Protein AF-A0A8T0A9V1-F1 (afdb_monomer)

InterPro domains:
  IPR015021 Ester hydrolase C11orf54, Domain of unknown function DUF1907 [PF08925] (23-302)
  IPR015021 Ester hydrolase C11orf54, Domain of unknown function DUF1907 [PTHR13204] (6-303)
  IPR015021 Ester hydrolase C11orf54, Domain of unknown function DUF1907 [SM01168] (22-302)
  IPR015021 Ester hydrolase C11orf54, Domain of unknown function DUF1907 [cd17298] (17-302)

pLDDT: mean 70.21, std 31.38, range [21.09, 98.94]

Nearest PDB structures (foldseek):
  1xcr-assembly2_B  TM=9.951E-01  e=1.281E-48  Homo sapiens
  4rvz-assembly1_Z  TM=8.240E-01  e=6.858E-03  Archaeoglobus fulgidus DSM 4304
  8d0k-assembly1_C  TM=4.735E-01  e=2.089E-03  Homo sapiens
  4l5t-assembly3_D  TM=6.675E-01  e=6.413E-01  Mus musculus
  4l5t-assembly2_B  TM=6.614E-01  e=1.442E+00  Mus musculus

Mean predicted aligned error: 22.07 Å

Radius of gyration: 39.49 Å; Cα contacts (8 Å, |Δi|>4): 1097; chains: 1; bounding box: 129×118×119 Å

Secondary structure (DSSP, 8-state):
------EEEE-----HHHHHHHHHHHHTTTEEEEEEEEEEPP-TTSTTT--SSS-SBSS-EEEEEE-GGGTSSS--TT-EEEHHHHHHHTT-TT-EEEEEEEE-HHHHSS--EEE-EEE--BTTBPPEE--EEEEE-TTT--EEEEEGGGT--S-EEEEEEEEEEE--B-SEEEEEEEEEE-SS--HHHHHHHHHHHHHTTS--EEEEEEEEEESEEEEEE--SSPPSS---SHHHHHHHSEEEEEESPEEEEEEEESS--SS---SEEEEEE-TTS--EEEEEES-GGG-EEEEEEEE-SEEEEES---THHHHHHHHHHHHHHHHHTT----------------------------------------------------------------------------------------------------------------------------------------------------------------------------------------------------------------------------------PPEEEEE-HHHHHHHGGGTTTS-EEEEEEEEE-S--EE-GGG-EEEEEEETTEEEEEEE--SSSPPP---TTSEEEEEEEEETTTTEEEEEEEEEPPHHHHHHHHHHHHHHHHHHHHHHHHTT--

Solvent-accessible surface area (backbone atoms only — not comparable to full-atom values): 43002 Å² total; per-residue (Å²): 132,84,76,76,72,64,45,78,45,82,35,48,66,74,57,65,74,56,50,27,54,51,43,26,62,37,37,50,71,30,17,76,46,46,47,45,39,77,39,71,44,63,60,30,50,35,89,92,66,59,40,100,38,37,26,74,27,52,86,34,28,35,34,50,32,65,32,68,78,29,52,38,41,53,64,40,88,87,41,65,50,43,52,59,58,48,23,49,77,65,75,37,65,37,20,27,34,35,10,23,33,31,35,23,36,88,77,71,74,34,38,24,27,22,34,48,36,31,36,28,41,43,97,90,43,77,55,48,51,69,18,36,34,13,33,57,38,92,86,80,66,41,73,31,45,47,59,41,55,84,82,45,87,75,58,58,31,16,34,27,36,38,35,26,35,15,57,21,31,64,46,78,27,41,37,39,37,40,29,27,47,74,44,93,60,27,76,66,55,37,48,31,50,34,46,29,74,72,48,64,88,52,35,33,32,42,27,41,43,33,33,33,68,35,40,32,32,36,29,34,34,45,48,46,65,76,70,91,60,71,38,85,45,72,65,49,46,60,68,60,40,43,73,45,80,44,64,45,60,30,44,29,20,34,25,35,32,34,46,71,92,79,77,85,60,75,43,69,40,34,12,30,40,37,95,85,32,46,40,20,39,56,69,35,68,75,34,39,81,56,26,30,40,46,30,44,34,44,65,18,52,31,39,37,38,41,55,81,80,70,67,56,65,60,58,55,52,52,55,52,52,52,54,54,53,64,63,60,72,78,71,73,86,89,80,88,83,86,86,90,87,79,90,86,89,86,83,89,87,87,86,86,91,88,83,92,84,90,89,86,83,86,84,87,79,91,84,88,87,83,90,86,85,89,81,90,79,88,85,84,88,84,90,89,86,90,89,77,90,77,90,82,87,88,85,88,85,84,85,86,84,84,91,84,88,86,84,83,90,82,86,86,90,89,86,90,85,87,87,88,81,88,89,89,85,90,84,85,87,87,86,84,91,84,88,81,88,84,88,80,88,86,89,85,89,87,87,84,88,88,90,85,91,85,87,90,81,91,78,90,86,85,85,88,85,84,89,86,89,82,88,89,79,89,88,88,84,80,90,84,87,86,89,82,91,83,91,86,92,81,87,85,86,82,82,87,89,85,88,81,89,78,92,81,90,85,84,89,86,89,83,90,84,88,88,80,89,92,84,88,87,88,82,90,86,87,85,92,85,89,80,90,83,89,88,88,86,85,87,84,87,88,85,89,79,88,80,80,81,78,78,76,77,82,78,87,62,78,42,78,36,40,29,54,64,63,51,46,63,58,58,54,76,44,38,90,82,46,49,64,35,40,33,34,73,26,26,29,70,42,71,80,42,81,46,77,93,73,18,40,32,36,35,34,31,45,92,92,41,73,44,46,33,41,33,66,62,77,95,52,76,77,61,91,81,55,67,75,38,52,26,38,35,32,26,45,71,38,79,90,73,57,31,33,44,37,81,44,67,44,80,47,50,80,65,51,65,68,46,44,66,56,47,21,54,52,36,51,57,51,50,52,54,56,55,48,57,66,73,78,107

Sequence (681 aa):
MEGSKTEKFQLHVPNLEELCQVLEKGLRKNFEDAKVCVSECPDLSQEPFKFPVKGLCGNPRITDVGGVPYLIPLVKVDKVYNMNTIAKELELPGAFILGAGAVSSNTVGMNGELMPLVLTEHDGKPAVNASYFSFINPVDGKCLQEKYSDRFCDCDFGLLANLYACEGQPGKVLEVRASRRTGEDSLVSCMRKTMEEHYGDKSIALGGTFIIQKGKAKIHIMPREFSSCPLNTNEDVNNWLKHFEVSAPLICQSVMVSKDPGLDLRVEHTHGFSDHGEGGHYYIDTTPSTVEYLGYFLPAEKHVYCSPFLRKKILQLYNLTQSATHITVMRRNENQPRPTAGCLSVPLFNQKKRSRLPLTSNPSESEVFPEYENRDMLSFTSTIHPSNIGNAQPSTNRAPLTQWNQQQSTTWPSASSAPTGRGCTPIPHPQKRIYAWSQTGSQRPPGRPDSMATAPGFKQGGFPSDSATTQIQNKTMGTKQPMKQQSFIRNIKQPKDSFTTSDVTARSPKTAAQTQNSQWKFRSGSLRGGTWVENTFGALGSQSSLQQQEKAPPKKSLRILTAVIEGMKHWSQFKDKVPMMFEIFAVLDSAVTIGKYGAKNFLLRDGKDTVPCVYYENDQVLPRLIRGQVHRCVGNYDRQKNTLTCVSVRAASLSEQRNAQEAVKASDAEMRKEVQAFSEM

Structure (mmCIF, N/CA/C/O backbone):
data_AF-A0A8T0A9V1-F1
#
_entry.id   AF-A0A8T0A9V1-F1
#
loop_
_atom_site.group_PDB
_atom_site.id
_atom_site.type_symbol
_atom_site.label_atom_id
_atom_site.label_alt_id
_atom_site.label_comp_id
_atom_site.label_asym_id
_atom_site.label_entity_id
_atom_site.label_seq_id
_atom_site.pdbx_PDB_ins_code
_atom_site.Cartn_x
_atom_site.Cartn_y
_atom_site.Cartn_z
_atom_site.occupancy
_atom_site.B_iso_or_equiv
_atom_site.auth_seq_id
_atom_site.auth_comp_id
_atom_site.auth_asym_id
_atom_site.auth_atom_id
_atom_site.pdbx_PDB_model_num
ATOM 1 N N . MET A 1 1 ? -8.670 2.704 -28.953 1.00 26.27 1 MET A N 1
ATOM 2 C CA . MET A 1 1 ? -8.625 2.533 -27.488 1.00 26.27 1 MET A CA 1
ATOM 3 C C . MET A 1 1 ? -9.576 1.397 -27.148 1.00 26.27 1 MET A C 1
ATOM 5 O O . MET A 1 1 ? -10.768 1.558 -27.368 1.00 26.27 1 MET A O 1
ATOM 9 N N . GLU A 1 2 ? -9.075 0.237 -26.722 1.00 27.88 2 GLU A N 1
ATOM 10 C CA . GLU A 1 2 ? -9.932 -0.771 -26.075 1.00 27.88 2 GLU A CA 1
ATOM 11 C C . GLU A 1 2 ? -10.228 -0.269 -24.658 1.00 27.88 2 GLU A C 1
ATOM 13 O O . GLU A 1 2 ? -9.302 0.120 -23.948 1.00 27.88 2 GLU A O 1
ATOM 18 N N . GLY A 1 3 ? -11.504 -0.199 -24.276 1.00 34.84 3 GLY A N 1
ATOM 19 C CA . GLY A 1 3 ? -11.897 0.370 -22.986 1.00 34.84 3 GLY A CA 1
ATOM 20 C C . GLY A 1 3 ? -11.370 -0.453 -21.810 1.00 34.84 3 GLY A C 1
ATOM 21 O O . GLY A 1 3 ? -11.500 -1.680 -21.813 1.00 34.84 3 GLY A O 1
ATOM 22 N N . SER A 1 4 ? -10.818 0.226 -20.797 1.00 48.19 4 SER A N 1
ATOM 23 C CA . SER A 1 4 ? -10.534 -0.375 -19.488 1.00 48.19 4 SER A CA 1
ATOM 24 C C . SER A 1 4 ? -11.818 -1.015 -18.967 1.00 48.19 4 SER A C 1
ATOM 26 O O . SER A 1 4 ? -12.827 -0.337 -18.769 1.00 48.19 4 SER A O 1
ATOM 28 N N . LYS A 1 5 ? -11.823 -2.342 -18.811 1.00 58.09 5 LYS A N 1
ATOM 29 C CA . LYS A 1 5 ? -12.979 -3.055 -18.271 1.00 58.09 5 LYS A CA 1
ATOM 30 C C . LYS A 1 5 ? -12.850 -3.120 -16.756 1.00 58.09 5 LYS A C 1
ATOM 32 O O . LYS A 1 5 ? -12.420 -4.138 -16.218 1.00 58.09 5 LYS A O 1
ATOM 37 N N . THR A 1 6 ? -13.220 -2.027 -16.101 1.00 68.38 6 THR A N 1
ATOM 38 C CA . THR A 1 6 ? -13.295 -1.931 -14.644 1.00 68.38 6 THR A CA 1
ATOM 39 C C . THR A 1 6 ? -14.251 -2.996 -14.097 1.00 68.38 6 THR A C 1
ATOM 41 O O . THR A 1 6 ? -15.397 -3.110 -14.543 1.00 68.38 6 THR A O 1
ATOM 44 N N . GLU A 1 7 ? -13.798 -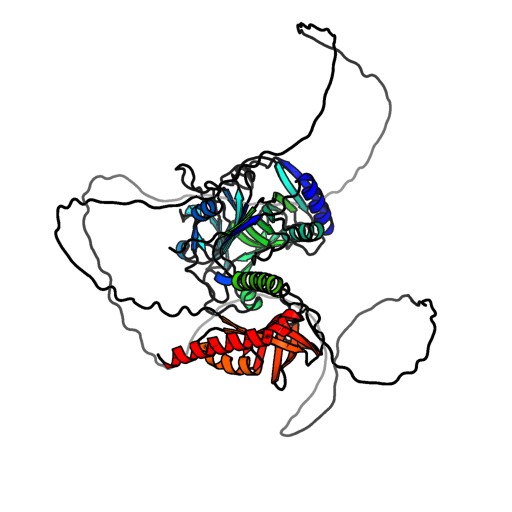3.791 -13.130 1.00 76.50 7 GLU A N 1
ATOM 45 C CA . GLU A 1 7 ? -14.652 -4.732 -12.400 1.00 76.50 7 GLU A CA 1
ATOM 46 C C . GLU A 1 7 ? -14.961 -4.181 -11.007 1.00 76.50 7 GLU A C 1
ATOM 48 O O . GLU A 1 7 ? -14.139 -3.500 -10.406 1.00 76.50 7 GLU A O 1
ATOM 53 N N . LYS A 1 8 ? -16.151 -4.463 -10.474 1.00 82.38 8 LYS A N 1
ATOM 54 C CA . LYS A 1 8 ? -16.561 -3.995 -9.144 1.00 82.38 8 LYS A CA 1
ATOM 55 C C . LYS A 1 8 ? -16.939 -5.178 -8.272 1.00 82.38 8 LYS A C 1
ATOM 57 O O . LYS A 1 8 ? -17.661 -6.071 -8.719 1.00 82.38 8 LYS A O 1
ATOM 62 N N . PHE A 1 9 ? -16.483 -5.153 -7.030 1.00 84.44 9 PHE A N 1
ATOM 63 C CA . PHE A 1 9 ? -16.803 -6.133 -6.007 1.00 84.44 9 PHE A CA 1
ATOM 64 C C . PHE A 1 9 ? -17.346 -5.415 -4.769 1.00 84.44 9 PHE A C 1
ATOM 66 O O . PHE A 1 9 ? -16.741 -4.480 -4.244 1.00 84.44 9 PHE A O 1
ATOM 73 N N . GLN A 1 10 ? -18.523 -5.843 -4.316 1.00 87.00 10 GLN A N 1
ATOM 74 C CA . GLN A 1 10 ? -19.168 -5.279 -3.138 1.00 87.00 10 GLN A CA 1
ATOM 75 C C . GLN A 1 10 ? -18.518 -5.874 -1.887 1.00 87.00 10 GLN A C 1
ATOM 77 O O . GLN A 1 10 ? -18.617 -7.078 -1.655 1.00 87.00 10 GLN A O 1
ATOM 82 N N . LEU A 1 11 ? -17.852 -5.037 -1.092 1.00 90.62 11 LEU A N 1
ATOM 83 C CA . LEU A 1 11 ? -17.226 -5.466 0.156 1.00 90.62 11 LEU A CA 1
ATOM 84 C C . LEU A 1 11 ? -18.277 -5.624 1.258 1.00 90.62 11 LEU A C 1
ATOM 86 O O . LEU A 1 11 ? -19.359 -5.025 1.208 1.00 90.62 11 LEU A O 1
ATOM 90 N N . HIS A 1 12 ? -17.941 -6.417 2.275 1.00 94.38 12 HIS A N 1
ATOM 91 C CA . HIS A 1 12 ? -18.659 -6.361 3.538 1.00 94.38 12 HIS A CA 1
ATOM 92 C C . HIS A 1 12 ? -18.194 -5.135 4.325 1.00 94.38 12 HIS A C 1
ATOM 94 O O . HIS A 1 12 ? -16.998 -4.939 4.527 1.00 94.38 12 HIS A O 1
ATOM 100 N N . VAL A 1 13 ? -19.156 -4.339 4.785 1.00 95.56 13 VAL A N 1
ATOM 101 C CA . VAL A 1 13 ? -18.934 -3.179 5.649 1.00 95.56 13 VAL A CA 1
ATOM 102 C C . VAL A 1 13 ? -19.573 -3.494 7.001 1.00 95.56 13 VAL A C 1
ATOM 104 O O . VAL A 1 13 ? -20.804 -3.487 7.093 1.00 95.56 13 VAL A O 1
ATOM 107 N N . PRO A 1 14 ? -18.787 -3.842 8.034 1.00 94.69 14 PRO A N 1
ATOM 108 C CA . PRO A 1 14 ? -19.304 -3.983 9.389 1.00 94.69 14 PRO A CA 1
ATOM 109 C C . PRO A 1 14 ? -19.693 -2.620 9.966 1.00 94.69 14 PRO A C 1
ATOM 111 O O . PRO A 1 14 ? -19.270 -1.570 9.475 1.00 94.69 14 PRO A O 1
ATOM 114 N N . ASN A 1 15 ? -20.460 -2.628 11.053 1.00 95.50 15 ASN A N 1
ATOM 115 C CA . ASN A 1 15 ? -20.650 -1.421 11.850 1.00 95.50 15 ASN A CA 1
ATOM 116 C C . ASN A 1 15 ? -19.302 -0.974 12.473 1.00 95.50 15 ASN A C 1
ATOM 118 O O . ASN A 1 15 ? -18.467 -1.809 12.822 1.00 95.50 15 ASN A O 1
ATOM 122 N N . LEU A 1 16 ? -19.068 0.339 12.608 1.00 95.94 16 LEU A N 1
ATOM 123 C CA . LEU A 1 16 ? -17.788 0.853 13.118 1.00 95.94 16 LEU A CA 1
ATOM 124 C C . LEU A 1 16 ? -17.551 0.468 14.584 1.00 95.94 16 LEU A C 1
ATOM 126 O O . LEU A 1 16 ? -16.435 0.096 14.937 1.00 95.94 16 LEU A O 1
ATOM 130 N N . GLU A 1 17 ? -18.580 0.510 15.430 1.00 97.12 17 GLU A N 1
ATOM 131 C CA . GLU A 1 17 ? -18.487 0.119 16.838 1.00 97.12 17 GLU A CA 1
ATOM 132 C C . GLU A 1 17 ? -18.255 -1.398 17.017 1.00 97.12 17 GLU A C 1
ATOM 134 O O . GLU A 1 17 ? -17.556 -1.803 17.948 1.00 97.12 17 GLU A O 1
ATOM 139 N N . GLU A 1 18 ? -18.767 -2.237 16.110 1.00 97.88 18 GLU A N 1
ATOM 140 C CA . GLU A 1 18 ? -18.446 -3.671 16.008 1.00 97.88 18 GLU A CA 1
ATOM 141 C C . GLU A 1 18 ? -16.980 -3.884 15.593 1.00 97.88 18 GLU A C 1
ATOM 143 O O . GLU A 1 18 ? -16.212 -4.543 16.300 1.00 97.88 18 GLU A O 1
ATOM 148 N N . LEU A 1 19 ? -16.557 -3.279 14.478 1.00 98.00 19 LEU A N 1
ATOM 149 C CA . LEU A 1 19 ? -15.203 -3.427 13.938 1.00 98.00 19 LEU A CA 1
ATOM 150 C C . LEU A 1 19 ? -14.133 -2.903 14.908 1.00 98.00 19 LEU A C 1
ATOM 152 O O . LEU A 1 19 ? -13.076 -3.513 15.050 1.00 98.00 19 LEU A O 1
ATOM 156 N N . CYS A 1 20 ? -14.446 -1.837 15.642 1.00 97.88 20 CYS A N 1
ATOM 157 C CA . CYS A 1 20 ? -13.665 -1.322 16.760 1.00 97.88 20 CYS A CA 1
ATOM 158 C C . CYS A 1 20 ? -13.374 -2.403 17.819 1.00 97.88 20 CYS A C 1
ATOM 160 O O . CYS A 1 20 ? -12.217 -2.618 18.180 1.00 97.88 20 CYS A O 1
ATOM 162 N N . GLN A 1 21 ? -14.402 -3.117 18.293 1.00 98.31 21 GLN A N 1
ATOM 163 C CA . GLN A 1 21 ? -14.247 -4.179 19.298 1.00 98.31 21 GLN A CA 1
ATOM 164 C C . GLN A 1 21 ? -13.448 -5.370 18.758 1.00 98.31 21 GLN A C 1
ATOM 166 O O . GLN A 1 21 ? -12.620 -5.941 19.473 1.00 98.31 21 GLN A O 1
ATOM 171 N N . VAL A 1 22 ? -13.675 -5.734 17.492 1.00 98.62 22 VAL A N 1
ATOM 172 C CA . VAL A 1 22 ? -12.949 -6.814 16.809 1.00 98.62 22 VAL A CA 1
ATOM 173 C C . VAL A 1 22 ? -11.456 -6.490 16.711 1.00 98.62 22 VAL A C 1
ATOM 175 O O . VAL A 1 22 ? -10.632 -7.296 17.145 1.00 98.62 22 VAL A O 1
ATOM 178 N N . LEU A 1 23 ? -11.107 -5.301 16.208 1.00 98.81 23 LEU A N 1
ATOM 179 C CA . LEU A 1 23 ? -9.717 -4.866 16.050 1.00 98.81 23 LEU A CA 1
ATOM 180 C C . LEU A 1 23 ? -9.002 -4.695 17.394 1.00 98.81 23 LEU A C 1
ATOM 182 O O . LEU A 1 23 ? -7.877 -5.168 17.526 1.00 98.81 23 LEU A O 1
ATOM 186 N N . GLU A 1 24 ? -9.638 -4.098 18.409 1.00 98.81 24 GLU A N 1
ATOM 187 C CA . GLU A 1 24 ? -9.015 -3.963 19.735 1.00 98.81 24 GLU A CA 1
ATOM 188 C C . GLU A 1 24 ? -8.705 -5.332 20.354 1.00 98.81 24 GLU A C 1
ATOM 190 O O . GLU A 1 24 ? -7.603 -5.549 20.863 1.00 98.81 24 GLU A O 1
ATOM 195 N N . LYS A 1 25 ? -9.641 -6.286 20.261 1.00 98.56 25 LYS A N 1
ATOM 196 C CA . LYS A 1 25 ? -9.438 -7.654 20.755 1.00 98.56 25 LYS A CA 1
ATOM 197 C C . LYS A 1 25 ? -8.273 -8.358 20.053 1.00 98.56 25 LYS A C 1
ATOM 199 O O . LYS A 1 25 ? -7.562 -9.120 20.704 1.00 98.56 25 LYS A O 1
ATOM 204 N N . GLY A 1 26 ? -8.093 -8.135 18.752 1.00 98.62 26 GLY A N 1
ATOM 205 C CA . GLY A 1 26 ? -6.976 -8.688 17.987 1.00 98.62 26 GLY A CA 1
ATOM 206 C C . GLY A 1 26 ? -5.640 -8.039 18.329 1.00 98.62 26 GLY A C 1
ATOM 207 O O . GLY A 1 26 ? -4.691 -8.738 18.675 1.00 98.62 26 GLY A O 1
ATOM 208 N N . LEU A 1 27 ? -5.584 -6.704 18.327 1.00 98.81 27 LEU A N 1
ATOM 209 C CA . LEU A 1 27 ? -4.374 -5.939 18.637 1.00 98.81 27 LEU A CA 1
ATOM 210 C C . LEU A 1 27 ? -3.844 -6.241 20.046 1.00 98.81 27 LEU A C 1
ATOM 212 O O . LEU A 1 27 ? -2.640 -6.412 20.208 1.00 98.81 27 LEU A O 1
ATOM 216 N N . ARG A 1 28 ? -4.720 -6.430 21.044 1.00 98.75 28 ARG A N 1
ATOM 217 C CA . ARG A 1 28 ? -4.332 -6.860 22.406 1.00 98.75 28 ARG A CA 1
ATOM 218 C C . ARG A 1 28 ? -3.711 -8.265 22.491 1.00 98.75 28 ARG A C 1
ATOM 220 O O . ARG A 1 28 ? -3.190 -8.618 23.543 1.00 98.75 28 ARG A O 1
ATOM 227 N N . LYS A 1 29 ? -3.752 -9.080 21.426 1.00 98.50 29 LYS A N 1
ATOM 228 C CA . LYS A 1 29 ? -2.978 -10.337 21.340 1.00 98.50 29 LYS A CA 1
ATOM 229 C C . LYS A 1 29 ? -1.508 -10.099 20.947 1.00 98.50 29 LYS A C 1
ATOM 231 O O . LYS A 1 29 ? -0.699 -11.003 21.116 1.00 98.50 29 LYS A O 1
ATOM 236 N N . ASN A 1 30 ? -1.185 -8.937 20.370 1.00 98.69 30 ASN A N 1
ATOM 237 C CA . ASN A 1 30 ? 0.078 -8.663 19.667 1.00 98.69 30 ASN A CA 1
ATOM 238 C C . ASN A 1 30 ? 0.796 -7.385 20.152 1.00 98.69 30 ASN A C 1
ATOM 240 O O . ASN A 1 30 ? 1.945 -7.150 19.787 1.00 98.69 30 ASN A O 1
ATOM 244 N N . PHE A 1 31 ? 0.130 -6.559 20.960 1.00 98.81 31 PHE A N 1
ATOM 245 C CA . PHE A 1 31 ? 0.646 -5.335 21.571 1.00 98.81 31 PHE A CA 1
ATOM 246 C C . PHE A 1 31 ? 0.273 -5.308 23.055 1.00 98.81 31 PHE A C 1
ATOM 248 O O . PHE A 1 31 ? -0.820 -5.745 23.421 1.00 98.81 31 PHE A O 1
ATOM 255 N N . GLU A 1 32 ? 1.168 -4.792 23.897 1.00 98.62 32 GLU A N 1
ATOM 256 C CA . GLU A 1 32 ? 0.957 -4.677 25.345 1.00 98.62 32 GLU A CA 1
ATOM 257 C C . GLU A 1 32 ? -0.169 -3.680 25.659 1.00 98.62 32 GLU A C 1
ATOM 259 O O . GLU A 1 32 ? -1.123 -4.015 26.359 1.00 98.62 32 GLU A O 1
ATOM 264 N N . ASP A 1 33 ? -0.100 -2.487 25.057 1.00 98.62 33 ASP A N 1
ATOM 265 C CA . ASP A 1 33 ? -1.185 -1.509 25.068 1.00 98.62 33 ASP A CA 1
ATOM 266 C C . ASP A 1 33 ? -1.836 -1.456 23.687 1.00 98.62 33 ASP A C 1
ATOM 268 O O . ASP A 1 33 ? -1.197 -1.075 22.704 1.00 98.62 33 ASP A O 1
ATOM 272 N N . ALA A 1 34 ? -3.134 -1.753 23.618 1.00 98.69 34 ALA A N 1
ATOM 273 C CA . ALA A 1 34 ? -3.942 -1.503 22.433 1.00 98.69 34 ALA A CA 1
ATOM 274 C C . ALA A 1 34 ? -5.342 -0.991 22.793 1.00 98.69 34 ALA A C 1
ATOM 276 O O . ALA A 1 34 ? -6.029 -1.529 23.673 1.00 98.69 34 ALA A O 1
ATOM 277 N N . LYS A 1 35 ? -5.763 0.048 22.070 1.00 98.75 35 LYS A N 1
ATOM 278 C CA . LYS A 1 35 ? -7.088 0.659 22.149 1.00 98.75 35 LYS A CA 1
ATOM 279 C C . LYS A 1 35 ? -7.567 1.027 20.750 1.00 98.75 35 LYS A C 1
ATOM 281 O O . LYS A 1 35 ? -6.827 1.653 19.993 1.00 98.75 35 LYS A O 1
ATOM 286 N N . VAL A 1 36 ? -8.813 0.701 20.437 1.00 98.75 36 VAL A N 1
ATOM 287 C CA . VAL A 1 36 ? -9.503 1.201 19.246 1.00 98.75 36 VAL A CA 1
ATOM 288 C C . VAL A 1 36 ? -10.748 1.951 19.707 1.00 98.75 36 VAL A C 1
ATOM 290 O O . VAL A 1 36 ? -11.370 1.600 20.709 1.00 98.75 36 VAL A O 1
ATOM 293 N N . CYS A 1 37 ? -11.105 3.024 19.016 1.00 98.06 37 CYS A N 1
ATOM 294 C CA . CYS A 1 37 ? -12.348 3.740 19.270 1.00 98.06 37 CYS A CA 1
ATOM 295 C C . CYS A 1 37 ? -12.885 4.371 17.987 1.00 98.06 37 CYS A C 1
ATOM 297 O O . CYS A 1 37 ? -12.123 4.743 17.100 1.00 98.06 37 CYS A O 1
ATOM 299 N N . VAL A 1 38 ? -14.206 4.527 17.911 1.00 98.56 38 VAL A N 1
ATOM 300 C CA . VAL A 1 38 ? -14.825 5.414 16.922 1.00 98.56 38 VAL A CA 1
ATOM 301 C C . VAL A 1 38 ? -14.707 6.844 17.452 1.00 98.56 38 VAL A C 1
ATOM 303 O O . VAL A 1 38 ? -15.277 7.155 18.500 1.00 98.56 38 VAL A O 1
ATOM 306 N N . SER A 1 39 ? -13.958 7.701 16.762 1.00 97.56 39 SER A N 1
ATOM 307 C CA . SER A 1 39 ? -13.780 9.120 17.107 1.00 97.56 39 SER A CA 1
ATOM 308 C C . SER A 1 39 ? -13.994 10.007 15.878 1.00 97.56 39 SER A C 1
ATOM 310 O O . SER A 1 39 ? -14.049 9.517 14.750 1.00 97.56 39 SER A O 1
ATOM 312 N N . GLU A 1 40 ? -14.168 11.313 16.083 1.00 98.19 40 GLU A N 1
ATOM 313 C CA . GLU A 1 40 ? -14.147 12.267 14.971 1.00 98.19 40 GLU A CA 1
ATOM 314 C C . GLU A 1 40 ? -12.726 12.349 14.402 1.00 98.19 40 GLU A C 1
ATOM 316 O O . GLU A 1 40 ? -11.757 12.485 15.152 1.00 98.19 40 GLU A O 1
ATOM 321 N N . CYS A 1 41 ? -12.603 12.277 13.077 1.00 98.44 41 CYS A N 1
ATOM 322 C CA . CYS A 1 41 ? -11.330 12.407 12.380 1.00 98.44 41 CYS A CA 1
ATOM 323 C C . CYS A 1 41 ? -10.673 13.748 12.748 1.00 98.44 41 CYS A C 1
ATOM 325 O O . CYS A 1 41 ? -11.335 14.787 12.630 1.00 98.44 41 CYS A O 1
ATOM 327 N N . PRO A 1 42 ? -9.390 13.769 13.159 1.00 98.38 42 PRO A N 1
ATOM 328 C CA . PRO A 1 42 ? -8.666 15.026 13.304 1.00 98.38 42 PRO A CA 1
ATOM 329 C C . PRO A 1 42 ? -8.566 15.723 11.944 1.00 98.38 42 PRO A C 1
ATOM 331 O O . PRO A 1 42 ? -8.629 15.063 10.905 1.00 98.38 42 PRO A O 1
ATOM 334 N N . ASP A 1 43 ? -8.373 17.044 11.949 1.00 98.69 43 ASP A N 1
ATOM 335 C CA . ASP A 1 43 ? -8.153 17.798 10.714 1.00 98.69 43 ASP A CA 1
ATOM 336 C C . ASP A 1 43 ? -6.807 17.390 10.092 1.00 98.69 43 ASP A C 1
ATOM 338 O O . ASP A 1 43 ? -5.742 17.847 10.511 1.00 98.69 43 ASP A O 1
ATOM 342 N N . LEU A 1 44 ? -6.858 16.501 9.097 1.00 98.69 44 LEU A N 1
ATOM 343 C CA . LEU A 1 44 ? -5.671 15.945 8.444 1.00 98.69 44 LEU A CA 1
ATOM 344 C C . LEU A 1 44 ? -4.893 16.976 7.619 1.00 98.69 44 LEU A C 1
ATOM 346 O O . LEU A 1 44 ? -3.769 16.686 7.215 1.00 98.69 44 LEU A O 1
ATOM 350 N N . SER A 1 45 ? -5.425 18.187 7.425 1.00 98.38 45 SER A N 1
ATOM 351 C CA . SER A 1 45 ? -4.672 19.291 6.827 1.00 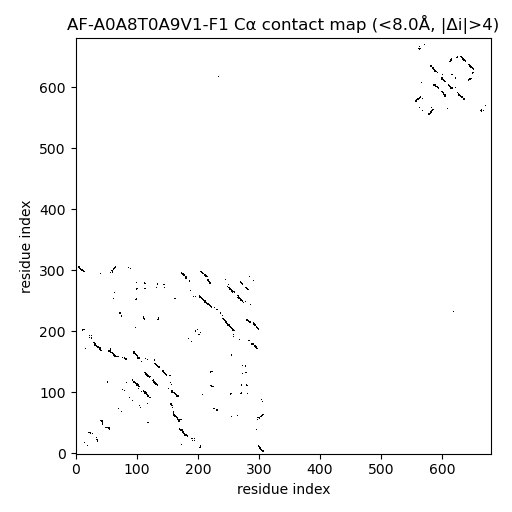98.38 45 SER A CA 1
ATOM 352 C C . SER A 1 45 ? -3.647 19.904 7.794 1.00 98.38 45 SER A C 1
ATOM 354 O O . SER A 1 45 ? -2.896 20.793 7.393 1.00 98.38 45 SER A O 1
ATOM 356 N N . GLN A 1 46 ? -3.644 19.489 9.065 1.00 98.44 46 GLN A N 1
ATOM 357 C CA . GLN A 1 46 ? -2.748 19.979 10.113 1.00 98.44 46 GLN A CA 1
ATOM 358 C C . GLN A 1 46 ? -1.589 19.006 10.376 1.00 98.44 46 GLN A C 1
ATOM 360 O O . GLN A 1 46 ? -1.537 17.895 9.844 1.00 98.44 46 GLN A O 1
ATOM 365 N N . GLU A 1 47 ? -0.654 19.429 11.227 1.00 96.56 47 GLU A N 1
ATOM 366 C CA . GLU A 1 47 ? 0.396 18.563 11.772 1.00 96.56 47 GLU A CA 1
ATOM 367 C C . GLU A 1 47 ? -0.196 17.321 12.476 1.00 96.56 47 GLU A C 1
ATOM 369 O O . GLU A 1 47 ? -1.184 17.451 13.205 1.00 96.56 47 GLU A O 1
ATOM 374 N N . PRO A 1 48 ? 0.399 16.121 12.328 1.00 96.38 48 PRO A N 1
ATOM 375 C CA . PRO A 1 48 ? 1.596 15.818 11.535 1.00 96.38 48 PRO A CA 1
ATOM 376 C C . PRO A 1 48 ? 1.314 15.551 10.044 1.00 96.38 48 PRO A C 1
ATOM 378 O O . PRO A 1 48 ? 2.247 15.444 9.260 1.00 96.38 48 PRO A O 1
ATOM 381 N N . PHE A 1 49 ? 0.050 15.388 9.639 1.00 98.06 49 PHE A N 1
ATOM 382 C CA . PHE A 1 49 ? -0.308 14.772 8.356 1.00 98.06 49 PHE A CA 1
ATOM 383 C C . PHE A 1 49 ? -0.163 15.696 7.139 1.00 98.06 49 PHE A C 1
ATOM 385 O O . PHE A 1 49 ? 0.288 15.233 6.093 1.00 98.06 49 PHE A O 1
ATOM 392 N N . LYS A 1 50 ? -0.530 16.981 7.263 1.00 97.38 50 LYS A N 1
ATOM 393 C CA . LYS A 1 50 ? -0.431 18.003 6.197 1.00 97.38 50 LYS A CA 1
ATOM 394 C C . LYS A 1 50 ? -1.099 17.605 4.858 1.00 97.38 50 LYS A C 1
ATOM 396 O O . LYS A 1 50 ? -0.642 17.995 3.783 1.00 97.38 50 LYS A O 1
ATOM 401 N N . PHE A 1 51 ? -2.177 16.820 4.898 1.00 98.56 51 PHE A N 1
ATOM 402 C CA . PHE A 1 51 ? -2.896 16.355 3.706 1.00 98.56 51 PHE A CA 1
ATOM 403 C C . PHE A 1 51 ? -3.617 17.512 2.980 1.00 98.56 51 PHE A C 1
ATOM 405 O O . PHE A 1 51 ? -3.983 18.509 3.605 1.00 98.56 51 PHE A O 1
ATOM 412 N N . PRO A 1 52 ? -3.912 17.387 1.669 1.00 98.06 52 PRO A N 1
ATOM 413 C CA . PRO A 1 52 ? -4.672 18.395 0.918 1.00 98.06 52 PRO A CA 1
ATOM 414 C C . PRO A 1 52 ? -6.170 18.455 1.290 1.00 98.06 52 PRO A C 1
ATOM 416 O O . PRO A 1 52 ? -6.928 19.192 0.662 1.00 98.06 52 PRO A O 1
ATOM 419 N N . VAL A 1 53 ? -6.613 17.677 2.285 1.00 98.50 53 VAL A N 1
ATOM 420 C CA . VAL A 1 53 ? -8.004 17.560 2.745 1.00 98.50 53 VAL A CA 1
ATOM 421 C C . VAL A 1 53 ? -8.076 17.407 4.267 1.00 98.50 53 VAL A C 1
ATOM 423 O O . VAL A 1 53 ? -7.072 17.125 4.917 1.00 98.50 53 VAL A O 1
ATOM 426 N N . LYS A 1 54 ? -9.276 17.571 4.838 1.00 98.50 54 LYS A N 1
ATOM 427 C CA . LYS A 1 54 ? -9.487 17.595 6.295 1.00 98.50 54 LYS A CA 1
ATOM 428 C C . LYS A 1 54 ? -9.737 16.230 6.934 1.00 98.50 54 LYS A C 1
ATOM 430 O O . LYS A 1 54 ? -9.623 16.121 8.148 1.00 98.50 54 LYS A O 1
ATOM 435 N N . GLY A 1 55 ? -10.095 15.199 6.174 1.00 98.38 55 GLY A N 1
ATOM 436 C CA . GLY A 1 55 ? -10.391 13.883 6.740 1.00 98.38 55 GLY A CA 1
ATOM 437 C C . GLY A 1 55 ? -10.413 12.761 5.708 1.00 98.38 55 GLY A C 1
ATOM 438 O O . GLY A 1 55 ? -9.980 12.937 4.572 1.00 98.38 55 GLY A O 1
ATOM 439 N N . LEU A 1 56 ? -10.900 11.590 6.124 1.00 98.06 56 LEU A N 1
ATOM 440 C CA . LEU A 1 56 ? -10.939 10.369 5.305 1.00 98.06 56 LEU A CA 1
ATOM 441 C C . LEU A 1 56 ? -12.354 9.965 4.869 1.00 98.06 56 LEU A C 1
ATOM 443 O O . LEU A 1 56 ? -12.501 8.932 4.216 1.00 98.06 56 LEU A O 1
ATOM 447 N N . CYS A 1 57 ? -13.379 10.733 5.232 1.00 97.75 57 CYS A N 1
ATOM 448 C CA . CYS A 1 57 ? -14.778 10.347 5.074 1.00 97.75 57 CYS A CA 1
ATOM 449 C C . CYS A 1 57 ? -15.342 10.682 3.682 1.00 97.75 57 CYS A C 1
ATOM 451 O O . CYS A 1 57 ? -14.767 11.459 2.916 1.00 97.75 57 CYS A O 1
ATOM 453 N N . GLY A 1 58 ? -16.515 10.105 3.401 1.00 95.44 58 GLY A N 1
ATOM 454 C CA . GLY A 1 58 ? -17.284 10.298 2.170 1.00 95.44 58 GLY A CA 1
ATOM 455 C C . GLY A 1 58 ? -16.996 9.225 1.120 1.00 95.44 58 GLY A C 1
ATOM 456 O O . GLY A 1 58 ? -15.887 9.149 0.594 1.00 95.44 58 GLY A O 1
ATOM 457 N N . ASN A 1 59 ? -18.003 8.384 0.849 1.00 95.25 59 ASN A N 1
ATOM 458 C CA . ASN A 1 59 ? -18.027 7.332 -0.180 1.00 95.25 59 ASN A CA 1
ATOM 459 C C . ASN A 1 59 ? -16.712 6.520 -0.337 1.00 95.25 59 ASN A C 1
ATOM 461 O O . ASN A 1 59 ? -16.165 6.477 -1.447 1.00 95.25 59 ASN A O 1
ATOM 465 N N . PRO A 1 60 ? -16.193 5.877 0.733 1.00 96.25 60 PRO A N 1
ATOM 466 C CA . PRO A 1 60 ? -14.871 5.252 0.747 1.00 96.25 60 PRO A CA 1
ATOM 467 C C . PRO A 1 60 ? -14.781 4.012 -0.155 1.00 96.25 60 PRO A C 1
ATOM 469 O O . PRO A 1 60 ? -15.622 3.109 -0.103 1.00 96.25 60 PRO A O 1
ATOM 47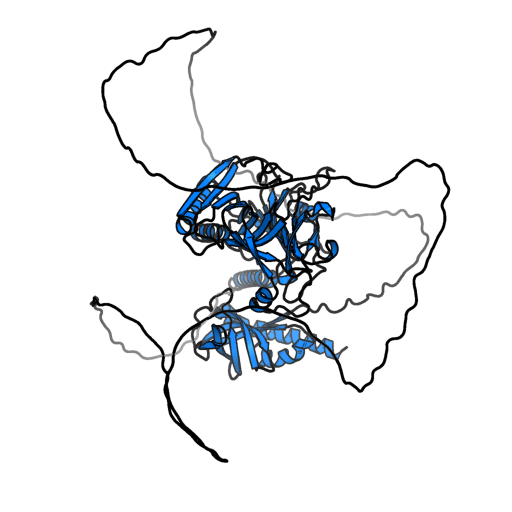2 N N . ARG A 1 61 ? -13.733 3.939 -0.977 1.00 94.12 61 ARG A N 1
ATOM 473 C CA . ARG A 1 61 ? -13.482 2.865 -1.957 1.00 94.12 61 ARG A CA 1
ATOM 474 C C . ARG A 1 61 ? -12.016 2.454 -1.919 1.00 94.12 61 ARG A C 1
ATOM 476 O O . ARG A 1 61 ? -11.155 3.262 -1.580 1.00 94.12 61 ARG A O 1
ATOM 483 N N . ILE A 1 62 ? -11.730 1.216 -2.308 1.00 94.44 62 ILE A N 1
ATOM 484 C CA . ILE A 1 62 ? -10.361 0.744 -2.552 1.00 94.44 62 ILE A CA 1
ATOM 485 C C . ILE A 1 62 ? -10.228 0.281 -4.002 1.00 94.44 62 ILE A C 1
ATOM 487 O O . ILE A 1 62 ? -11.171 -0.279 -4.563 1.00 94.44 62 ILE A O 1
ATOM 491 N N . THR A 1 63 ? -9.061 0.519 -4.600 1.00 92.75 63 THR A N 1
ATOM 492 C CA . THR A 1 63 ? -8.700 0.001 -5.921 1.00 92.75 63 THR A CA 1
ATOM 493 C C . THR A 1 63 ? -7.291 -0.563 -5.954 1.00 92.75 63 THR A C 1
ATOM 495 O O . THR A 1 63 ? -6.342 0.024 -5.435 1.00 92.75 63 THR A O 1
ATOM 498 N N . ASP A 1 64 ? -7.177 -1.692 -6.646 1.00 91.06 64 ASP A N 1
ATOM 499 C CA . ASP A 1 64 ? -5.921 -2.254 -7.128 1.00 91.06 64 ASP A CA 1
ATOM 500 C C . ASP A 1 64 ? -5.810 -1.857 -8.606 1.00 91.06 64 ASP A C 1
ATOM 502 O O . ASP A 1 64 ? -6.738 -2.095 -9.386 1.00 91.06 64 ASP A O 1
ATOM 506 N N . VAL A 1 65 ? -4.705 -1.213 -8.979 1.00 93.00 65 VAL A N 1
ATOM 507 C CA . VAL A 1 65 ? -4.408 -0.811 -10.359 1.00 93.00 65 VAL A CA 1
ATOM 508 C C . VAL A 1 65 ? -3.118 -1.491 -10.791 1.00 93.00 65 VAL A C 1
ATOM 510 O O . VAL A 1 65 ? -2.095 -1.353 -10.123 1.00 93.00 65 VAL A O 1
ATOM 513 N N . GLY A 1 66 ? -3.143 -2.213 -11.913 1.00 90.62 66 GLY A N 1
ATOM 514 C CA . GLY A 1 66 ? -1.970 -2.936 -12.412 1.00 90.62 66 GLY A CA 1
ATOM 515 C C . GLY A 1 66 ? -1.554 -4.093 -11.494 1.00 90.62 66 GLY A C 1
ATOM 516 O O . GLY A 1 66 ? -2.369 -4.959 -11.189 1.00 90.62 66 GLY A O 1
ATOM 517 N N . GLY A 1 67 ? -0.279 -4.146 -11.094 1.00 90.69 67 GLY A N 1
ATOM 518 C CA . GLY A 1 67 ? 0.194 -5.105 -10.087 1.00 90.69 67 GLY A CA 1
ATOM 519 C C . GLY A 1 67 ? 1.670 -5.496 -10.209 1.00 90.69 67 GLY A C 1
ATOM 520 O O . GLY A 1 67 ? 2.343 -5.198 -11.196 1.00 90.69 67 GLY A O 1
ATOM 521 N N . VAL A 1 68 ? 2.168 -6.237 -9.215 1.00 90.81 68 VAL A N 1
ATOM 522 C CA . VAL A 1 68 ? 3.545 -6.775 -9.180 1.00 90.81 68 VAL A CA 1
ATOM 523 C C . VAL A 1 68 ? 3.944 -7.540 -10.465 1.00 90.81 68 VAL A C 1
ATOM 525 O O . VAL A 1 68 ? 5.075 -7.352 -10.912 1.00 90.81 68 VAL A O 1
ATOM 528 N N . PRO A 1 69 ? 3.056 -8.285 -11.167 1.00 91.81 69 PRO A N 1
ATOM 529 C CA . PRO A 1 69 ? 3.359 -8.889 -12.477 1.00 91.81 69 PRO A CA 1
ATOM 530 C C . PRO A 1 69 ? 3.683 -7.911 -13.628 1.00 91.81 69 PRO A C 1
ATOM 532 O O . PRO A 1 69 ? 3.915 -8.350 -14.764 1.00 91.81 69 PRO A O 1
ATOM 535 N N . TYR A 1 70 ? 3.641 -6.595 -13.394 1.00 94.31 70 TYR A N 1
ATOM 536 C CA . TYR A 1 70 ? 4.137 -5.555 -14.306 1.00 94.31 70 TYR A CA 1
ATOM 537 C C . TYR A 1 70 ? 5.516 -5.008 -13.915 1.00 94.31 70 TYR A C 1
ATOM 539 O O . TYR A 1 70 ? 6.187 -4.437 -14.771 1.00 94.31 70 TYR A O 1
ATOM 547 N N . LEU A 1 71 ? 5.974 -5.258 -12.687 1.00 94.25 71 LEU A N 1
ATOM 548 C CA . LEU A 1 71 ? 7.354 -5.038 -12.249 1.00 94.25 71 LEU A CA 1
ATOM 549 C C . LEU A 1 71 ? 8.240 -6.266 -12.529 1.00 94.25 71 LEU A C 1
ATOM 551 O O . LEU A 1 71 ? 9.361 -6.111 -13.006 1.00 94.25 71 LEU A O 1
ATOM 555 N N . ILE A 1 72 ? 7.734 -7.476 -12.259 1.00 93.00 72 ILE A N 1
ATOM 556 C CA . ILE A 1 72 ? 8.489 -8.740 -12.345 1.00 93.00 72 ILE A CA 1
ATOM 557 C C . ILE A 1 72 ? 7.797 -9.770 -13.268 1.00 93.00 72 ILE A C 1
ATOM 559 O O . ILE A 1 72 ? 6.579 -9.702 -13.462 1.00 93.00 72 ILE A O 1
ATOM 563 N N . PRO A 1 73 ? 8.528 -10.740 -13.860 1.00 91.94 73 PRO A N 1
ATOM 564 C CA . PRO A 1 73 ? 9.975 -10.957 -13.743 1.00 91.94 73 PRO A CA 1
ATOM 565 C C . PRO A 1 73 ? 10.819 -9.929 -14.505 1.00 91.94 73 PRO A C 1
ATOM 567 O O . PRO A 1 73 ? 11.961 -9.698 -14.133 1.00 91.94 73 PRO A O 1
ATOM 570 N N . LEU A 1 74 ? 10.253 -9.272 -15.519 1.00 90.31 74 LEU A N 1
ATOM 571 C CA . LEU A 1 74 ? 10.829 -8.093 -16.167 1.00 90.31 74 LEU A CA 1
ATOM 572 C C . LEU A 1 74 ? 9.779 -6.983 -16.226 1.00 90.31 74 LEU A C 1
ATOM 574 O O . LEU A 1 74 ? 8.591 -7.253 -16.442 1.00 90.31 74 LEU A O 1
ATOM 578 N N . VAL A 1 75 ? 10.246 -5.746 -16.064 1.00 94.75 75 VAL A N 1
ATOM 579 C CA . VAL A 1 75 ? 9.406 -4.549 -15.994 1.00 94.75 75 VAL A CA 1
ATOM 580 C C . VAL A 1 75 ? 8.684 -4.257 -17.314 1.00 94.75 75 VAL A C 1
ATOM 582 O O . VAL A 1 75 ? 9.216 -4.463 -18.406 1.00 94.75 75 VAL A O 1
ATOM 585 N N . LYS A 1 76 ? 7.463 -3.728 -17.210 1.00 93.62 76 LYS A N 1
ATOM 586 C CA . LYS A 1 76 ? 6.631 -3.251 -18.323 1.00 93.62 76 LYS A CA 1
ATOM 587 C C . LYS A 1 76 ? 6.428 -1.742 -18.197 1.00 93.62 76 LYS A C 1
ATOM 589 O O . LYS A 1 76 ? 5.383 -1.284 -17.748 1.00 93.62 76 LYS A O 1
ATOM 594 N N . VAL A 1 77 ? 7.453 -0.971 -18.565 1.00 90.25 77 VAL A N 1
ATOM 595 C CA . VAL A 1 77 ? 7.491 0.506 -18.435 1.00 90.25 77 VAL A CA 1
ATOM 596 C C . VAL A 1 77 ? 6.416 1.246 -19.251 1.00 90.25 77 VAL A C 1
ATOM 598 O O . VAL A 1 77 ? 6.176 2.431 -19.042 1.00 90.25 77 VAL A O 1
ATOM 601 N N . ASP A 1 78 ? 5.727 0.548 -20.157 1.00 93.00 78 ASP A N 1
ATOM 602 C CA . ASP A 1 78 ? 4.543 1.030 -20.874 1.00 93.00 78 ASP A CA 1
ATOM 603 C C . ASP A 1 78 ? 3.263 1.037 -20.009 1.00 93.00 78 ASP A C 1
ATOM 605 O O . ASP A 1 78 ? 2.210 1.495 -20.452 1.00 93.00 78 ASP A O 1
ATOM 609 N N . LYS A 1 79 ? 3.319 0.504 -18.782 1.00 94.69 79 LYS A N 1
ATOM 610 C CA . LYS A 1 79 ? 2.206 0.483 -17.823 1.00 94.69 79 LYS A CA 1
ATOM 611 C C . LYS A 1 79 ? 2.241 1.730 -16.946 1.00 94.69 79 LYS A C 1
ATOM 613 O O . LYS A 1 79 ? 2.706 1.678 -15.812 1.00 94.69 79 LYS A O 1
ATOM 618 N N . VAL A 1 80 ? 1.738 2.834 -17.491 1.00 95.38 80 VAL A N 1
ATOM 619 C CA . VAL A 1 80 ? 1.517 4.100 -16.775 1.00 95.38 80 VAL A CA 1
ATOM 620 C C . VAL A 1 80 ? 0.017 4.347 -16.623 1.00 95.38 80 VAL A C 1
ATOM 622 O O . VAL A 1 80 ? -0.765 4.034 -17.523 1.00 95.38 80 VAL A O 1
ATOM 625 N N . TYR A 1 81 ? -0.372 4.898 -15.477 1.00 96.75 81 TYR A N 1
ATOM 626 C CA . TYR A 1 81 ? -1.746 5.221 -15.098 1.00 96.75 81 TYR A CA 1
ATOM 627 C C . TYR A 1 81 ? -1.792 6.618 -14.479 1.00 96.75 81 TYR A C 1
ATOM 629 O O . TYR A 1 81 ? -0.784 7.093 -13.968 1.00 96.75 81 TYR A O 1
ATOM 637 N N . ASN A 1 82 ? -2.965 7.251 -14.472 1.00 97.06 82 ASN A N 1
ATOM 638 C CA . ASN A 1 82 ? -3.148 8.617 -13.981 1.00 97.06 82 ASN A CA 1
ATOM 639 C C . ASN A 1 82 ? -4.287 8.687 -12.951 1.00 97.06 82 ASN A C 1
ATOM 641 O O . ASN A 1 82 ? -5.396 8.218 -13.226 1.00 97.06 82 ASN A O 1
ATOM 645 N N . MET A 1 83 ? -4.050 9.305 -11.788 1.00 97.00 83 MET A N 1
ATOM 646 C CA . MET A 1 83 ? -5.027 9.327 -10.684 1.00 97.00 83 MET A CA 1
ATOM 647 C C . MET A 1 83 ? -6.359 10.006 -11.040 1.00 97.00 83 MET A C 1
ATOM 649 O O . MET A 1 83 ? -7.404 9.535 -10.597 1.00 97.00 83 MET A O 1
ATOM 653 N N . ASN A 1 84 ? -6.369 11.044 -11.888 1.00 96.75 84 ASN A N 1
ATOM 654 C CA . ASN A 1 84 ? -7.618 11.688 -12.325 1.00 96.75 84 ASN A CA 1
ATOM 655 C C . ASN A 1 84 ? -8.455 10.761 -13.223 1.00 96.75 84 ASN A C 1
ATOM 657 O O . ASN A 1 84 ? -9.681 10.864 -13.258 1.00 96.75 84 ASN A O 1
ATOM 661 N N . THR A 1 85 ? -7.808 9.840 -13.945 1.00 95.31 85 THR A N 1
ATOM 662 C CA . THR A 1 85 ? -8.502 8.792 -14.710 1.00 95.31 85 THR A CA 1
ATOM 663 C C . THR A 1 85 ? -9.036 7.711 -13.774 1.00 95.31 85 THR A C 1
ATOM 665 O O . THR A 1 85 ? -10.201 7.333 -13.887 1.00 95.31 85 THR A O 1
ATOM 668 N N . ILE A 1 86 ? -8.238 7.282 -12.789 1.00 94.81 86 ILE A N 1
ATOM 669 C CA . ILE A 1 86 ? -8.667 6.304 -11.778 1.00 94.81 86 ILE A CA 1
ATOM 670 C C . ILE A 1 86 ? -9.865 6.823 -10.971 1.00 94.81 86 ILE A C 1
ATOM 672 O O . ILE A 1 86 ? -10.835 6.092 -10.826 1.00 94.81 86 ILE A O 1
ATOM 676 N N . ALA A 1 87 ? -9.885 8.088 -10.541 1.00 94.88 87 ALA A N 1
ATOM 677 C CA . ALA A 1 87 ? -11.039 8.699 -9.866 1.00 94.88 87 ALA A CA 1
ATOM 678 C C . ALA A 1 87 ? -12.345 8.630 -10.690 1.00 94.88 87 ALA A C 1
ATOM 680 O O . ALA A 1 87 ? -13.432 8.437 -10.141 1.00 94.88 87 ALA A O 1
ATOM 681 N N . LYS A 1 88 ? -12.249 8.723 -12.022 1.00 92.75 88 LYS A N 1
ATOM 682 C CA . LYS A 1 88 ? -13.397 8.581 -12.932 1.00 92.75 88 LYS A CA 1
ATOM 683 C C . LYS A 1 88 ? -13.833 7.116 -13.066 1.00 92.75 88 LYS A C 1
ATOM 685 O O . LYS A 1 88 ? -15.027 6.849 -12.958 1.00 92.75 88 LYS A O 1
ATOM 690 N N . GLU A 1 89 ? -12.901 6.167 -13.219 1.00 91.12 89 GLU A N 1
ATOM 691 C CA . GLU A 1 89 ? -13.207 4.717 -13.210 1.00 91.12 89 GLU A CA 1
ATOM 692 C C . GLU A 1 89 ? -13.781 4.244 -11.860 1.00 91.12 89 GLU A C 1
ATOM 694 O O . GLU A 1 89 ? -14.657 3.378 -11.813 1.00 91.12 89 GLU A O 1
ATOM 699 N N . LEU A 1 90 ? -13.345 4.869 -10.764 1.00 91.00 90 LEU A N 1
ATOM 700 C CA . LEU A 1 90 ? -13.870 4.679 -9.416 1.00 91.00 90 LEU A CA 1
ATOM 701 C C . LEU A 1 90 ? -15.305 5.180 -9.235 1.00 91.00 90 LEU A C 1
ATOM 703 O O . LEU A 1 90 ? -15.887 4.862 -8.201 1.00 91.00 90 LEU A O 1
ATOM 707 N N . GLU A 1 91 ? -15.875 5.947 -10.175 1.00 92.38 91 GLU A N 1
ATOM 708 C CA . GLU A 1 91 ? -17.125 6.715 -10.009 1.00 92.38 91 GLU A CA 1
ATOM 709 C C . GLU A 1 91 ? -17.083 7.641 -8.780 1.00 92.38 91 GLU A C 1
ATOM 711 O O . GLU A 1 91 ? -18.038 7.713 -7.996 1.00 92.38 91 GLU A O 1
ATOM 716 N N . LEU A 1 92 ? -15.939 8.305 -8.594 1.00 94.62 92 LEU A N 1
ATOM 717 C CA . LEU A 1 92 ? -15.688 9.303 -7.558 1.00 94.62 92 LEU A CA 1
ATOM 718 C C . LEU A 1 92 ? -14.729 10.387 -8.104 1.00 94.62 92 LEU A C 1
ATOM 720 O O . LEU A 1 92 ? -13.595 10.498 -7.640 1.00 94.62 92 LEU A O 1
ATOM 724 N N . PRO A 1 93 ? -15.119 11.155 -9.141 1.00 94.62 93 PRO A N 1
ATOM 725 C CA . PRO A 1 93 ? -14.301 12.269 -9.613 1.00 94.62 93 PRO A CA 1
ATOM 726 C C . PRO A 1 93 ? -14.171 13.307 -8.483 1.00 94.62 93 PRO A C 1
ATOM 728 O O . PRO A 1 93 ? -15.100 13.485 -7.698 1.00 94.62 93 PRO A O 1
ATOM 731 N N . GLY A 1 94 ? -13.018 13.966 -8.359 1.00 96.81 94 GLY A N 1
ATOM 732 C CA . GLY A 1 94 ? -12.723 14.801 -7.188 1.00 96.81 94 GLY A CA 1
ATOM 733 C C . GLY A 1 94 ? -12.362 14.031 -5.916 1.00 96.81 94 GLY A C 1
ATOM 734 O O . GLY A 1 94 ? -12.243 14.645 -4.858 1.00 96.81 94 GLY A O 1
ATOM 735 N N . ALA A 1 95 ? -12.165 12.709 -5.996 1.00 97.94 95 ALA A N 1
ATOM 736 C CA . ALA A 1 95 ? -11.640 11.917 -4.890 1.00 97.94 95 ALA A CA 1
ATOM 737 C C . ALA A 1 95 ? -10.315 12.479 -4.360 1.00 97.94 95 ALA A C 1
ATOM 739 O O . ALA A 1 95 ? -9.410 12.808 -5.136 1.00 97.94 95 ALA A O 1
ATOM 740 N N . PHE A 1 96 ? -10.179 12.472 -3.037 1.00 98.75 96 PHE A N 1
ATOM 741 C CA . PHE A 1 96 ? -8.896 12.367 -2.364 1.00 98.75 96 PHE A CA 1
ATOM 742 C C . PHE A 1 96 ? -8.430 10.907 -2.383 1.00 98.75 96 PHE A C 1
ATOM 744 O O . PHE A 1 96 ? -9.205 10.002 -2.070 1.00 98.75 96 PHE A O 1
ATOM 751 N N . ILE A 1 97 ? -7.172 10.689 -2.759 1.00 98.75 97 ILE A N 1
ATOM 752 C CA . ILE A 1 97 ? -6.557 9.376 -2.951 1.00 98.75 97 ILE A CA 1
ATOM 753 C C . ILE A 1 97 ? -5.249 9.288 -2.154 1.00 98.75 97 ILE A C 1
ATOM 755 O O . ILE A 1 97 ? -4.380 10.156 -2.289 1.00 98.75 97 ILE A O 1
ATOM 759 N N . LEU A 1 98 ? -5.104 8.204 -1.384 1.00 98.75 98 LEU A N 1
ATOM 760 C CA . LEU A 1 98 ? -3.877 7.799 -0.682 1.00 98.75 98 LEU A CA 1
ATOM 761 C C . LEU A 1 98 ? -3.583 6.303 -0.862 1.00 98.75 98 LEU A C 1
ATOM 763 O O . LEU A 1 98 ? -4.451 5.558 -1.317 1.00 98.75 98 LEU A O 1
ATOM 767 N N . GLY A 1 99 ? -2.390 5.835 -0.484 1.00 98.56 99 GLY A N 1
ATOM 768 C CA . GLY A 1 99 ? -2.048 4.410 -0.488 1.00 98.56 99 GLY A CA 1
ATOM 769 C C . GLY A 1 99 ? -0.572 4.124 -0.768 1.00 98.56 99 GLY A C 1
ATOM 770 O O . GLY A 1 99 ? 0.314 4.671 -0.123 1.00 98.56 99 GLY A O 1
ATOM 771 N N . ALA A 1 100 ? -0.303 3.224 -1.710 1.00 98.81 100 ALA A N 1
ATOM 772 C CA . ALA A 1 100 ? 1.046 2.764 -2.034 1.00 98.81 100 ALA A CA 1
ATOM 773 C C . ALA A 1 100 ? 1.161 2.390 -3.518 1.00 98.81 100 ALA A C 1
ATOM 775 O O . ALA A 1 100 ? 0.257 1.765 -4.071 1.00 98.81 100 ALA A O 1
ATOM 776 N N . GLY A 1 101 ? 2.270 2.730 -4.173 1.00 98.38 101 GLY A N 1
ATOM 777 C CA . GLY A 1 101 ? 2.513 2.375 -5.575 1.00 98.38 101 GLY A CA 1
ATOM 778 C C . GLY A 1 101 ? 3.935 2.688 -6.030 1.00 98.38 101 GLY A C 1
ATOM 779 O O . GLY A 1 101 ? 4.741 3.171 -5.240 1.00 98.38 101 GLY A O 1
ATOM 780 N N . ALA A 1 102 ? 4.239 2.440 -7.303 1.00 98.62 102 ALA A N 1
ATOM 781 C CA . ALA A 1 102 ? 5.515 2.835 -7.904 1.00 98.62 102 ALA A CA 1
ATOM 782 C C . ALA A 1 102 ? 5.381 4.160 -8.675 1.00 98.62 102 ALA A C 1
ATOM 784 O O . ALA A 1 102 ? 4.343 4.443 -9.283 1.00 98.62 102 ALA A O 1
ATOM 785 N N . VAL A 1 103 ? 6.432 4.982 -8.684 1.00 98.25 103 VAL A N 1
ATOM 786 C CA . VAL A 1 103 ? 6.436 6.221 -9.483 1.00 98.25 103 VAL A CA 1
ATOM 787 C C . VAL A 1 103 ? 6.331 5.925 -10.983 1.00 98.25 103 VAL A C 1
ATOM 789 O O . VAL A 1 103 ? 6.773 4.881 -11.465 1.00 98.25 103 VAL A O 1
ATOM 792 N N . SER A 1 104 ? 5.791 6.870 -11.758 1.00 97.25 104 SER A N 1
ATOM 793 C CA . SER A 1 104 ? 5.948 6.840 -13.215 1.00 97.25 104 SER A CA 1
ATOM 794 C C . SER A 1 104 ? 7.422 7.070 -13.558 1.00 97.25 104 SER A C 1
ATOM 796 O O . SER A 1 104 ? 7.901 8.204 -13.554 1.00 97.25 104 SER A O 1
ATOM 798 N N . SER A 1 105 ? 8.159 6.003 -13.882 1.00 94.75 105 SER A N 1
ATOM 799 C CA . SER A 1 105 ? 9.565 6.114 -14.299 1.00 94.75 105 SER A CA 1
ATOM 800 C C . SER A 1 105 ? 9.744 6.918 -15.590 1.00 94.75 105 SER A C 1
ATOM 802 O O . SER A 1 105 ? 10.819 7.462 -15.824 1.00 94.75 105 SER A O 1
ATOM 804 N N . ASN A 1 106 ? 8.689 7.027 -16.404 1.00 91.50 106 ASN A N 1
ATOM 805 C CA . ASN A 1 106 ? 8.666 7.854 -17.611 1.00 91.50 106 ASN A CA 1
ATOM 806 C C . ASN A 1 106 ? 8.619 9.356 -17.269 1.00 91.50 106 ASN A C 1
ATOM 808 O O . ASN A 1 106 ? 9.199 10.156 -17.997 1.00 91.50 106 ASN A O 1
ATOM 812 N N . THR A 1 107 ? 7.978 9.725 -16.153 1.00 91.75 107 THR A N 1
ATOM 813 C CA . THR A 1 107 ? 7.929 11.102 -15.632 1.00 91.75 107 THR A CA 1
ATOM 814 C C . THR A 1 107 ? 9.180 11.430 -14.814 1.00 91.75 107 THR A C 1
ATOM 816 O O . THR A 1 107 ? 9.851 12.431 -15.056 1.00 91.75 107 THR A O 1
ATOM 819 N N . VAL A 1 108 ? 9.522 10.569 -13.849 1.00 92.75 108 VAL A N 1
ATOM 820 C CA . VAL A 1 108 ? 10.575 10.831 -12.850 1.00 92.75 108 VAL A CA 1
ATOM 821 C C . VAL A 1 108 ? 11.986 10.550 -13.396 1.00 92.75 108 VAL A C 1
ATOM 823 O O . VAL A 1 108 ? 12.977 11.041 -12.852 1.00 92.75 108 VAL A O 1
ATOM 826 N N . GLY A 1 109 ? 12.100 9.778 -14.484 1.00 89.38 109 GLY A N 1
ATOM 827 C CA . GLY A 1 109 ? 13.373 9.374 -15.098 1.00 89.38 109 GLY A CA 1
ATOM 828 C C . GLY A 1 109 ? 14.113 8.259 -14.347 1.00 89.38 109 GLY A C 1
ATOM 829 O O . GLY A 1 109 ? 15.240 7.923 -14.701 1.00 89.38 109 GLY A O 1
ATOM 830 N N . MET A 1 110 ? 13.498 7.700 -13.304 1.00 92.56 110 MET A N 1
ATOM 831 C CA . MET A 1 110 ? 14.004 6.597 -12.486 1.00 92.56 110 MET A CA 1
ATOM 832 C C . MET A 1 110 ? 12.836 5.884 -11.798 1.00 92.56 110 MET A C 1
ATOM 834 O O . MET A 1 110 ? 11.733 6.422 -11.709 1.00 92.56 110 MET A O 1
ATOM 838 N N . ASN A 1 111 ? 13.089 4.678 -11.310 1.00 94.62 111 ASN A N 1
ATOM 839 C CA . ASN A 1 111 ? 12.188 3.946 -10.433 1.00 94.62 111 ASN A CA 1
ATOM 840 C C . ASN A 1 111 ? 12.249 4.474 -8.981 1.00 94.62 111 ASN A C 1
ATOM 842 O O . ASN A 1 111 ? 13.208 5.151 -8.600 1.00 94.62 111 ASN A O 1
ATOM 846 N N . GLY A 1 112 ? 11.233 4.154 -8.178 1.00 96.19 112 GLY A N 1
ATOM 847 C CA . GLY A 1 112 ? 11.096 4.587 -6.786 1.00 96.19 112 GLY A CA 1
ATOM 848 C C . GLY A 1 112 ? 9.699 4.325 -6.215 1.00 96.19 112 GLY A C 1
ATOM 849 O O . GLY A 1 112 ? 8.754 4.032 -6.955 1.00 96.19 112 GLY A O 1
ATOM 850 N N . GLU A 1 113 ? 9.573 4.456 -4.897 1.00 98.81 113 GLU A N 1
ATOM 851 C CA . GLU A 1 113 ? 8.305 4.280 -4.181 1.00 98.81 113 GLU A CA 1
ATOM 852 C C . GLU A 1 113 ? 7.476 5.564 -4.224 1.00 98.81 113 GLU A C 1
ATOM 854 O O . GLU A 1 113 ? 8.011 6.649 -4.007 1.00 98.81 113 GLU A O 1
ATOM 859 N N . LEU A 1 114 ? 6.170 5.454 -4.463 1.00 98.88 114 LEU A N 1
ATOM 860 C CA . LEU A 1 114 ? 5.213 6.561 -4.433 1.00 98.88 114 LEU A CA 1
ATOM 861 C C . LEU A 1 114 ? 4.318 6.462 -3.188 1.00 98.88 114 LEU A C 1
ATOM 863 O O . LEU A 1 114 ? 3.747 5.404 -2.909 1.00 98.88 114 LEU A O 1
ATOM 867 N N . MET A 1 115 ? 4.151 7.587 -2.493 1.00 98.81 115 MET A N 1
ATOM 868 C CA . MET A 1 115 ? 3.229 7.799 -1.372 1.00 98.81 115 MET A CA 1
ATOM 869 C C . MET A 1 115 ? 2.159 8.807 -1.825 1.00 98.81 115 MET A C 1
ATOM 871 O O . MET A 1 115 ? 2.337 10.016 -1.625 1.00 98.81 115 MET A O 1
ATOM 875 N N . PRO A 1 116 ? 1.094 8.360 -2.516 1.00 98.56 116 PRO A N 1
ATOM 876 C CA . PRO A 1 116 ? 0.136 9.262 -3.142 1.00 98.56 116 PRO A CA 1
ATOM 877 C C . PRO A 1 116 ? -0.644 10.100 -2.116 1.00 98.56 116 PRO A C 1
ATOM 879 O O . PRO A 1 116 ? -1.124 9.593 -1.112 1.00 98.56 116 PRO A O 1
ATOM 882 N N . LEU A 1 117 ? -0.794 11.398 -2.371 1.00 98.50 117 LEU A N 1
ATOM 883 C CA . LEU A 1 117 ? -1.683 12.309 -1.639 1.00 98.50 117 LEU A CA 1
ATOM 884 C C . LEU A 1 117 ? -2.336 13.238 -2.658 1.00 98.50 117 LEU A C 1
ATOM 886 O O . LEU A 1 117 ? -1.936 14.392 -2.815 1.00 98.50 117 LEU A O 1
ATOM 890 N N . VAL A 1 118 ? -3.297 12.714 -3.415 1.00 98.75 118 VAL A N 1
ATOM 891 C CA . VAL A 1 118 ? -3.861 13.417 -4.575 1.00 98.75 118 VAL A CA 1
ATOM 892 C C . VAL A 1 118 ? -5.323 13.747 -4.327 1.00 98.75 118 VAL A C 1
ATOM 894 O O . VAL A 1 118 ? -6.146 12.844 -4.224 1.00 98.75 118 VAL A O 1
ATOM 897 N N . LEU A 1 119 ? -5.660 15.035 -4.284 1.00 98.50 119 LEU A N 1
ATOM 898 C CA . LEU A 1 119 ? -7.031 15.488 -4.514 1.00 98.50 119 LEU A CA 1
ATOM 899 C C . LEU A 1 119 ? -7.206 15.661 -6.025 1.00 98.50 119 LEU A C 1
ATOM 901 O O . LEU A 1 119 ? -6.566 16.521 -6.627 1.00 98.50 119 LEU A O 1
ATOM 905 N N . THR A 1 120 ? -8.008 14.803 -6.645 1.00 98.38 120 THR A N 1
ATOM 906 C CA . THR A 1 120 ? -8.154 14.747 -8.108 1.00 98.38 120 THR A CA 1
ATOM 907 C C . THR A 1 120 ? -8.996 15.898 -8.667 1.00 98.38 120 THR A C 1
ATOM 909 O O . THR A 1 120 ? -9.714 16.583 -7.940 1.00 98.38 120 THR A O 1
ATOM 912 N N . GLU A 1 121 ? -8.884 16.145 -9.974 1.00 96.25 121 GLU A N 1
ATOM 913 C CA . GLU A 1 121 ? -9.612 17.227 -10.656 1.00 96.25 121 GLU A CA 1
ATOM 914 C C . GLU A 1 121 ? -11.148 17.072 -10.563 1.00 96.25 121 GLU A C 1
ATOM 916 O O . GLU A 1 121 ? -11.688 15.970 -10.710 1.00 96.25 121 GLU A O 1
ATOM 921 N N . HIS A 1 122 ? -11.865 18.184 -10.352 1.00 94.75 122 HIS A N 1
ATOM 922 C CA . HIS A 1 122 ? -13.337 18.220 -10.287 1.00 94.75 122 HIS A CA 1
ATOM 923 C C . HIS A 1 122 ? -13.889 19.619 -10.576 1.00 94.75 122 HIS A C 1
ATOM 925 O O . HIS A 1 122 ? -13.315 20.601 -10.114 1.00 94.75 122 HIS A O 1
ATOM 931 N N . ASP A 1 123 ? -15.012 19.733 -11.294 1.00 92.56 123 ASP A N 1
ATOM 932 C CA . ASP A 1 123 ? -15.704 21.006 -11.595 1.00 92.56 123 ASP A CA 1
ATOM 933 C C . ASP A 1 123 ? -14.777 22.160 -12.035 1.00 92.56 123 ASP A C 1
ATOM 935 O O . ASP A 1 123 ? -14.892 23.296 -11.576 1.00 92.56 123 ASP A O 1
ATOM 939 N N . GLY A 1 124 ? -13.799 21.865 -12.896 1.00 90.38 124 GLY A N 1
ATOM 940 C CA . GLY A 1 124 ? -12.820 22.849 -13.378 1.00 90.38 124 GLY A CA 1
ATOM 941 C C . GLY A 1 124 ? -11.741 23.257 -12.363 1.00 90.38 124 GLY A C 1
ATOM 942 O O . GLY A 1 124 ? -10.871 24.057 -12.702 1.00 90.38 124 GLY A O 1
ATOM 943 N N . LYS A 1 125 ? -11.742 22.700 -11.146 1.00 94.38 125 LYS A N 1
ATOM 944 C CA . LYS A 1 125 ? -10.630 22.822 -10.195 1.00 94.38 125 LYS A CA 1
ATOM 945 C C . LYS A 1 125 ? -9.504 21.864 -10.610 1.00 94.38 125 LYS A C 1
ATOM 947 O O . LYS A 1 125 ? -9.785 20.683 -10.839 1.00 94.38 125 LYS A O 1
ATOM 952 N N . PRO A 1 126 ? -8.247 22.336 -10.699 1.00 96.12 126 PRO A N 1
ATOM 953 C CA . PRO A 1 126 ? -7.108 21.471 -10.986 1.00 96.12 126 PRO A CA 1
ATOM 954 C C . PRO A 1 126 ? -6.858 20.499 -9.827 1.00 96.12 126 PRO A C 1
ATOM 956 O O . PRO A 1 126 ? -7.197 20.788 -8.678 1.00 96.12 126 PRO A O 1
ATOM 959 N N . ALA A 1 127 ? -6.233 19.363 -10.133 1.00 97.75 127 ALA A N 1
ATOM 960 C CA . ALA A 1 127 ? -5.799 18.415 -9.115 1.00 97.75 127 ALA A CA 1
ATOM 961 C C . ALA A 1 127 ? -4.727 19.030 -8.193 1.00 97.75 127 ALA A C 1
ATOM 963 O O . ALA A 1 127 ? -3.873 19.800 -8.637 1.00 97.75 127 ALA A O 1
ATOM 964 N N . VAL A 1 128 ? -4.745 18.649 -6.916 1.00 98.31 128 VAL A N 1
ATOM 965 C CA . VAL A 1 128 ? -3.708 18.984 -5.932 1.00 98.31 128 VAL A CA 1
ATOM 966 C C . VAL A 1 128 ? -2.945 17.709 -5.598 1.00 98.31 128 VAL A C 1
ATOM 968 O O . VAL A 1 128 ? -3.421 16.862 -4.842 1.00 98.31 128 VAL A O 1
ATOM 971 N N . ASN A 1 129 ? -1.753 17.576 -6.174 1.00 98.31 129 ASN A N 1
ATOM 972 C CA . ASN A 1 129 ? -0.846 16.465 -5.920 1.00 98.31 129 ASN A CA 1
ATOM 973 C C . ASN A 1 129 ? 0.141 16.847 -4.802 1.00 98.31 129 ASN A C 1
ATOM 975 O O . ASN A 1 129 ? 1.117 17.550 -5.040 1.00 98.31 129 ASN A O 1
ATOM 979 N N . ALA A 1 130 ? -0.123 16.398 -3.576 1.00 98.12 130 ALA A N 1
ATOM 980 C CA . ALA A 1 130 ? 0.749 16.574 -2.413 1.00 98.12 130 ALA A CA 1
ATOM 981 C C . ALA A 1 130 ? 1.606 15.325 -2.122 1.00 98.12 130 ALA A C 1
ATOM 983 O O . ALA A 1 130 ? 2.138 15.194 -1.023 1.00 98.12 130 ALA A O 1
ATOM 984 N N . SER A 1 131 ? 1.701 14.392 -3.077 1.00 98.75 131 SER A N 1
ATOM 985 C CA . SER A 1 131 ? 2.378 13.103 -2.901 1.00 98.75 131 SER A CA 1
ATOM 986 C C . SER A 1 131 ? 3.863 13.262 -2.590 1.00 98.75 131 SER A C 1
ATOM 988 O O . SER A 1 131 ? 4.501 14.233 -3.001 1.00 98.75 131 SER A O 1
ATOM 990 N N . TYR A 1 132 ? 4.434 12.242 -1.960 1.00 98.81 132 TYR A N 1
ATOM 991 C CA . TYR A 1 132 ? 5.879 12.086 -1.811 1.00 98.81 132 TYR A CA 1
ATOM 992 C C . TYR A 1 132 ? 6.361 10.906 -2.648 1.00 98.81 132 TYR A C 1
ATOM 994 O O . TYR A 1 132 ? 5.586 9.998 -2.957 1.00 98.81 132 TYR A O 1
ATOM 1002 N N . PHE A 1 133 ? 7.642 10.897 -2.994 1.00 98.69 133 PHE A N 1
ATOM 1003 C CA . PHE A 1 133 ? 8.287 9.717 -3.552 1.00 98.69 133 PHE A CA 1
ATOM 1004 C C . PHE A 1 133 ? 9.674 9.511 -2.953 1.00 98.69 133 PHE A C 1
ATOM 1006 O O . PHE A 1 133 ? 10.371 10.479 -2.641 1.00 98.69 133 PHE A O 1
ATOM 1013 N N . SER A 1 134 ? 10.065 8.247 -2.816 1.00 98.56 134 SER A N 1
ATOM 1014 C CA . SER A 1 134 ? 11.347 7.846 -2.244 1.00 98.56 134 SER A CA 1
ATOM 1015 C C . SER A 1 134 ? 12.205 7.089 -3.243 1.00 98.56 134 SER A C 1
ATOM 1017 O O . SER A 1 134 ? 11.723 6.265 -4.023 1.00 98.56 134 SER A O 1
ATOM 1019 N N . PHE A 1 135 ? 13.501 7.370 -3.201 1.00 96.81 135 PHE A N 1
ATOM 1020 C CA . PHE A 1 135 ? 14.513 6.792 -4.074 1.00 96.81 135 PHE A CA 1
ATOM 1021 C C . PHE A 1 135 ? 15.845 6.665 -3.324 1.00 96.81 135 PHE A C 1
ATOM 1023 O O . PHE A 1 135 ? 16.043 7.217 -2.244 1.00 96.81 135 PHE A O 1
ATOM 1030 N N . ILE A 1 136 ? 16.775 5.909 -3.901 1.00 94.44 136 ILE A N 1
ATOM 1031 C CA . ILE A 1 136 ? 18.098 5.685 -3.313 1.00 94.44 136 ILE A CA 1
ATOM 1032 C C . ILE A 1 136 ? 19.059 6.767 -3.808 1.00 94.44 136 ILE A C 1
ATOM 1034 O O . ILE A 1 136 ? 19.155 6.996 -5.016 1.00 94.44 136 ILE A O 1
ATOM 1038 N N . ASN A 1 137 ? 19.808 7.406 -2.909 1.00 87.25 137 ASN A N 1
ATOM 1039 C CA . ASN A 1 137 ? 20.872 8.332 -3.286 1.00 87.25 137 ASN A CA 1
ATOM 1040 C C . ASN A 1 137 ? 21.969 7.591 -4.079 1.00 87.25 137 ASN A C 1
ATOM 1042 O O . ASN A 1 137 ? 22.591 6.680 -3.527 1.00 87.25 137 ASN A O 1
ATOM 1046 N N . PRO A 1 138 ? 22.280 7.975 -5.332 1.00 83.62 138 PRO A N 1
ATOM 1047 C CA . PRO A 1 138 ? 23.337 7.322 -6.105 1.00 83.62 138 PRO A CA 1
ATOM 1048 C C . PRO A 1 138 ? 24.754 7.558 -5.552 1.00 83.62 138 PRO A C 1
ATOM 1050 O O . PRO A 1 138 ? 25.674 6.864 -5.973 1.00 83.62 138 PRO A O 1
ATOM 1053 N N . VAL A 1 139 ? 24.952 8.533 -4.653 1.00 86.06 139 VAL A N 1
ATOM 1054 C CA . VAL A 1 139 ? 26.280 8.889 -4.117 1.00 86.06 139 VAL A CA 1
ATOM 1055 C C . VAL A 1 139 ? 26.644 8.077 -2.874 1.00 86.06 139 VAL A C 1
ATOM 1057 O O . VAL A 1 139 ? 27.755 7.562 -2.793 1.00 86.06 139 VAL A O 1
ATOM 1060 N N . ASP A 1 140 ? 25.734 7.973 -1.901 1.00 91.12 140 ASP A N 1
ATOM 1061 C CA . ASP A 1 140 ? 25.997 7.332 -0.601 1.00 91.12 140 ASP A CA 1
ATOM 1062 C C . ASP A 1 140 ? 25.035 6.184 -0.252 1.00 91.12 140 ASP A C 1
ATOM 1064 O O . ASP A 1 140 ? 25.118 5.618 0.837 1.00 91.12 140 ASP A O 1
ATOM 1068 N N . GLY A 1 141 ? 24.134 5.821 -1.171 1.00 89.44 141 GLY A N 1
ATOM 1069 C CA . GLY A 1 141 ? 23.218 4.692 -1.023 1.00 89.44 141 GLY A CA 1
ATOM 1070 C C . GLY A 1 141 ? 22.093 4.893 -0.006 1.00 89.44 141 GLY A C 1
ATOM 1071 O O . GLY A 1 141 ? 21.359 3.940 0.246 1.00 89.44 141 GLY A O 1
ATOM 1072 N N . LYS A 1 142 ? 21.940 6.083 0.592 1.00 91.81 142 LYS A N 1
ATOM 1073 C CA . LYS A 1 142 ? 20.899 6.346 1.598 1.00 91.81 142 LYS A CA 1
ATOM 1074 C C . LYS A 1 142 ? 19.498 6.440 0.996 1.00 91.81 142 LYS A C 1
ATOM 1076 O O . LYS A 1 142 ? 19.324 6.755 -0.181 1.00 91.81 142 LYS A O 1
ATOM 1081 N N . CYS A 1 143 ? 18.505 6.230 1.856 1.00 94.56 143 CYS A N 1
ATOM 1082 C CA . CYS A 1 143 ? 17.129 6.640 1.617 1.00 94.56 143 CYS A CA 1
ATOM 1083 C C . CYS A 1 143 ? 17.067 8.161 1.395 1.00 94.56 143 CYS A C 1
ATOM 1085 O O . CYS A 1 143 ? 17.599 8.923 2.201 1.00 94.56 143 CYS A O 1
ATOM 1087 N N . LEU A 1 144 ? 16.404 8.587 0.322 1.00 93.94 144 LEU A N 1
ATOM 1088 C CA . LEU A 1 144 ? 15.980 9.965 0.096 1.00 93.94 144 LEU A CA 1
ATOM 1089 C C . LEU A 1 144 ? 14.495 9.991 -0.242 1.00 93.94 144 LEU A C 1
ATOM 1091 O O . LEU A 1 144 ? 13.962 9.051 -0.834 1.00 93.94 144 LEU A O 1
ATOM 1095 N N . GLN A 1 145 ? 13.862 11.109 0.084 1.00 96.56 145 GLN A N 1
ATOM 1096 C CA . GLN A 1 145 ? 12.471 11.392 -0.214 1.00 96.56 145 GLN A CA 1
ATOM 1097 C C . GLN A 1 145 ? 12.338 12.831 -0.707 1.00 96.56 145 GLN A C 1
ATOM 1099 O O . GLN A 1 145 ? 12.922 13.751 -0.136 1.00 96.56 145 GLN A O 1
ATOM 1104 N N . GLU A 1 146 ? 11.519 13.031 -1.731 1.00 96.00 146 GLU A N 1
ATOM 1105 C CA . GLU A 1 146 ? 11.153 14.348 -2.247 1.00 96.00 146 GLU A CA 1
ATOM 1106 C C . GLU A 1 146 ? 9.628 14.471 -2.335 1.00 96.00 146 GLU A C 1
ATOM 1108 O O . GLU A 1 146 ? 8.900 13.478 -2.446 1.00 96.00 146 GLU A O 1
ATOM 1113 N N . LYS A 1 147 ? 9.126 15.707 -2.293 1.00 97.81 147 LYS A N 1
ATOM 1114 C CA . LYS A 1 147 ? 7.721 15.989 -2.577 1.00 97.81 147 LYS A CA 1
ATOM 1115 C C . LYS A 1 147 ? 7.525 16.060 -4.091 1.00 97.81 147 LYS A C 1
ATOM 1117 O O . LYS A 1 147 ? 8.261 16.745 -4.796 1.00 97.81 147 LYS A O 1
ATOM 1122 N N . TYR A 1 148 ? 6.522 15.353 -4.598 1.00 97.88 148 TYR A N 1
ATOM 1123 C CA . TYR A 1 148 ? 6.300 15.172 -6.033 1.00 97.88 148 TYR A CA 1
ATOM 1124 C C . TYR A 1 148 ? 6.024 16.503 -6.756 1.00 97.88 148 TYR A C 1
ATOM 1126 O O . TYR A 1 148 ? 6.601 16.766 -7.812 1.00 97.88 148 TYR A O 1
ATOM 1134 N N . SER A 1 149 ? 5.214 17.374 -6.137 1.00 96.06 149 SER A N 1
ATOM 1135 C CA . SER A 1 149 ? 4.832 18.697 -6.662 1.00 96.06 149 SER A CA 1
ATOM 1136 C C . SER A 1 149 ? 5.994 19.640 -6.947 1.00 96.06 149 SER A C 1
ATOM 1138 O O . SER A 1 149 ? 5.844 20.583 -7.719 1.00 96.06 149 SER A O 1
ATOM 1140 N N . ASP A 1 150 ? 7.137 19.423 -6.301 1.00 96.12 150 ASP A N 1
ATOM 1141 C CA . ASP A 1 150 ? 8.266 20.353 -6.352 1.00 96.12 150 ASP A CA 1
ATOM 1142 C C . ASP A 1 150 ? 9.066 20.179 -7.657 1.00 96.12 150 ASP A C 1
ATOM 1144 O O . ASP A 1 150 ? 9.940 20.984 -7.980 1.00 96.12 150 ASP A O 1
ATOM 1148 N N . ARG A 1 151 ? 8.752 19.121 -8.422 1.00 92.44 151 ARG A N 1
ATOM 1149 C CA . ARG A 1 151 ? 9.418 18.739 -9.674 1.00 92.44 151 ARG A CA 1
ATOM 1150 C C . ARG A 1 151 ? 8.460 18.379 -10.809 1.00 92.44 151 ARG A C 1
ATOM 1152 O O . ARG A 1 151 ? 8.824 18.567 -11.968 1.00 92.44 151 ARG A O 1
ATOM 1159 N N . PHE A 1 152 ? 7.274 17.861 -10.495 1.00 95.38 152 PHE A N 1
ATOM 1160 C CA . PHE A 1 152 ? 6.330 17.299 -11.464 1.00 95.38 152 PHE A CA 1
ATOM 1161 C C . PHE A 1 152 ? 4.906 17.796 -11.178 1.00 95.38 152 PHE A C 1
ATOM 1163 O O . PHE A 1 152 ? 4.528 17.992 -10.023 1.00 95.38 152 PHE A O 1
ATOM 1170 N N . CYS A 1 153 ? 4.112 18.018 -12.227 1.00 93.19 153 CYS A N 1
ATOM 1171 C CA . CYS A 1 153 ? 2.775 18.623 -12.127 1.00 93.19 153 CYS A CA 1
ATOM 1172 C C . CYS A 1 153 ? 1.623 17.699 -12.547 1.00 93.19 153 CYS A C 1
ATOM 1174 O O . CYS A 1 153 ? 0.459 18.072 -12.400 1.00 93.19 153 CYS A O 1
ATOM 1176 N N . ASP A 1 154 ? 1.926 16.510 -13.065 1.00 95.44 154 ASP A N 1
ATOM 1177 C CA . ASP A 1 154 ? 0.940 15.486 -13.392 1.00 95.44 154 ASP A CA 1
ATOM 1178 C C . ASP A 1 154 ? 0.530 14.659 -12.154 1.00 95.44 154 ASP A C 1
ATOM 1180 O O . ASP A 1 154 ? 0.793 15.014 -10.999 1.00 95.44 154 ASP A O 1
ATOM 1184 N N . CYS A 1 155 ? -0.203 13.574 -12.391 1.00 97.38 155 CYS A N 1
ATOM 1185 C CA . CYS A 1 155 ? -0.680 12.645 -11.368 1.00 97.38 155 CYS A CA 1
ATOM 1186 C C . CYS A 1 155 ? -0.434 11.193 -11.808 1.00 97.38 155 CYS A C 1
ATOM 1188 O O . CYS A 1 155 ? -1.279 10.321 -11.564 1.00 97.38 155 CYS A O 1
ATOM 1190 N N . ASP A 1 156 ? 0.682 10.951 -12.503 1.00 97.44 156 ASP A N 1
ATOM 1191 C CA . ASP A 1 156 ? 0.997 9.659 -13.100 1.00 97.44 156 ASP A CA 1
ATOM 1192 C C . ASP A 1 156 ? 1.786 8.750 -12.151 1.00 97.44 156 ASP A C 1
ATOM 1194 O O . ASP A 1 156 ? 2.726 9.151 -11.457 1.00 97.44 156 ASP A O 1
ATOM 1198 N N . PHE A 1 157 ? 1.441 7.466 -12.190 1.00 98.38 157 PHE A N 1
ATOM 1199 C CA . PHE A 1 157 ? 2.137 6.394 -11.491 1.00 98.38 157 PHE A CA 1
ATOM 1200 C C . PHE A 1 157 ? 2.396 5.214 -12.430 1.00 98.38 157 PHE A C 1
ATOM 1202 O O . PHE A 1 157 ? 1.706 5.019 -13.436 1.00 98.38 157 PHE A O 1
ATOM 1209 N N . GLY A 1 158 ? 3.430 4.437 -12.123 1.00 96.69 158 GLY A N 1
ATOM 1210 C CA . GLY A 1 158 ? 3.883 3.322 -12.945 1.00 96.69 158 GLY A CA 1
ATOM 1211 C C . GLY A 1 158 ? 3.512 1.978 -12.333 1.00 96.69 158 GLY A C 1
ATOM 1212 O O . GLY A 1 158 ? 3.465 1.839 -11.118 1.00 96.69 158 GLY A O 1
ATOM 1213 N N . LEU A 1 159 ? 3.339 0.967 -13.188 1.00 96.12 159 LEU A N 1
ATOM 1214 C CA . LEU A 1 159 ? 3.292 -0.474 -12.895 1.00 96.12 159 LEU A CA 1
ATOM 1215 C C . LEU A 1 159 ? 2.129 -0.952 -12.009 1.00 96.12 159 LEU A C 1
ATOM 1217 O O . LEU A 1 159 ? 1.365 -1.828 -12.427 1.00 96.12 159 LEU A O 1
ATOM 1221 N N . LEU A 1 160 ? 2.019 -0.423 -10.793 1.00 96.81 160 LEU A N 1
ATOM 1222 C CA . LEU A 1 160 ? 1.088 -0.843 -9.759 1.00 96.81 160 LEU A CA 1
ATOM 1223 C C . LEU A 1 160 ? 0.761 0.290 -8.777 1.00 96.81 160 LEU A C 1
ATOM 1225 O O . LEU A 1 160 ? 1.637 1.077 -8.416 1.00 96.81 160 LEU A O 1
ATOM 1229 N N . ALA A 1 161 ? -0.476 0.302 -8.284 1.00 97.81 161 ALA A N 1
ATOM 1230 C CA . ALA A 1 161 ? -0.842 1.000 -7.056 1.00 97.81 161 ALA A CA 1
ATOM 1231 C C . ALA A 1 161 ? -2.001 0.302 -6.331 1.00 97.81 161 ALA A C 1
ATOM 1233 O O . ALA A 1 161 ? -2.896 -0.269 -6.956 1.00 97.81 161 ALA A O 1
ATOM 1234 N N . ASN A 1 162 ? -1.988 0.394 -5.005 1.00 97.94 162 ASN A N 1
ATOM 1235 C CA . ASN A 1 162 ? -3.064 0.018 -4.101 1.00 97.94 162 ASN A CA 1
ATOM 1236 C C . ASN A 1 162 ? -3.528 1.282 -3.393 1.00 97.94 162 ASN A C 1
ATOM 1238 O O . ASN A 1 162 ? -2.745 1.919 -2.687 1.00 97.94 162 ASN A O 1
ATOM 1242 N N . LEU A 1 163 ? -4.779 1.664 -3.626 1.00 98.31 163 LEU A N 1
ATOM 1243 C CA . LEU A 1 163 ? -5.271 3.001 -3.319 1.00 98.31 163 LEU A CA 1
ATOM 1244 C C . LEU A 1 163 ? -6.563 2.939 -2.510 1.00 98.31 163 LEU A C 1
ATOM 1246 O O . LEU A 1 163 ? -7.462 2.162 -2.825 1.00 98.31 163 LEU A O 1
ATOM 1250 N N . TYR A 1 164 ? -6.662 3.808 -1.511 1.00 98.44 164 TYR A N 1
ATOM 1251 C CA . TYR A 1 164 ? -7.901 4.190 -0.848 1.00 98.44 164 TYR A CA 1
ATOM 1252 C C . TYR A 1 164 ? -8.346 5.547 -1.393 1.00 98.44 164 TYR A C 1
ATOM 1254 O O . TYR A 1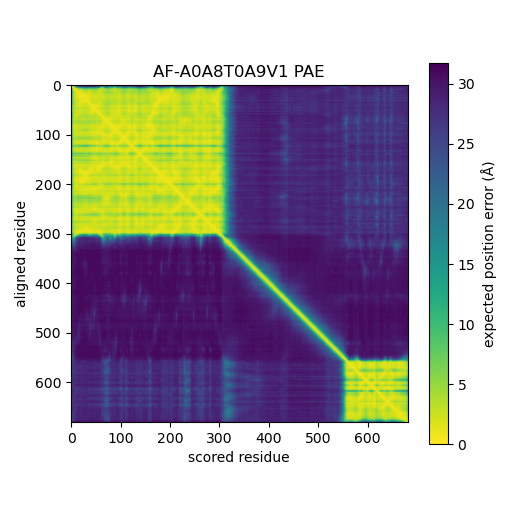 164 ? -7.534 6.467 -1.508 1.00 98.44 164 TYR A O 1
ATOM 1262 N N . ALA A 1 165 ? -9.629 5.666 -1.721 1.00 98.38 165 ALA A N 1
ATOM 1263 C CA . ALA A 1 165 ? -10.231 6.864 -2.285 1.00 98.38 165 ALA A CA 1
ATOM 1264 C C . ALA A 1 165 ? -11.495 7.259 -1.512 1.00 98.38 165 ALA A C 1
ATOM 1266 O O . ALA A 1 165 ? -12.331 6.405 -1.209 1.00 98.38 165 ALA A O 1
ATOM 1267 N N . CYS A 1 166 ? -11.650 8.549 -1.224 1.00 98.12 166 CYS A N 1
ATOM 1268 C CA . CYS A 1 166 ? -12.809 9.123 -0.537 1.00 98.12 166 CYS A CA 1
ATOM 1269 C C . CYS A 1 166 ? -13.020 10.593 -0.942 1.00 98.12 166 CYS A C 1
ATOM 1271 O O . CYS A 1 166 ? -12.270 11.140 -1.745 1.00 98.12 166 CYS A O 1
ATOM 1273 N N . GLU A 1 167 ? -14.021 11.266 -0.379 1.00 98.25 167 GLU A N 1
ATOM 1274 C CA . GLU A 1 167 ? -14.302 12.692 -0.635 1.00 98.25 167 GLU A CA 1
ATOM 1275 C C . GLU A 1 167 ? -13.459 13.652 0.230 1.00 98.25 167 GLU A C 1
ATOM 1277 O O . GLU A 1 167 ? -13.648 14.870 0.177 1.00 98.25 167 GLU A O 1
ATOM 1282 N N . GLY A 1 168 ? -12.551 13.125 1.060 1.00 98.12 168 GLY A N 1
ATOM 1283 C CA . GLY A 1 168 ? -11.659 13.911 1.920 1.00 98.12 168 GLY A CA 1
ATOM 1284 C C . GLY A 1 168 ? -12.349 14.634 3.087 1.00 98.12 168 GLY A C 1
ATOM 1285 O O . GLY A 1 168 ? -11.792 15.583 3.650 1.00 98.12 168 GLY A O 1
ATOM 1286 N N . GLN A 1 169 ? -13.578 14.239 3.432 1.00 98.38 169 GLN A N 1
ATOM 1287 C CA . GLN A 1 169 ? -14.412 14.972 4.386 1.00 98.38 169 GLN A CA 1
ATOM 1288 C C . GLN A 1 169 ? -14.072 14.641 5.851 1.00 98.38 169 GLN A C 1
ATOM 1290 O O . GLN A 1 169 ? -13.599 13.538 6.145 1.00 98.38 169 GLN A O 1
ATOM 1295 N N . PRO A 1 170 ? -14.353 15.559 6.798 1.00 98.50 170 PRO A N 1
ATOM 1296 C CA . PRO A 1 170 ? -14.431 15.238 8.222 1.00 98.50 170 PRO A CA 1
ATOM 1297 C C . PRO A 1 170 ? -15.539 14.217 8.531 1.00 98.50 170 PRO A C 1
ATOM 1299 O O . PRO A 1 170 ? -16.457 14.005 7.738 1.00 98.50 170 PRO A O 1
ATOM 1302 N N . GLY A 1 171 ? -15.480 13.617 9.718 1.00 98.06 171 GLY A N 1
ATOM 1303 C CA . GLY A 1 171 ? -16.500 12.708 10.249 1.00 98.06 171 GLY A CA 1
ATOM 1304 C C . GLY A 1 171 ? -15.879 11.574 11.060 1.00 98.06 171 GLY A C 1
ATOM 1305 O O . GLY A 1 171 ? -14.677 11.576 11.318 1.00 98.06 171 GLY A O 1
ATOM 1306 N N . LYS A 1 172 ? -16.690 10.585 11.437 1.00 98.31 172 LYS A N 1
ATOM 1307 C CA . LYS A 1 172 ? -16.250 9.467 12.279 1.00 98.31 172 LYS A CA 1
ATOM 1308 C C . LYS A 1 172 ? -15.316 8.498 11.559 1.00 98.31 172 LYS A C 1
ATOM 1310 O O . LYS A 1 172 ? -15.606 8.077 10.444 1.00 98.31 172 LYS A O 1
ATOM 1315 N N . VAL A 1 173 ? -14.255 8.085 12.248 1.00 98.69 173 VAL A N 1
ATOM 1316 C CA . VAL A 1 173 ? -13.240 7.118 11.795 1.00 98.69 173 VAL A CA 1
ATOM 1317 C C . VAL A 1 173 ? -12.899 6.128 12.913 1.00 98.69 173 VAL A C 1
ATOM 1319 O O . VAL A 1 173 ? -13.224 6.355 14.079 1.00 98.69 173 VAL A O 1
ATOM 1322 N N . LEU A 1 174 ? -12.222 5.030 12.568 1.00 98.75 174 LEU A N 1
ATOM 1323 C CA . LEU A 1 174 ? -11.569 4.157 13.544 1.00 98.75 174 LEU A CA 1
ATOM 1324 C C . LEU A 1 174 ? -10.220 4.762 13.932 1.00 98.75 174 LEU A C 1
ATOM 1326 O O . LEU A 1 174 ? -9.277 4.723 13.142 1.00 98.75 174 LEU A O 1
ATOM 1330 N N . GLU A 1 175 ? -10.123 5.288 15.147 1.00 98.88 175 GLU A N 1
ATOM 1331 C CA . GLU A 1 175 ? -8.857 5.659 15.771 1.00 98.88 175 GLU A CA 1
ATOM 1332 C C . GLU A 1 175 ? -8.242 4.427 16.441 1.00 98.88 175 GLU A C 1
ATOM 1334 O O . GLU A 1 175 ? -8.822 3.841 17.356 1.00 98.88 175 GLU A O 1
ATOM 1339 N N . VAL A 1 176 ? -7.059 4.037 15.974 1.00 98.88 176 VAL A N 1
ATOM 1340 C CA . VAL A 1 176 ? -6.291 2.880 16.441 1.00 98.88 176 VAL A CA 1
ATOM 1341 C C . VAL A 1 176 ? -5.047 3.378 17.164 1.00 98.88 176 VAL A C 1
ATOM 1343 O O . VAL A 1 176 ? -4.225 4.081 16.580 1.00 98.88 176 VAL A O 1
ATOM 1346 N N . ARG A 1 177 ? -4.878 2.983 18.425 1.00 98.88 177 ARG A N 1
ATOM 1347 C CA . ARG A 1 177 ? -3.661 3.203 19.213 1.00 98.88 177 ARG A CA 1
ATOM 1348 C C . ARG A 1 177 ? -3.084 1.860 19.624 1.00 98.88 177 ARG A C 1
ATOM 1350 O O . ARG A 1 177 ? -3.790 1.048 20.220 1.00 98.88 177 ARG A O 1
ATOM 1357 N N . ALA A 1 178 ? -1.808 1.644 19.337 1.00 98.81 178 ALA A N 1
ATOM 1358 C CA . ALA A 1 178 ? -1.087 0.446 19.747 1.00 98.81 178 ALA A CA 1
ATOM 1359 C C . ALA A 1 178 ? 0.346 0.817 20.137 1.00 98.81 178 ALA A C 1
ATOM 1361 O O . ALA A 1 178 ? 0.981 1.619 19.455 1.00 98.81 178 ALA A O 1
ATOM 1362 N N . SER A 1 179 ? 0.872 0.255 21.221 1.00 98.81 179 SER A N 1
ATOM 1363 C CA . SER A 1 179 ? 2.276 0.440 21.592 1.00 98.81 179 SER A CA 1
ATOM 1364 C C . SER A 1 179 ? 2.862 -0.809 22.224 1.00 98.81 179 SER A C 1
ATOM 1366 O O . SER A 1 179 ? 2.123 -1.635 22.762 1.00 98.81 179 SER A O 1
ATOM 1368 N N . ARG A 1 180 ? 4.193 -0.915 22.156 1.00 98.75 180 ARG A N 1
ATOM 1369 C CA . ARG A 1 180 ? 4.983 -2.038 22.678 1.00 98.75 180 ARG A CA 1
ATOM 1370 C C . ARG A 1 180 ? 4.504 -3.373 22.100 1.00 98.75 180 ARG A C 1
ATOM 1372 O O . ARG A 1 180 ? 3.697 -4.089 22.689 1.00 98.75 180 ARG A O 1
ATOM 1379 N N . ARG A 1 181 ? 4.968 -3.681 20.887 1.00 98.75 181 ARG A N 1
ATOM 1380 C CA . ARG A 1 181 ? 4.641 -4.921 20.178 1.00 98.75 181 ARG A CA 1
ATOM 1381 C C . ARG A 1 181 ? 5.211 -6.124 20.937 1.00 98.75 181 ARG A C 1
ATOM 1383 O O . ARG A 1 181 ? 6.402 -6.170 21.230 1.00 98.75 181 ARG A O 1
ATOM 1390 N N . THR A 1 182 ? 4.349 -7.091 21.231 1.00 98.69 182 THR A N 1
ATOM 1391 C CA . THR A 1 182 ? 4.654 -8.327 21.970 1.00 98.69 182 THR A CA 1
ATOM 1392 C C . THR A 1 182 ? 4.540 -9.587 21.110 1.00 98.69 182 THR A C 1
ATOM 1394 O O . THR A 1 182 ? 5.061 -10.626 21.505 1.00 98.69 182 THR A O 1
ATOM 1397 N N . GLY A 1 183 ? 3.880 -9.506 19.948 1.00 97.81 183 GLY A N 1
ATOM 1398 C CA . GLY A 1 183 ? 3.779 -10.592 18.969 1.00 97.81 183 GLY A CA 1
ATOM 1399 C C . GLY A 1 183 ? 4.525 -10.314 17.659 1.00 97.81 183 GLY A C 1
ATOM 1400 O O . GLY A 1 183 ? 5.132 -9.261 17.463 1.00 97.81 183 GLY A O 1
ATOM 1401 N N . GLU A 1 184 ? 4.476 -11.276 16.740 1.00 97.88 184 GLU A N 1
ATOM 1402 C CA . GLU A 1 184 ? 5.243 -11.254 15.485 1.00 97.88 184 GLU A CA 1
ATOM 1403 C C . GLU A 1 184 ? 4.659 -10.334 14.399 1.00 97.88 184 GLU A C 1
ATOM 1405 O O . GLU A 1 184 ? 5.363 -9.972 13.457 1.00 97.88 184 GLU A O 1
ATOM 1410 N N . ASP A 1 185 ? 3.383 -9.948 14.495 1.00 98.50 185 ASP A N 1
ATOM 1411 C CA . ASP A 1 185 ? 2.704 -9.244 13.406 1.00 98.50 185 ASP A CA 1
ATOM 1412 C C . ASP A 1 185 ? 2.957 -7.735 13.415 1.00 98.50 185 ASP A C 1
ATOM 1414 O O . ASP A 1 185 ? 2.897 -7.081 14.457 1.00 98.50 185 ASP A O 1
ATOM 1418 N N . SER A 1 186 ? 3.142 -7.151 12.226 1.00 98.69 186 SER A N 1
ATOM 1419 C CA . SER A 1 186 ? 3.082 -5.696 12.046 1.00 98.69 186 SER A CA 1
ATOM 1420 C C . SER A 1 186 ? 1.700 -5.152 12.445 1.00 98.69 186 SER A C 1
ATOM 1422 O O . SER A 1 186 ? 0.722 -5.904 12.495 1.00 98.69 186 SER A O 1
ATOM 1424 N N . LEU A 1 187 ? 1.573 -3.838 12.671 1.00 98.81 187 LEU A N 1
ATOM 1425 C CA . LEU A 1 187 ? 0.270 -3.211 12.947 1.00 98.81 187 LEU A CA 1
ATOM 1426 C C . LEU A 1 187 ? -0.773 -3.577 11.873 1.00 98.81 187 LEU A C 1
ATOM 1428 O O . LEU A 1 187 ? -1.893 -3.977 12.190 1.00 98.81 187 LEU A O 1
ATOM 1432 N N . VAL A 1 188 ? -0.380 -3.473 10.601 1.00 98.69 188 VAL A N 1
ATOM 1433 C CA . VAL A 1 188 ? -1.232 -3.724 9.430 1.00 98.69 188 VAL A CA 1
ATOM 1434 C C . VAL A 1 188 ? -1.602 -5.204 9.336 1.00 98.69 188 VAL A C 1
ATOM 1436 O O . VAL A 1 188 ? -2.783 -5.541 9.225 1.00 98.69 188 VAL A O 1
ATOM 1439 N N . SER A 1 189 ? -0.615 -6.093 9.467 1.00 98.75 189 SER A N 1
ATOM 1440 C CA . SER A 1 189 ? -0.820 -7.542 9.387 1.00 98.75 189 SER A CA 1
ATOM 1441 C C . SER A 1 189 ? -1.684 -8.055 10.540 1.00 98.75 189 SER A C 1
ATOM 1443 O O . SER A 1 189 ? -2.561 -8.891 10.324 1.00 98.75 189 SER A O 1
ATOM 1445 N N . CYS A 1 190 ? -1.508 -7.510 11.749 1.00 98.81 190 CYS A N 1
ATOM 1446 C CA . CYS A 1 190 ? -2.324 -7.836 12.915 1.00 98.81 190 CYS A CA 1
ATOM 1447 C C . CYS A 1 190 ? -3.792 -7.435 12.697 1.00 98.81 190 CYS A C 1
ATOM 1449 O O . CYS A 1 190 ? -4.691 -8.261 12.889 1.00 98.81 190 CYS A O 1
ATOM 1451 N N . MET A 1 191 ? -4.057 -6.210 12.221 1.00 98.81 191 MET A N 1
ATOM 1452 C CA . MET A 1 191 ? -5.420 -5.765 11.895 1.00 98.81 191 MET A CA 1
ATOM 1453 C C . MET A 1 191 ? -6.049 -6.611 10.780 1.00 98.81 191 MET A C 1
ATOM 1455 O O . MET A 1 191 ? -7.184 -7.072 10.933 1.00 98.81 191 MET A O 1
ATOM 1459 N N . ARG A 1 192 ? -5.319 -6.884 9.687 1.00 98.56 192 ARG A N 1
ATOM 1460 C CA . ARG A 1 192 ? -5.828 -7.706 8.578 1.00 98.56 192 ARG A CA 1
ATOM 1461 C C . ARG A 1 192 ? -6.171 -9.126 9.033 1.00 98.56 192 ARG A C 1
ATOM 1463 O O . ARG A 1 192 ? -7.292 -9.576 8.792 1.00 98.56 192 ARG A O 1
ATOM 1470 N N . LYS A 1 193 ? -5.244 -9.814 9.710 1.00 98.56 193 LYS A N 1
ATOM 1471 C CA . LYS A 1 193 ? -5.449 -11.179 10.229 1.00 98.56 193 LYS A CA 1
ATOM 1472 C C . LYS A 1 193 ? -6.606 -11.245 11.221 1.00 98.56 193 LYS A C 1
ATOM 1474 O O . LYS A 1 193 ? -7.387 -12.185 11.173 1.00 98.56 193 LYS A O 1
ATOM 1479 N N . THR A 1 194 ? -6.766 -10.224 12.063 1.00 98.69 194 THR A N 1
ATOM 1480 C CA . THR A 1 194 ? -7.897 -10.123 13.000 1.00 98.69 194 THR A CA 1
ATOM 1481 C C . THR A 1 194 ? -9.239 -10.046 12.267 1.00 98.69 194 THR A C 1
ATOM 1483 O O . THR A 1 194 ? -10.193 -10.722 12.656 1.00 98.69 194 THR A O 1
ATOM 1486 N N . MET A 1 195 ? -9.327 -9.261 11.187 1.00 98.38 195 MET A N 1
ATOM 1487 C CA . MET A 1 195 ? -10.535 -9.221 10.357 1.00 98.38 195 MET A CA 1
ATOM 1488 C C . MET A 1 195 ? -10.780 -10.555 9.635 1.00 98.38 195 MET A C 1
ATOM 1490 O O . MET A 1 195 ? -11.917 -11.016 9.588 1.00 98.38 195 MET A O 1
ATOM 1494 N N . GLU A 1 196 ? -9.738 -11.198 9.107 1.00 97.75 196 GLU A N 1
ATOM 1495 C CA . GLU A 1 196 ? -9.850 -12.517 8.467 1.00 97.75 196 GLU A CA 1
ATOM 1496 C C . GLU A 1 196 ? -10.352 -13.595 9.450 1.00 97.75 196 GLU A C 1
ATOM 1498 O O . GLU A 1 196 ? -11.314 -14.300 9.141 1.00 97.75 196 GLU A O 1
ATOM 1503 N N . GLU A 1 197 ? -9.771 -13.668 10.657 1.00 98.12 197 GLU A N 1
ATOM 1504 C CA . GLU A 1 197 ? -10.164 -14.592 11.737 1.00 98.12 197 GLU A CA 1
ATOM 1505 C C . GLU A 1 197 ? -11.634 -14.397 12.147 1.00 98.12 197 GLU A C 1
ATOM 1507 O O . GLU A 1 197 ? -12.346 -15.374 12.382 1.00 98.12 197 GLU A O 1
ATOM 1512 N N . HIS A 1 198 ? -12.101 -13.146 12.231 1.00 98.25 198 HIS A N 1
ATOM 1513 C CA . HIS A 1 198 ? -13.447 -12.838 12.715 1.00 98.25 198 HIS A CA 1
ATOM 1514 C C . HIS A 1 198 ? -14.543 -12.989 11.649 1.00 98.25 198 HIS A C 1
ATOM 1516 O O . HIS A 1 198 ? -15.623 -13.502 11.942 1.00 98.25 198 HIS A O 1
ATOM 1522 N N . TYR A 1 199 ? -14.291 -12.528 10.421 1.00 96.50 199 TYR A N 1
ATOM 1523 C CA . TYR A 1 199 ? -15.324 -12.392 9.387 1.00 96.50 199 TYR A CA 1
ATOM 1524 C C . TYR A 1 199 ? -15.295 -13.497 8.314 1.00 96.50 199 TYR A C 1
ATOM 1526 O O . TYR A 1 199 ? -16.255 -13.628 7.545 1.00 96.50 199 TYR A O 1
ATOM 1534 N N . GLY A 1 200 ? -14.251 -14.335 8.292 1.00 94.19 200 GLY A N 1
ATOM 1535 C CA . GLY A 1 200 ? -14.206 -15.606 7.563 1.00 94.19 200 GLY A CA 1
ATOM 1536 C C . GLY A 1 200 ? -14.282 -15.471 6.039 1.00 94.19 200 GLY A C 1
ATOM 1537 O O . GLY A 1 200 ? -13.284 -15.210 5.371 1.00 94.19 200 GLY A O 1
ATOM 1538 N N . ASP A 1 201 ? -15.457 -15.722 5.461 1.00 91.12 201 ASP A N 1
ATOM 1539 C CA . ASP A 1 201 ? -15.689 -15.628 4.009 1.00 91.12 201 ASP A CA 1
ATOM 1540 C C . ASP A 1 201 ? -16.122 -14.232 3.538 1.00 91.12 201 ASP A C 1
ATOM 1542 O O . ASP A 1 201 ? -16.230 -13.990 2.336 1.00 91.12 201 ASP A O 1
ATOM 1546 N N . LYS A 1 202 ? -16.353 -13.293 4.460 1.00 93.75 202 LYS A N 1
ATOM 1547 C CA . LYS A 1 202 ? -16.716 -11.917 4.118 1.00 93.75 202 LYS A CA 1
ATOM 1548 C C . LYS A 1 202 ? -15.462 -11.052 3.944 1.00 93.75 202 LYS A C 1
ATOM 1550 O O . LYS A 1 202 ? -14.862 -10.630 4.929 1.00 93.75 202 LYS A O 1
ATOM 1555 N N . SER A 1 203 ? -15.108 -10.722 2.702 1.00 93.62 203 SER A N 1
ATOM 1556 C CA . SER A 1 203 ? -14.034 -9.761 2.418 1.00 93.62 203 SER A CA 1
ATOM 1557 C C . SER A 1 203 ? -14.406 -8.345 2.877 1.00 93.62 203 SER A C 1
ATOM 1559 O O . SER A 1 203 ? -15.299 -7.704 2.320 1.00 93.62 203 SER A O 1
ATOM 1561 N N . ILE A 1 204 ? -13.676 -7.861 3.877 1.00 96.06 204 ILE A N 1
ATOM 1562 C CA . ILE A 1 204 ? -13.617 -6.468 4.344 1.00 96.06 204 ILE A CA 1
ATOM 1563 C C . ILE A 1 204 ? -12.287 -5.866 3.894 1.00 96.06 204 ILE A C 1
ATOM 1565 O O . ILE A 1 204 ? -11.264 -6.559 3.926 1.00 96.06 204 ILE A O 1
ATOM 1569 N N . ALA A 1 205 ? -12.277 -4.585 3.536 1.00 96.69 205 ALA A N 1
ATOM 1570 C CA . ALA A 1 205 ? -11.049 -3.835 3.302 1.00 96.69 205 ALA A CA 1
ATOM 1571 C C . ALA A 1 205 ? -11.027 -2.550 4.136 1.00 96.69 205 ALA A C 1
ATOM 1573 O O . ALA A 1 205 ? -12.062 -1.900 4.280 1.00 96.69 205 ALA A O 1
ATOM 1574 N N . LEU A 1 206 ? -9.855 -2.194 4.661 1.00 97.88 206 LEU A N 1
ATOM 1575 C CA . LEU A 1 206 ? -9.591 -0.938 5.363 1.00 97.88 206 LEU A CA 1
ATOM 1576 C C . LEU A 1 206 ? -8.600 -0.101 4.556 1.00 97.88 206 LEU A C 1
ATOM 1578 O O . LEU A 1 206 ? -7.638 -0.633 3.995 1.00 97.88 206 LEU A O 1
ATOM 1582 N N . GLY A 1 207 ? -8.806 1.211 4.561 1.00 98.38 207 GLY A N 1
ATOM 1583 C CA . GLY A 1 207 ? -7.812 2.175 4.108 1.00 98.38 207 GLY A CA 1
ATOM 1584 C C . GLY A 1 207 ? -7.710 3.358 5.062 1.00 98.38 207 GLY A C 1
ATOM 1585 O O . GLY A 1 207 ? -8.632 3.625 5.839 1.00 98.38 207 GLY A O 1
ATOM 1586 N N . GLY A 1 208 ? -6.564 4.035 5.044 1.00 98.56 208 GLY A N 1
ATOM 1587 C CA . GLY A 1 208 ? -6.325 5.197 5.892 1.00 98.56 208 GLY A CA 1
ATOM 1588 C C . GLY A 1 208 ? -4.849 5.511 6.106 1.00 98.56 208 GLY A C 1
ATOM 1589 O O . GLY A 1 208 ? -3.985 5.108 5.324 1.00 98.56 208 GLY A O 1
ATOM 1590 N N . THR A 1 209 ? -4.572 6.242 7.184 1.00 98.88 209 THR A N 1
ATOM 1591 C CA . THR A 1 209 ? -3.233 6.724 7.545 1.00 98.88 209 THR A CA 1
ATOM 1592 C C . THR A 1 209 ? -2.890 6.352 8.983 1.00 98.88 209 THR A C 1
ATOM 1594 O O . THR A 1 209 ? -3.765 6.336 9.847 1.00 98.88 209 THR A O 1
ATOM 1597 N N . PHE A 1 210 ? -1.621 6.084 9.270 1.00 98.88 210 PHE A N 1
ATOM 1598 C CA . PHE A 1 210 ? -1.115 5.975 10.633 1.00 98.88 210 PHE A CA 1
ATOM 1599 C C . PHE A 1 210 ? 0.273 6.581 10.766 1.00 98.88 210 PHE A C 1
ATOM 1601 O O . PHE A 1 210 ? 1.079 6.521 9.849 1.00 98.88 210 PHE A O 1
ATOM 1608 N N . ILE A 1 211 ? 0.570 7.147 11.928 1.00 98.88 211 ILE A N 1
ATOM 1609 C CA . ILE A 1 211 ? 1.897 7.629 12.284 1.00 98.88 211 ILE A CA 1
ATOM 1610 C C . ILE A 1 211 ? 2.563 6.646 13.248 1.00 98.88 211 ILE A C 1
ATOM 1612 O O . ILE A 1 211 ? 1.978 6.236 14.256 1.00 98.88 211 ILE A O 1
ATOM 1616 N N . ILE A 1 212 ? 3.808 6.291 12.942 1.00 98.88 212 ILE A N 1
ATOM 1617 C CA . ILE A 1 212 ? 4.746 5.711 13.902 1.00 98.88 212 ILE A CA 1
ATOM 1618 C C . ILE A 1 212 ? 5.290 6.887 14.711 1.00 98.88 212 ILE A C 1
ATOM 1620 O O . ILE A 1 212 ? 6.066 7.682 14.189 1.00 98.88 212 ILE A O 1
ATOM 1624 N N . GLN A 1 213 ? 4.822 7.053 15.946 1.00 98.75 213 GLN A N 1
ATOM 1625 C CA . GLN A 1 213 ? 5.143 8.198 16.805 1.00 98.75 213 GLN A CA 1
ATOM 1626 C C . GLN A 1 213 ? 6.496 8.033 17.506 1.00 98.75 213 GLN A C 1
ATOM 1628 O O . GLN A 1 213 ? 7.197 9.017 17.735 1.00 98.75 213 GLN A O 1
ATOM 1633 N N . LYS A 1 214 ? 6.865 6.789 17.833 1.00 98.75 214 LYS A N 1
ATOM 1634 C CA . LYS A 1 214 ? 8.159 6.414 18.420 1.00 98.75 214 LYS A CA 1
ATOM 1635 C C . LYS A 1 214 ? 8.637 5.082 17.865 1.00 98.75 214 LYS A C 1
ATOM 1637 O O . LYS A 1 214 ? 7.835 4.269 17.408 1.00 98.75 214 LYS A O 1
ATOM 1642 N N . GLY A 1 215 ? 9.943 4.860 17.967 1.00 98.56 215 GLY A N 1
ATOM 1643 C CA . GLY A 1 215 ? 10.608 3.660 17.479 1.00 98.56 215 GLY A CA 1
ATOM 1644 C C . GLY A 1 215 ? 11.171 3.828 16.070 1.00 98.56 215 GLY A C 1
ATOM 1645 O O . GLY A 1 215 ? 11.440 4.945 15.623 1.00 98.56 215 GLY A O 1
ATOM 1646 N N . LYS A 1 216 ? 11.371 2.703 15.387 1.00 98.75 216 LYS A N 1
ATOM 1647 C CA . LYS A 1 216 ? 11.889 2.624 14.018 1.00 98.75 216 LYS A CA 1
ATOM 1648 C C . LYS A 1 216 ? 11.141 1.576 13.200 1.00 98.75 216 LYS A C 1
ATOM 1650 O O . LYS A 1 216 ? 10.536 0.667 13.772 1.00 98.75 216 LYS A O 1
ATOM 1655 N N . ALA A 1 217 ? 11.221 1.672 11.876 1.00 98.62 217 ALA A N 1
ATOM 1656 C CA . ALA A 1 217 ? 10.617 0.722 10.949 1.00 98.62 217 ALA A CA 1
ATOM 1657 C C . ALA A 1 217 ? 11.596 0.214 9.892 1.00 98.62 217 ALA A C 1
ATOM 1659 O O . ALA A 1 217 ? 12.425 0.962 9.373 1.00 98.62 217 ALA A O 1
ATOM 1660 N N . LYS A 1 218 ? 11.435 -1.060 9.522 1.00 98.69 218 LYS A N 1
ATOM 1661 C CA . LYS A 1 218 ? 12.052 -1.636 8.330 1.00 98.69 218 LYS A CA 1
ATOM 1662 C C . LYS A 1 218 ? 11.223 -1.243 7.113 1.00 98.69 218 LYS A C 1
ATOM 1664 O O . LYS A 1 218 ? 10.040 -1.590 7.031 1.00 98.69 218 LYS A O 1
ATOM 1669 N N . ILE A 1 219 ? 11.870 -0.597 6.150 1.00 98.62 219 ILE A N 1
ATOM 1670 C CA . ILE A 1 219 ? 11.299 -0.295 4.836 1.00 98.62 219 ILE A CA 1
ATOM 1671 C C . ILE A 1 219 ? 12.127 -0.931 3.708 1.00 98.62 219 ILE A C 1
ATOM 1673 O O . ILE A 1 219 ? 13.242 -1.401 3.948 1.00 98.62 219 ILE A O 1
ATOM 1677 N N . HIS A 1 220 ? 11.618 -0.917 2.474 1.00 98.50 220 HIS A N 1
ATOM 1678 C CA . HIS A 1 220 ? 12.461 -0.965 1.275 1.00 98.50 220 HIS A CA 1
ATOM 1679 C C . HIS A 1 220 ? 12.232 0.227 0.350 1.00 98.50 220 HIS A C 1
ATOM 1681 O O . HIS A 1 220 ? 11.198 0.891 0.404 1.00 98.50 220 HIS A O 1
ATOM 1687 N N . ILE A 1 221 ? 13.208 0.436 -0.528 1.00 98.50 221 ILE A N 1
ATOM 1688 C CA . ILE A 1 221 ? 13.096 1.238 -1.742 1.00 98.50 221 ILE A CA 1
ATOM 1689 C C . ILE A 1 221 ? 13.654 0.387 -2.888 1.00 98.50 221 ILE A C 1
ATOM 1691 O O . ILE A 1 221 ? 14.718 -0.234 -2.763 1.00 98.50 221 ILE A O 1
ATOM 1695 N N . MET A 1 222 ? 12.943 0.331 -4.007 1.00 97.88 222 MET A N 1
ATOM 1696 C CA . MET A 1 222 ? 13.453 -0.261 -5.235 1.00 97.88 222 MET A CA 1
ATOM 1697 C C . MET A 1 222 ? 14.680 0.512 -5.763 1.00 97.88 222 MET A C 1
ATOM 1699 O O . MET A 1 222 ? 14.693 1.745 -5.747 1.00 97.88 222 MET A O 1
ATOM 1703 N N . PRO A 1 223 ? 15.702 -0.175 -6.306 1.00 94.94 223 PRO A N 1
ATOM 1704 C CA . PRO A 1 223 ? 16.769 0.465 -7.072 1.00 94.94 223 PRO A CA 1
ATOM 1705 C C . PRO A 1 223 ? 16.246 1.392 -8.176 1.00 94.94 223 PRO A C 1
ATOM 1707 O O . PRO A 1 223 ? 15.226 1.101 -8.808 1.00 94.94 223 PRO A O 1
ATOM 1710 N N . ARG A 1 224 ? 16.980 2.491 -8.415 1.00 91.12 224 ARG A N 1
ATOM 1711 C CA . ARG A 1 224 ? 16.644 3.536 -9.401 1.00 91.12 224 ARG A CA 1
ATOM 1712 C C . ARG A 1 224 ? 16.499 2.960 -10.810 1.00 91.12 224 ARG A C 1
ATOM 1714 O O . ARG A 1 224 ? 15.629 3.383 -11.570 1.00 91.12 224 ARG A O 1
ATOM 1721 N N . GLU A 1 225 ? 17.339 1.988 -11.145 1.00 91.12 225 GLU A N 1
ATOM 1722 C CA . GLU A 1 225 ? 17.290 1.209 -12.372 1.00 91.12 225 GLU A CA 1
ATOM 1723 C C . GLU A 1 225 ? 16.540 -0.114 -12.141 1.00 91.12 225 GLU A C 1
ATOM 1725 O O . GLU A 1 225 ? 16.824 -0.869 -11.206 1.00 91.12 225 GLU A O 1
ATOM 1730 N N . PHE A 1 226 ? 15.597 -0.437 -13.029 1.00 93.44 226 PHE A N 1
ATOM 1731 C CA . PHE A 1 226 ? 14.963 -1.756 -13.042 1.00 93.44 226 PHE A CA 1
ATOM 1732 C C . PHE A 1 226 ? 15.985 -2.861 -13.332 1.00 93.44 226 PHE A C 1
ATOM 1734 O O . PHE A 1 226 ? 16.949 -2.651 -14.071 1.00 93.44 226 PHE A O 1
ATOM 1741 N N . SER A 1 227 ? 15.751 -4.059 -12.789 1.00 90.75 227 SER A N 1
ATOM 1742 C CA . SER A 1 227 ? 16.608 -5.213 -13.068 1.00 90.75 227 SER A CA 1
ATOM 1743 C C . SER A 1 227 ? 16.673 -5.512 -14.570 1.00 90.75 227 SER A C 1
ATOM 1745 O O . SER A 1 227 ? 15.646 -5.681 -15.229 1.00 90.75 227 SER A O 1
ATOM 1747 N N . SER A 1 228 ? 17.892 -5.610 -15.104 1.00 83.62 228 SER A N 1
ATOM 1748 C CA . SER A 1 228 ? 18.149 -6.010 -16.492 1.00 83.62 228 SER A CA 1
ATOM 1749 C C . SER A 1 228 ? 18.022 -7.522 -16.705 1.00 83.62 228 SER A C 1
ATOM 1751 O O . SER A 1 228 ? 17.798 -7.969 -17.831 1.00 83.62 228 SER A O 1
ATOM 1753 N N . CYS A 1 229 ? 18.136 -8.315 -15.635 1.00 84.75 229 CYS A N 1
ATOM 1754 C CA . CYS A 1 229 ? 17.890 -9.753 -15.636 1.00 84.75 229 CYS A CA 1
ATOM 1755 C C . CYS A 1 229 ? 16.523 -10.090 -15.002 1.00 84.75 229 CYS A C 1
ATOM 1757 O O . CYS A 1 229 ? 16.058 -9.357 -14.123 1.00 84.75 229 CYS A O 1
ATOM 1759 N N . PRO A 1 230 ? 15.858 -11.187 -15.418 1.00 90.12 230 PRO A N 1
ATOM 1760 C CA . PRO A 1 230 ? 14.541 -11.525 -14.890 1.00 90.12 230 PRO A CA 1
ATOM 1761 C C . PRO A 1 230 ? 14.590 -11.920 -13.405 1.00 90.12 230 PRO A C 1
ATOM 1763 O O . PRO A 1 230 ? 15.311 -12.849 -13.042 1.00 90.12 230 PRO A O 1
ATOM 1766 N N . LEU A 1 231 ? 13.779 -11.266 -12.571 1.00 84.56 231 LEU A N 1
ATOM 1767 C CA . LEU A 1 231 ? 13.578 -11.605 -11.159 1.00 84.56 231 LEU A CA 1
ATOM 1768 C C . LEU A 1 231 ? 12.509 -12.707 -11.066 1.00 84.56 231 LEU A C 1
ATOM 1770 O O . LEU A 1 231 ? 11.312 -12.429 -11.141 1.00 84.56 231 LEU A O 1
ATOM 1774 N N . ASN A 1 232 ? 12.925 -13.974 -10.993 1.00 85.50 232 ASN A N 1
ATOM 1775 C CA . ASN A 1 232 ? 12.021 -15.128 -11.120 1.00 85.50 232 ASN A CA 1
ATOM 1776 C C . ASN A 1 232 ? 11.524 -15.664 -9.771 1.00 85.50 232 ASN A C 1
ATOM 1778 O O . ASN A 1 232 ? 10.564 -16.434 -9.733 1.00 85.50 232 ASN A O 1
ATOM 1782 N N . THR A 1 233 ? 12.195 -15.300 -8.682 1.00 84.38 233 THR A N 1
ATOM 1783 C CA . THR A 1 233 ? 11.937 -15.773 -7.323 1.00 84.38 233 THR A CA 1
ATOM 1784 C C . THR A 1 233 ? 11.865 -14.604 -6.343 1.00 84.38 233 THR A C 1
ATOM 1786 O O . THR A 1 233 ? 12.400 -13.524 -6.593 1.00 84.38 233 THR A O 1
ATOM 1789 N N . ASN A 1 234 ? 11.248 -14.830 -5.183 1.00 80.06 234 ASN A N 1
ATOM 1790 C CA . ASN A 1 234 ? 11.218 -13.832 -4.112 1.00 80.06 234 ASN A CA 1
ATOM 1791 C C . ASN A 1 234 ? 12.623 -13.536 -3.569 1.00 80.06 234 ASN A C 1
ATOM 1793 O O . ASN A 1 234 ? 12.863 -12.436 -3.091 1.00 80.06 234 ASN A O 1
ATOM 1797 N N . GLU A 1 235 ? 13.558 -14.487 -3.667 1.00 85.69 235 GLU A N 1
ATOM 1798 C CA . GLU A 1 235 ? 14.967 -14.266 -3.334 1.00 85.69 235 GLU A CA 1
ATOM 1799 C C . GLU A 1 235 ? 15.623 -13.288 -4.322 1.00 85.69 235 GLU A C 1
ATOM 1801 O O . GLU A 1 235 ? 16.257 -12.332 -3.882 1.00 85.69 235 GLU A O 1
ATOM 1806 N N . ASP A 1 236 ? 15.386 -13.433 -5.634 1.00 88.12 236 ASP A N 1
ATOM 1807 C CA . ASP A 1 236 ? 15.854 -12.462 -6.639 1.00 88.12 236 ASP A CA 1
ATOM 1808 C C . ASP A 1 236 ? 15.319 -11.052 -6.331 1.00 88.12 236 ASP A C 1
ATOM 1810 O O . ASP A 1 236 ? 16.072 -10.077 -6.335 1.00 88.12 236 ASP A O 1
ATOM 1814 N N . VAL A 1 237 ? 14.021 -10.946 -6.017 1.00 89.62 237 VAL A N 1
ATOM 1815 C CA . VAL A 1 237 ? 13.371 -9.675 -5.660 1.00 89.62 237 VAL A CA 1
ATOM 1816 C C . VAL A 1 237 ? 13.961 -9.094 -4.374 1.00 89.62 237 VAL A C 1
ATOM 1818 O O . VAL A 1 237 ? 14.353 -7.931 -4.365 1.00 89.62 237 VAL A O 1
ATOM 1821 N N . ASN A 1 238 ? 14.083 -9.887 -3.308 1.00 88.44 238 ASN A N 1
ATOM 1822 C CA . ASN A 1 238 ? 14.621 -9.438 -2.021 1.00 88.44 238 ASN A CA 1
ATOM 1823 C C . ASN A 1 238 ? 16.097 -9.016 -2.106 1.00 88.44 238 ASN A C 1
ATOM 1825 O O . ASN A 1 238 ? 16.492 -8.094 -1.400 1.00 88.44 238 ASN A O 1
ATOM 1829 N N . ASN A 1 239 ? 16.894 -9.647 -2.974 1.00 91.81 239 ASN A N 1
ATOM 1830 C CA . ASN A 1 239 ? 18.290 -9.274 -3.224 1.00 91.81 239 ASN A CA 1
ATOM 1831 C C . ASN A 1 239 ? 18.417 -7.997 -4.081 1.00 91.81 239 ASN A C 1
ATOM 1833 O O . ASN A 1 239 ? 19.363 -7.213 -3.916 1.00 91.81 239 ASN A O 1
ATOM 1837 N N . TRP A 1 240 ? 17.475 -7.778 -5.004 1.00 94.75 240 TRP A N 1
ATOM 1838 C CA . TRP A 1 240 ? 17.403 -6.565 -5.820 1.00 94.75 240 TRP A CA 1
ATOM 1839 C C . TRP A 1 240 ? 16.968 -5.350 -4.986 1.00 94.75 240 TRP A C 1
ATOM 1841 O O . TRP A 1 240 ? 17.684 -4.344 -4.976 1.00 94.75 240 TRP A O 1
ATOM 1851 N N . LEU A 1 241 ? 15.867 -5.465 -4.234 1.00 96.06 241 LEU A N 1
ATOM 1852 C CA . LEU A 1 241 ? 15.370 -4.435 -3.311 1.00 96.06 241 LEU A CA 1
ATOM 1853 C C . LEU A 1 241 ? 16.446 -3.989 -2.307 1.00 96.06 241 LEU A C 1
ATOM 1855 O O . LEU A 1 241 ? 17.307 -4.774 -1.903 1.00 96.06 241 LEU A O 1
ATOM 1859 N N . LYS A 1 242 ? 16.400 -2.718 -1.883 1.00 97.31 242 LYS A N 1
ATOM 1860 C CA . LYS A 1 242 ? 17.271 -2.203 -0.818 1.00 97.31 242 LYS A CA 1
ATOM 1861 C C . LYS A 1 242 ? 16.451 -1.856 0.408 1.00 97.31 242 LYS A C 1
ATOM 1863 O O . LYS A 1 242 ? 15.538 -1.038 0.347 1.00 97.31 242 LYS A O 1
ATOM 1868 N N . HIS A 1 243 ? 16.774 -2.523 1.510 1.00 97.75 243 HIS A N 1
ATOM 1869 C CA . HIS A 1 243 ? 16.114 -2.348 2.796 1.00 97.75 243 HIS A CA 1
ATOM 1870 C C . HIS A 1 243 ? 16.825 -1.299 3.642 1.00 97.75 243 HIS A C 1
ATOM 1872 O O . HIS A 1 243 ? 18.053 -1.246 3.676 1.00 97.75 243 HIS A O 1
ATOM 1878 N N . PHE A 1 244 ? 16.032 -0.520 4.369 1.00 98.19 244 PHE A N 1
ATOM 1879 C CA . PHE A 1 244 ? 16.500 0.508 5.292 1.00 98.19 244 PHE A CA 1
ATOM 1880 C C . PHE A 1 244 ? 15.798 0.351 6.639 1.00 98.19 244 PHE A C 1
ATOM 1882 O O . PHE A 1 244 ? 14.685 -0.175 6.714 1.00 98.19 244 PHE A O 1
ATOM 1889 N N . GLU A 1 245 ? 16.444 0.830 7.696 1.00 98.38 245 GLU A N 1
ATOM 1890 C CA . GLU A 1 245 ? 15.802 1.096 8.979 1.00 98.38 245 GLU A CA 1
ATOM 1891 C C . GLU A 1 245 ? 15.656 2.614 9.117 1.00 98.38 245 GLU A C 1
ATOM 1893 O O . GLU A 1 245 ? 16.663 3.320 9.145 1.00 98.38 245 GLU A O 1
ATOM 1898 N N . VAL A 1 246 ? 14.418 3.101 9.188 1.00 97.94 246 VAL A N 1
ATOM 1899 C CA . VAL A 1 246 ? 14.086 4.533 9.287 1.00 97.94 246 VAL A CA 1
ATOM 1900 C C . VAL A 1 246 ? 13.465 4.842 10.642 1.00 97.94 246 VAL A C 1
ATOM 1902 O O . VAL A 1 246 ? 12.827 3.981 11.254 1.00 97.94 246 VAL A O 1
ATOM 1905 N N . SER A 1 247 ? 13.669 6.060 11.137 1.00 98.31 247 SER A N 1
ATOM 1906 C CA . SER A 1 247 ? 13.179 6.455 12.466 1.00 98.31 247 SER A CA 1
ATOM 1907 C C . SER A 1 247 ? 11.757 7.019 12.423 1.00 98.31 247 SER A C 1
ATOM 1909 O O . SER A 1 247 ? 11.278 7.457 11.384 1.00 98.31 247 SER A O 1
ATOM 1911 N N . ALA A 1 248 ? 11.074 7.011 13.567 1.00 98.25 248 ALA A N 1
ATOM 1912 C CA . ALA A 1 248 ? 9.906 7.858 13.789 1.00 98.25 248 ALA A CA 1
ATOM 1913 C C . ALA A 1 248 ? 10.315 9.351 13.872 1.00 98.25 248 ALA A C 1
ATOM 1915 O O . ALA A 1 248 ? 11.416 9.637 14.357 1.00 98.25 248 ALA A O 1
ATOM 1916 N N . PRO A 1 249 ? 9.439 10.309 13.502 1.00 98.50 249 PRO A N 1
ATOM 1917 C CA . PRO A 1 249 ? 8.053 10.123 13.069 1.00 98.50 249 PRO A CA 1
ATOM 1918 C C . PRO A 1 249 ? 7.907 9.722 11.590 1.00 98.50 249 PRO A C 1
ATOM 1920 O O . PRO A 1 249 ? 8.309 10.466 10.703 1.00 98.50 249 PRO A O 1
ATOM 1923 N N . LEU A 1 250 ? 7.232 8.596 11.326 1.00 98.81 250 LEU A N 1
ATOM 1924 C CA . LEU A 1 250 ? 6.946 8.110 9.966 1.00 98.81 250 LEU A CA 1
ATOM 1925 C C . LEU A 1 250 ? 5.433 8.046 9.726 1.00 98.81 250 LEU A C 1
ATOM 1927 O O . LEU A 1 250 ? 4.724 7.344 10.449 1.00 98.81 250 LEU A O 1
ATOM 1931 N N . ILE A 1 251 ? 4.938 8.745 8.705 1.00 98.88 251 ILE A N 1
ATOM 1932 C CA . ILE A 1 251 ? 3.520 8.797 8.325 1.00 98.88 251 ILE A CA 1
ATOM 1933 C C . ILE A 1 251 ? 3.277 7.769 7.222 1.00 98.88 251 ILE A C 1
ATOM 1935 O O . ILE A 1 251 ? 3.762 7.906 6.104 1.00 98.88 251 ILE A O 1
ATOM 1939 N N . CYS A 1 252 ? 2.529 6.724 7.544 1.00 98.88 252 CYS A N 1
ATOM 1940 C CA . CYS A 1 252 ? 2.253 5.575 6.697 1.00 98.88 252 CYS A CA 1
ATOM 1941 C C . CYS A 1 252 ? 0.827 5.617 6.145 1.00 98.88 252 CYS A C 1
ATOM 1943 O O . CYS A 1 252 ? -0.142 5.758 6.886 1.00 98.88 252 CYS A O 1
ATOM 1945 N N . GLN A 1 253 ? 0.695 5.420 4.842 1.00 98.56 253 GLN A N 1
ATOM 1946 C CA . GLN A 1 253 ? -0.570 5.249 4.139 1.00 98.56 253 GLN A CA 1
ATOM 1947 C C . GLN A 1 253 ? -0.777 3.761 3.886 1.00 98.56 253 GLN A C 1
ATOM 1949 O O . GLN A 1 253 ? 0.110 3.105 3.340 1.00 98.56 253 GLN A O 1
ATOM 1954 N N . SER A 1 254 ? -1.924 3.217 4.286 1.00 98.50 254 SER A N 1
ATOM 1955 C CA . SER A 1 254 ? -2.154 1.773 4.258 1.00 98.50 254 SER A CA 1
ATOM 1956 C C . SER A 1 254 ? -3.451 1.413 3.553 1.00 98.50 254 SER A C 1
ATOM 1958 O O . SER A 1 254 ? -4.492 2.037 3.774 1.00 98.50 254 SER A O 1
ATOM 1960 N N . VAL A 1 255 ? -3.373 0.367 2.735 1.00 98.50 255 VAL A N 1
ATOM 1961 C CA . VAL A 1 255 ? -4.502 -0.310 2.103 1.00 98.50 255 VAL A CA 1
ATOM 1962 C C . VAL A 1 255 ? -4.380 -1.794 2.432 1.00 98.50 255 VAL A C 1
ATOM 1964 O O . VAL A 1 255 ? -3.340 -2.413 2.190 1.00 98.50 255 VAL A O 1
ATOM 1967 N N . MET A 1 256 ? -5.435 -2.372 3.006 1.00 97.75 256 MET A N 1
ATOM 1968 C CA . MET A 1 256 ? -5.457 -3.785 3.382 1.00 97.75 256 MET A CA 1
ATOM 1969 C C . MET A 1 256 ? -6.820 -4.419 3.118 1.00 97.75 256 MET A C 1
ATOM 1971 O O . MET A 1 256 ? -7.864 -3.808 3.348 1.00 97.75 256 MET A O 1
ATOM 1975 N N . VAL A 1 257 ? -6.814 -5.676 2.685 1.00 96.44 257 VAL A N 1
ATOM 1976 C CA . VAL A 1 257 ? -8.012 -6.487 2.452 1.00 96.44 257 VAL A CA 1
ATOM 1977 C C . VAL A 1 257 ? -7.883 -7.753 3.285 1.00 96.44 257 VAL A C 1
ATOM 1979 O O . VAL A 1 257 ? -6.940 -8.511 3.099 1.00 96.44 257 VAL A O 1
ATOM 1982 N N . SER A 1 258 ? -8.830 -7.987 4.194 1.00 96.62 258 SER A N 1
ATOM 1983 C CA . SER A 1 258 ? -8.880 -9.172 5.072 1.00 96.62 258 SER A CA 1
ATOM 1984 C C . SER A 1 258 ? -8.592 -10.478 4.324 1.00 96.62 258 SER A C 1
ATOM 1986 O O . SER A 1 258 ? -7.708 -11.226 4.732 1.00 96.62 258 SER A O 1
ATOM 1988 N N . LYS A 1 259 ? -9.288 -10.704 3.204 1.00 91.00 259 LYS A N 1
ATOM 1989 C CA . LYS A 1 259 ? -9.203 -11.897 2.355 1.00 91.00 259 LYS A CA 1
ATOM 1990 C C . LYS A 1 259 ? -9.477 -11.533 0.896 1.00 91.00 259 LYS A C 1
ATOM 1992 O O . LYS A 1 259 ? -10.474 -10.862 0.621 1.00 91.00 259 LYS A O 1
ATOM 1997 N N . ASP A 1 260 ? -8.638 -11.999 -0.029 1.00 89.12 260 ASP A N 1
ATOM 1998 C CA . ASP A 1 260 ? -8.866 -11.845 -1.474 1.00 89.12 260 ASP A CA 1
ATOM 1999 C C . ASP A 1 260 ? -10.123 -12.637 -1.915 1.00 89.12 260 ASP A C 1
ATOM 2001 O O . ASP A 1 260 ? -10.156 -13.859 -1.741 1.00 89.12 260 ASP A O 1
ATOM 2005 N N . PRO A 1 261 ? -11.152 -11.991 -2.505 1.00 83.75 261 PRO A N 1
ATOM 2006 C CA . PRO A 1 261 ? -12.335 -12.664 -3.046 1.00 83.75 261 PRO A CA 1
ATOM 2007 C C . PRO A 1 261 ? -12.098 -13.381 -4.397 1.00 83.75 261 PRO A C 1
ATOM 2009 O O . PRO A 1 261 ? -13.058 -13.797 -5.050 1.00 83.75 261 PRO A O 1
ATOM 2012 N N . GLY A 1 262 ? -10.845 -13.534 -4.838 1.00 82.19 262 GLY A N 1
ATOM 2013 C CA . GLY A 1 262 ? -10.459 -14.197 -6.089 1.00 82.19 262 GLY A CA 1
ATOM 2014 C C . GLY A 1 262 ? -10.165 -13.223 -7.233 1.00 82.19 262 GLY A C 1
ATOM 2015 O O . GLY A 1 262 ? -10.461 -13.528 -8.393 1.00 82.19 262 GLY A O 1
ATOM 2016 N N . LEU A 1 263 ? -9.623 -12.049 -6.904 1.00 79.94 263 LEU A N 1
ATOM 2017 C CA . LEU A 1 263 ? -9.262 -10.972 -7.829 1.00 79.94 263 LEU A CA 1
ATOM 2018 C C . LEU A 1 263 ? -7.736 -10.772 -7.966 1.00 79.94 263 LEU A C 1
ATOM 2020 O O . LEU A 1 263 ? -7.333 -9.898 -8.727 1.00 79.94 263 LEU A O 1
ATOM 2024 N N . ASP A 1 264 ? -6.904 -11.603 -7.317 1.00 83.44 264 ASP A N 1
ATOM 2025 C CA . ASP A 1 264 ? -5.426 -11.507 -7.326 1.00 83.44 264 ASP A CA 1
ATOM 2026 C C . ASP A 1 264 ? -4.943 -10.226 -6.602 1.00 83.44 264 ASP A C 1
ATOM 2028 O O . ASP A 1 264 ? -4.025 -9.536 -7.051 1.00 83.44 264 ASP A O 1
ATOM 2032 N N . LEU A 1 265 ? -5.615 -9.880 -5.492 1.00 85.75 265 LEU A N 1
ATOM 2033 C CA . LEU A 1 265 ? -5.413 -8.622 -4.758 1.00 85.75 265 LEU A CA 1
ATOM 2034 C C . LEU A 1 265 ? -4.119 -8.607 -3.944 1.00 85.75 265 LEU A C 1
ATOM 2036 O O . LEU A 1 265 ? -3.751 -9.589 -3.289 1.00 85.75 265 LEU A O 1
ATOM 2040 N N . ARG A 1 266 ? -3.493 -7.430 -3.845 1.00 90.88 266 ARG A N 1
ATOM 2041 C CA . ARG A 1 266 ? -2.425 -7.194 -2.865 1.00 90.88 266 ARG A CA 1
ATOM 2042 C C . ARG A 1 266 ? -3.055 -6.927 -1.491 1.00 90.88 266 ARG A C 1
ATOM 2044 O O . ARG A 1 266 ? -3.363 -5.794 -1.142 1.00 90.88 266 ARG A O 1
ATOM 2051 N N . VAL A 1 267 ? -3.236 -7.992 -0.706 1.00 94.75 267 VAL A N 1
ATOM 2052 C CA . VAL A 1 267 ? -3.963 -7.970 0.586 1.00 94.75 267 VAL A CA 1
ATOM 2053 C C . VAL A 1 267 ? -3.386 -7.035 1.659 1.00 94.75 267 VAL A C 1
ATOM 2055 O O . VAL A 1 267 ? -4.121 -6.632 2.557 1.00 94.75 267 VAL A O 1
ATOM 2058 N N . GLU A 1 268 ? -2.105 -6.669 1.574 1.00 97.06 268 GLU A N 1
ATOM 2059 C CA . GLU A 1 268 ? -1.462 -5.644 2.408 1.00 97.06 268 GLU A CA 1
ATOM 2060 C C . GLU A 1 268 ? -0.494 -4.825 1.543 1.00 97.06 268 GLU A C 1
ATOM 2062 O O . GLU A 1 268 ? 0.419 -5.385 0.918 1.00 97.06 268 GLU A O 1
ATOM 2067 N N . HIS A 1 269 ? -0.669 -3.502 1.523 1.00 98.62 269 HIS A N 1
ATOM 2068 C CA . HIS A 1 269 ? 0.290 -2.575 0.928 1.00 98.62 269 HIS A CA 1
ATOM 2069 C C . HIS A 1 269 ? 0.338 -1.270 1.731 1.00 98.62 269 HIS A C 1
ATOM 2071 O O . HIS A 1 269 ? -0.689 -0.631 1.953 1.00 98.62 269 HIS A O 1
ATOM 2077 N N . THR A 1 270 ? 1.528 -0.893 2.205 1.00 98.88 270 THR A N 1
ATOM 2078 C CA . THR A 1 270 ? 1.727 0.308 3.028 1.00 98.88 270 THR A CA 1
ATOM 2079 C C . THR A 1 270 ? 3.024 0.998 2.640 1.00 98.88 270 THR A C 1
ATOM 2081 O O . THR A 1 270 ? 4.086 0.389 2.750 1.00 98.88 270 THR A O 1
ATOM 2084 N N . HIS A 1 271 ? 2.953 2.258 2.218 1.00 98.88 271 HIS A N 1
ATOM 2085 C CA . HIS A 1 271 ? 4.127 3.111 2.021 1.00 98.88 271 HIS A CA 1
ATOM 2086 C C . HIS A 1 271 ? 4.121 4.235 3.064 1.00 98.88 271 HIS A C 1
ATOM 2088 O O . HIS A 1 271 ? 3.056 4.660 3.512 1.00 98.88 271 HIS A O 1
ATOM 2094 N N . GLY A 1 272 ? 5.296 4.709 3.472 1.00 98.56 272 GLY A N 1
ATOM 2095 C CA . GLY A 1 272 ? 5.442 5.774 4.463 1.00 98.56 272 GLY A CA 1
ATOM 2096 C C . GLY A 1 272 ? 6.364 6.898 4.015 1.00 98.56 272 GLY A C 1
ATOM 2097 O O . GLY A 1 272 ? 7.235 6.683 3.177 1.00 98.56 272 GLY A O 1
ATOM 2098 N N . PHE A 1 273 ? 6.159 8.085 4.579 1.00 98.75 273 PHE A N 1
ATOM 2099 C CA . PHE A 1 273 ? 6.943 9.293 4.331 1.00 98.75 273 PHE A CA 1
ATOM 2100 C C . PHE A 1 273 ? 7.163 10.091 5.628 1.00 98.75 273 PHE A C 1
ATOM 2102 O O . PHE A 1 273 ? 6.414 9.921 6.596 1.00 98.75 273 PHE A O 1
ATOM 2109 N N . SER A 1 274 ? 8.167 10.970 5.668 1.00 98.25 274 SER A N 1
ATOM 2110 C CA . SER A 1 274 ? 8.443 11.821 6.837 1.00 98.25 274 SER A CA 1
ATOM 2111 C C . SER A 1 274 ? 8.943 13.227 6.494 1.00 98.25 274 SER A C 1
ATOM 2113 O O . SER A 1 274 ? 9.450 13.480 5.401 1.00 98.25 274 SER A O 1
ATOM 2115 N N . ASP A 1 275 ? 8.872 14.140 7.468 1.00 95.75 275 ASP A N 1
ATOM 2116 C CA . ASP A 1 275 ? 9.485 15.477 7.382 1.00 95.75 275 ASP A CA 1
ATOM 2117 C C . ASP A 1 275 ? 11.023 15.449 7.519 1.00 95.75 275 ASP A C 1
ATOM 2119 O O . ASP A 1 275 ? 11.683 16.450 7.245 1.00 95.75 275 ASP A O 1
ATOM 2123 N N . HIS A 1 276 ? 11.617 14.315 7.916 1.00 95.81 276 HIS A N 1
ATOM 2124 C CA . HIS A 1 276 ? 13.075 14.130 7.979 1.00 95.81 276 HIS A CA 1
ATOM 2125 C C . HIS A 1 276 ? 13.663 13.477 6.715 1.00 95.81 276 HIS A C 1
ATOM 2127 O O . HIS A 1 276 ? 14.829 13.087 6.711 1.00 95.81 276 HIS A O 1
ATOM 2133 N N . GLY A 1 277 ? 12.880 13.388 5.632 1.00 96.12 277 GLY A N 1
ATOM 2134 C CA . GLY A 1 277 ? 13.360 12.967 4.312 1.00 96.12 277 GLY A CA 1
ATOM 2135 C C . GLY A 1 277 ? 13.542 11.457 4.137 1.00 96.12 277 GLY A C 1
ATOM 2136 O O . GLY A 1 277 ? 14.247 11.041 3.217 1.00 96.12 277 GLY A O 1
ATOM 2137 N N . GLU A 1 278 ? 12.914 10.638 4.988 1.00 96.44 278 GLU A N 1
ATOM 2138 C CA . GLU A 1 278 ? 12.968 9.177 4.899 1.00 96.44 278 GLU A CA 1
ATOM 2139 C C . GLU A 1 278 ? 11.578 8.565 4.676 1.00 96.44 278 GLU A C 1
ATOM 2141 O O . GLU A 1 278 ? 10.616 8.895 5.368 1.00 96.44 278 GLU A O 1
ATOM 2146 N N . GLY A 1 279 ? 11.480 7.621 3.740 1.00 97.94 279 GLY A N 1
ATOM 2147 C CA . GLY A 1 279 ? 10.218 6.986 3.369 1.00 97.94 279 GLY A CA 1
ATOM 2148 C C . GLY A 1 279 ? 10.401 5.845 2.371 1.00 97.94 279 GLY A C 1
ATOM 2149 O O . GLY A 1 279 ? 11.479 5.685 1.802 1.00 97.94 279 GLY A O 1
ATOM 2150 N N . GLY A 1 280 ? 9.351 5.062 2.140 1.00 98.44 280 GLY A N 1
ATOM 2151 C CA . GLY A 1 280 ? 9.351 3.906 1.240 1.00 98.44 280 GLY A CA 1
ATOM 2152 C C . GLY A 1 280 ? 8.338 2.840 1.659 1.00 98.44 280 GLY A C 1
ATOM 2153 O O . GLY A 1 280 ? 7.401 3.115 2.408 1.00 98.44 280 GLY A O 1
ATOM 2154 N N . HIS A 1 281 ? 8.526 1.607 1.196 1.00 98.81 281 HIS A N 1
ATOM 2155 C CA . HIS A 1 281 ? 7.613 0.490 1.445 1.00 98.81 281 HIS A CA 1
ATOM 2156 C C . HIS A 1 281 ? 7.784 -0.104 2.847 1.00 98.81 281 HIS A C 1
ATOM 2158 O O . HIS A 1 281 ? 8.816 -0.706 3.133 1.00 98.81 281 HIS A O 1
ATOM 2164 N N . TYR A 1 282 ? 6.775 0.014 3.712 1.00 98.75 282 TYR A N 1
ATOM 2165 C CA . TYR A 1 282 ? 6.801 -0.472 5.097 1.00 98.75 282 TYR A CA 1
ATOM 2166 C C . TYR A 1 282 ? 6.621 -1.993 5.198 1.00 98.75 282 TYR A C 1
ATOM 2168 O O . TYR A 1 282 ? 5.733 -2.565 4.569 1.00 98.75 282 TYR A O 1
ATOM 2176 N N . TYR A 1 283 ? 7.423 -2.629 6.062 1.00 98.19 283 TYR A N 1
ATOM 2177 C CA . TYR A 1 283 ? 7.230 -4.020 6.489 1.00 98.19 283 TYR A CA 1
ATOM 2178 C C . TYR A 1 283 ? 6.683 -4.121 7.918 1.00 98.19 283 TYR A C 1
ATOM 2180 O O . TYR A 1 283 ? 5.638 -4.722 8.147 1.00 98.19 283 TYR A O 1
ATOM 2188 N N . ILE A 1 284 ? 7.448 -3.614 8.889 1.00 98.62 284 ILE A N 1
ATOM 2189 C CA . ILE A 1 284 ? 7.240 -3.818 10.329 1.00 98.62 284 ILE A CA 1
ATOM 2190 C C . ILE A 1 284 ? 8.109 -2.830 11.125 1.00 98.62 284 ILE A C 1
ATOM 2192 O O . ILE A 1 284 ? 9.072 -2.281 10.582 1.00 98.62 284 ILE A O 1
ATOM 2196 N N . ASP A 1 285 ? 7.804 -2.600 12.405 1.00 98.69 285 ASP A N 1
ATOM 2197 C CA . ASP A 1 285 ? 8.771 -1.974 13.315 1.00 98.69 285 ASP A CA 1
ATOM 2198 C C . ASP A 1 285 ? 10.010 -2.856 13.564 1.00 98.69 285 ASP A C 1
ATOM 2200 O O . ASP A 1 285 ? 9.956 -4.084 13.477 1.00 98.69 285 ASP A O 1
ATOM 2204 N N . THR A 1 286 ? 11.131 -2.223 13.907 1.00 98.75 286 THR A N 1
ATOM 2205 C CA . THR A 1 286 ? 12.358 -2.907 14.362 1.00 98.75 286 THR A CA 1
ATOM 2206 C C . THR A 1 286 ? 12.670 -2.665 15.839 1.00 98.75 286 THR A C 1
ATOM 2208 O O . THR A 1 286 ? 13.597 -3.258 16.386 1.00 98.75 286 THR A O 1
ATOM 2211 N N . THR A 1 287 ? 11.869 -1.841 16.519 1.00 98.69 287 THR A N 1
ATOM 2212 C CA . THR A 1 287 ? 11.993 -1.535 17.952 1.00 98.69 287 THR A CA 1
ATOM 2213 C C . THR A 1 287 ? 10.702 -1.908 18.698 1.00 98.69 287 THR A C 1
ATOM 2215 O O . THR A 1 287 ? 10.010 -1.020 19.209 1.00 98.69 287 THR A O 1
ATOM 2218 N N . PRO A 1 288 ? 10.337 -3.204 18.760 1.00 98.56 288 PRO A N 1
ATOM 2219 C CA . PRO A 1 288 ? 9.028 -3.647 19.242 1.00 98.56 288 PRO A CA 1
ATOM 2220 C C . PRO A 1 288 ? 8.704 -3.154 20.653 1.00 98.56 288 PRO A C 1
ATOM 2222 O O . PRO A 1 288 ? 7.596 -2.695 20.894 1.00 98.56 288 PRO A O 1
ATOM 2225 N N . SER A 1 289 ? 9.677 -3.142 21.567 1.00 98.38 289 SER A N 1
ATOM 2226 C CA . SER A 1 289 ? 9.494 -2.723 22.965 1.00 98.38 289 SER A CA 1
ATOM 2227 C C . SER A 1 289 ? 9.270 -1.219 23.181 1.00 98.38 289 SER A C 1
ATOM 2229 O O . SER A 1 289 ? 8.937 -0.819 24.295 1.00 98.38 289 SER A O 1
ATOM 2231 N N . THR A 1 290 ? 9.448 -0.375 22.158 1.00 98.50 290 THR A N 1
ATOM 2232 C CA . THR A 1 290 ? 9.321 1.094 22.264 1.00 98.50 290 THR A CA 1
ATOM 2233 C C . THR A 1 290 ? 8.471 1.728 21.163 1.00 98.50 290 THR A C 1
ATOM 2235 O O . THR A 1 290 ? 8.306 2.950 21.152 1.00 98.50 290 THR A O 1
ATOM 2238 N N . VAL A 1 291 ? 7.931 0.928 20.238 1.00 98.81 291 VAL A N 1
ATOM 2239 C CA . VAL A 1 291 ? 7.091 1.433 19.150 1.00 98.81 291 VAL A CA 1
ATOM 2240 C C . VAL A 1 291 ? 5.773 1.997 19.683 1.00 98.81 291 VAL A C 1
ATOM 2242 O O . VAL A 1 291 ? 5.134 1.395 20.549 1.00 98.81 291 VAL A O 1
ATOM 2245 N N . GLU A 1 292 ? 5.354 3.138 19.139 1.00 98.88 292 GLU A N 1
ATOM 2246 C CA . GLU A 1 292 ? 4.048 3.756 19.390 1.00 98.88 292 GLU A CA 1
ATOM 2247 C C . GLU A 1 292 ? 3.374 4.080 18.054 1.00 98.88 292 GLU A C 1
ATOM 2249 O O . GLU A 1 292 ? 3.961 4.750 17.204 1.00 98.88 292 GLU A O 1
ATOM 2254 N N . TYR A 1 293 ? 2.138 3.616 17.881 1.00 98.94 293 TYR A N 1
ATOM 2255 C CA . TYR A 1 293 ? 1.314 3.794 16.691 1.00 98.94 293 TYR A CA 1
ATOM 2256 C C . TYR A 1 293 ? 0.039 4.578 17.014 1.00 98.94 293 TYR A C 1
ATOM 2258 O O . TYR A 1 293 ? -0.665 4.264 17.978 1.00 98.94 293 TYR A O 1
ATOM 2266 N N . LEU A 1 294 ? -0.304 5.529 16.142 1.00 98.94 294 LEU A N 1
ATOM 2267 C CA . LEU A 1 294 ? -1.604 6.203 16.102 1.00 98.94 294 LEU A CA 1
ATOM 2268 C C . LEU A 1 294 ? -2.121 6.210 14.660 1.00 98.94 294 LEU A C 1
ATOM 2270 O O . LEU A 1 294 ? -1.474 6.781 13.787 1.00 98.94 294 LEU A O 1
ATOM 2274 N N . GLY A 1 295 ? -3.274 5.598 14.402 1.00 98.75 295 GLY A N 1
ATOM 2275 C CA . GLY A 1 295 ? -3.861 5.488 13.067 1.00 98.75 295 GLY A CA 1
ATOM 2276 C C . GLY A 1 295 ? -5.335 5.848 12.994 1.00 98.75 295 GLY A C 1
ATOM 2277 O O . GLY A 1 295 ? -6.050 5.769 13.989 1.00 98.75 295 GLY A O 1
ATOM 2278 N N . TYR A 1 296 ? -5.768 6.223 11.794 1.00 98.88 296 TYR A N 1
ATOM 2279 C CA . TYR A 1 296 ? -7.128 6.609 11.439 1.00 98.88 296 TYR A CA 1
ATOM 2280 C C . TYR A 1 296 ? -7.536 5.856 10.172 1.00 98.88 296 TYR A C 1
ATOM 2282 O O . TYR A 1 296 ? -6.923 6.034 9.115 1.00 98.88 296 TYR A O 1
ATOM 2290 N N . PHE A 1 297 ? -8.557 5.006 10.283 1.00 98.75 297 PHE A N 1
ATOM 2291 C CA . PHE A 1 297 ? -8.975 4.088 9.220 1.00 98.75 297 PHE A CA 1
ATOM 2292 C C . PHE A 1 297 ? -10.488 4.089 9.005 1.00 98.75 297 PHE A C 1
ATOM 2294 O O . PHE A 1 297 ? -11.266 4.355 9.926 1.00 98.75 297 PHE A O 1
ATOM 2301 N N . LEU A 1 298 ? -10.906 3.710 7.797 1.00 98.19 298 LEU A N 1
ATOM 2302 C CA . LEU A 1 298 ? -12.300 3.432 7.459 1.00 98.19 298 LEU A CA 1
ATOM 2303 C C . LEU A 1 298 ? -12.434 2.149 6.628 1.00 98.19 298 LEU A C 1
ATOM 2305 O O . LEU A 1 298 ? -11.554 1.852 5.812 1.00 98.19 298 LEU A O 1
ATOM 2309 N N . PRO A 1 299 ? -13.537 1.395 6.799 1.00 97.56 299 PRO A N 1
ATOM 2310 C CA . PRO A 1 299 ? -13.895 0.326 5.883 1.00 97.56 299 PRO A CA 1
ATOM 2311 C C . PRO A 1 299 ? -14.317 0.902 4.531 1.00 97.56 299 PRO A C 1
ATOM 2313 O O . PRO A 1 299 ? -15.128 1.824 4.459 1.00 97.56 299 PRO A O 1
ATOM 2316 N N . ALA A 1 300 ? -13.779 0.338 3.453 1.00 94.44 300 ALA A N 1
ATOM 2317 C CA . ALA A 1 300 ? -14.208 0.675 2.103 1.00 94.44 300 ALA A CA 1
ATOM 2318 C C . ALA A 1 300 ? -15.536 -0.019 1.775 1.00 94.44 300 ALA A C 1
ATOM 2320 O O . ALA A 1 300 ? -15.706 -1.215 2.015 1.00 94.44 300 ALA A O 1
ATOM 2321 N N . GLU A 1 301 ? -16.464 0.715 1.163 1.00 88.94 301 GLU A N 1
ATOM 2322 C CA . GLU A 1 301 ? -17.752 0.172 0.732 1.00 88.94 301 GLU A CA 1
ATOM 2323 C C . GLU A 1 301 ? -17.610 -0.762 -0.467 1.00 88.94 301 GLU A C 1
ATOM 2325 O O . GLU A 1 301 ? -18.347 -1.737 -0.602 1.00 88.94 301 GLU A O 1
ATOM 2330 N N . LYS A 1 302 ? -16.692 -0.443 -1.381 1.00 81.44 302 LYS A N 1
ATOM 2331 C CA . LYS A 1 302 ? -16.542 -1.121 -2.672 1.00 81.44 302 LYS A CA 1
ATOM 2332 C C . LYS A 1 302 ? -15.067 -1.314 -2.979 1.00 81.44 302 LYS A C 1
ATOM 2334 O O . LYS A 1 302 ? -14.266 -0.396 -2.794 1.00 81.44 302 LYS A O 1
ATOM 2339 N N . HIS A 1 303 ? -14.739 -2.494 -3.496 1.00 73.31 303 HIS A N 1
ATOM 2340 C CA . HIS A 1 303 ? -13.483 -2.729 -4.194 1.00 73.31 303 HIS A CA 1
ATOM 2341 C C . HIS A 1 303 ? -13.738 -2.557 -5.692 1.00 73.31 303 HIS A C 1
ATOM 2343 O O . HIS A 1 303 ? -14.687 -3.123 -6.244 1.00 73.31 303 HIS A O 1
ATOM 2349 N N . VAL A 1 304 ? -12.936 -1.725 -6.339 1.00 71.50 304 VAL A N 1
ATOM 2350 C CA . VAL A 1 304 ? -13.013 -1.446 -7.770 1.00 71.50 304 VAL A CA 1
ATOM 2351 C C . VAL A 1 304 ? -11.672 -1.845 -8.370 1.00 71.50 304 VAL A C 1
ATOM 2353 O O . VAL A 1 304 ? -10.630 -1.379 -7.935 1.00 71.50 304 VAL A O 1
ATOM 2356 N N . TYR A 1 305 ? -11.684 -2.744 -9.342 1.00 68.44 305 TYR A N 1
ATOM 2357 C CA . TYR A 1 305 ? -10.484 -3.289 -9.958 1.00 68.44 305 TYR A CA 1
ATOM 2358 C C . TYR A 1 305 ? -10.284 -2.657 -11.337 1.00 68.44 305 TYR A C 1
ATOM 2360 O O . TYR A 1 305 ? -11.126 -2.830 -12.227 1.00 68.44 305 TYR A O 1
ATOM 2368 N N . CYS A 1 306 ? -9.180 -1.927 -11.508 1.00 56.94 306 CYS A N 1
ATOM 2369 C CA . CYS A 1 306 ? -8.905 -1.135 -12.705 1.00 56.94 306 CYS A CA 1
ATOM 2370 C C . CYS A 1 306 ? -7.720 -1.721 -13.495 1.00 56.94 306 CYS A C 1
ATOM 2372 O O . CYS A 1 306 ? -6.567 -1.681 -13.060 1.00 56.94 306 CYS A O 1
ATOM 2374 N N . SER A 1 307 ? -7.999 -2.175 -14.723 1.00 54.12 307 SER A N 1
ATOM 2375 C CA . SER A 1 307 ? -7.021 -2.730 -15.680 1.00 54.12 307 SER A CA 1
ATOM 2376 C C . SER A 1 307 ? -6.477 -4.144 -15.334 1.00 54.12 307 SER A C 1
ATOM 2378 O O . SER A 1 307 ? -6.850 -4.734 -14.332 1.00 54.12 307 SER A O 1
ATOM 2380 N N . PRO A 1 308 ? -5.766 -4.849 -16.233 1.00 45.78 308 PRO A N 1
ATOM 2381 C CA . PRO A 1 308 ? -6.387 -5.875 -17.061 1.00 45.78 308 PRO A CA 1
ATOM 2382 C C . PRO A 1 308 ? -5.774 -7.275 -16.849 1.00 45.78 308 PRO A C 1
ATOM 2384 O O . PRO A 1 308 ? -5.584 -8.015 -17.823 1.00 45.78 308 PRO A O 1
ATOM 2387 N N . PHE A 1 309 ? -5.421 -7.668 -15.616 1.00 43.50 309 PHE A N 1
ATOM 2388 C CA . PHE A 1 309 ? -4.861 -9.007 -15.371 1.00 43.50 309 PHE A CA 1
ATOM 2389 C C . PHE A 1 309 ? -5.953 -10.088 -15.404 1.00 43.50 309 PHE A C 1
ATOM 2391 O O . PHE A 1 309 ? -6.436 -10.598 -14.397 1.00 43.50 309 PHE A O 1
ATOM 2398 N N . LEU A 1 310 ? -6.365 -10.448 -16.622 1.00 40.12 310 LEU A N 1
ATOM 2399 C CA . LEU A 1 310 ? -7.525 -11.294 -16.904 1.00 40.12 310 LEU A CA 1
ATOM 2400 C C . LEU A 1 310 ? -7.250 -12.795 -16.658 1.00 40.12 310 LEU A C 1
ATOM 2402 O O . LEU A 1 310 ? -7.485 -13.646 -17.519 1.00 40.12 310 LEU A O 1
ATOM 2406 N N . ARG A 1 311 ? -6.827 -13.151 -15.435 1.00 43.75 311 ARG A N 1
ATOM 2407 C CA . ARG A 1 311 ? -6.832 -14.539 -14.927 1.00 43.75 311 ARG A CA 1
ATOM 2408 C C . ARG A 1 311 ? -8.242 -15.145 -14.893 1.00 43.75 311 ARG A C 1
ATOM 2410 O O . ARG A 1 311 ? -8.400 -16.365 -14.942 1.00 43.75 311 ARG A O 1
ATOM 2417 N N . LYS A 1 312 ? -9.283 -14.302 -14.924 1.00 39.97 312 LYS A N 1
ATOM 2418 C CA . LYS A 1 312 ? -10.701 -14.697 -14.968 1.00 39.97 312 LYS A CA 1
ATOM 2419 C C . LYS A 1 312 ? -11.120 -15.576 -16.150 1.00 39.97 312 LYS A C 1
ATOM 2421 O O . LYS A 1 312 ? -12.167 -16.213 -16.051 1.00 39.97 312 LYS A O 1
ATOM 2426 N N . LYS A 1 313 ? -10.318 -15.714 -17.217 1.00 36.16 313 LYS A N 1
ATOM 2427 C CA . LYS A 1 313 ? -10.631 -16.673 -18.297 1.00 36.16 313 LYS A CA 1
ATOM 2428 C C . LYS A 1 313 ? -10.711 -18.127 -17.803 1.00 36.16 313 LYS A C 1
ATOM 2430 O O . LYS A 1 313 ? -11.486 -18.894 -18.363 1.00 36.16 313 LYS A O 1
ATOM 2435 N N . ILE A 1 314 ? -9.996 -18.488 -16.731 1.00 42.25 314 ILE A N 1
ATOM 2436 C CA . ILE A 1 314 ? -10.067 -19.833 -16.130 1.00 42.25 314 ILE A CA 1
ATOM 2437 C C . ILE A 1 314 ? -11.370 -20.013 -15.327 1.00 42.25 314 ILE A C 1
ATOM 2439 O O . ILE A 1 314 ? -12.074 -21.003 -15.513 1.00 42.25 314 ILE A O 1
ATOM 2443 N N . LEU A 1 315 ? -11.747 -19.035 -14.495 1.00 36.38 315 LEU A N 1
ATOM 2444 C CA . LEU A 1 315 ? -12.964 -19.100 -13.669 1.00 36.38 315 LEU A CA 1
ATOM 2445 C C . LEU A 1 315 ? -14.261 -19.005 -14.490 1.00 36.38 315 LEU A C 1
ATOM 2447 O O . LEU A 1 315 ? -15.238 -19.689 -14.186 1.00 36.38 315 LEU A O 1
ATOM 2451 N N . GLN A 1 316 ? -14.285 -18.205 -15.559 1.00 32.38 316 GLN A N 1
ATOM 2452 C CA . GLN A 1 316 ? -15.494 -18.047 -16.374 1.00 32.38 316 GLN A CA 1
ATOM 2453 C C . GLN A 1 316 ? -15.782 -19.289 -17.242 1.00 32.38 316 GLN A C 1
ATOM 2455 O O . GLN A 1 316 ? -16.945 -19.656 -17.411 1.00 32.38 316 GLN A O 1
ATOM 2460 N N . LEU A 1 317 ? -14.741 -20.000 -17.700 1.00 35.62 317 LEU A N 1
ATOM 2461 C CA . LEU A 1 317 ? -14.878 -21.332 -18.309 1.00 35.62 317 LEU A CA 1
ATOM 2462 C C . LEU A 1 317 ? -15.344 -22.390 -17.289 1.00 35.62 317 LEU A C 1
ATOM 2464 O O . LEU A 1 317 ? -16.119 -23.281 -17.643 1.00 35.62 317 LEU A O 1
ATOM 2468 N N . TYR A 1 318 ? -14.952 -22.263 -16.017 1.00 41.44 318 TYR A N 1
ATOM 2469 C CA . TYR A 1 318 ? -15.407 -23.143 -14.931 1.00 41.44 318 TYR A CA 1
ATOM 2470 C C . TYR A 1 318 ? -16.920 -23.011 -14.656 1.00 41.44 318 TYR A C 1
ATOM 2472 O O . TYR A 1 318 ? -17.621 -24.012 -14.515 1.00 41.44 318 TYR A O 1
ATOM 2480 N N . ASN A 1 319 ? -17.461 -21.789 -14.658 1.00 35.62 319 ASN A N 1
ATOM 2481 C CA . ASN A 1 319 ? -18.898 -21.573 -14.434 1.00 35.62 319 ASN A CA 1
ATOM 2482 C C . ASN A 1 319 ? -19.761 -21.930 -15.659 1.00 35.62 319 ASN A C 1
ATOM 2484 O O . ASN A 1 319 ? -20.863 -22.461 -15.502 1.00 35.62 319 ASN A O 1
ATOM 2488 N N . LEU A 1 320 ? -19.262 -21.714 -16.883 1.00 35.06 320 LEU A N 1
ATOM 2489 C CA . LEU A 1 320 ? -19.959 -22.144 -18.104 1.00 35.06 320 LEU A CA 1
ATOM 2490 C C . LEU A 1 320 ? -20.037 -23.677 -18.224 1.00 35.06 320 LEU A C 1
ATOM 2492 O O . LEU A 1 320 ? -21.072 -24.205 -18.632 1.00 35.06 320 LEU A O 1
ATOM 2496 N N . THR A 1 321 ? -18.996 -24.404 -17.804 1.00 39.47 321 THR A N 1
ATOM 2497 C CA . THR A 1 321 ? -19.003 -25.880 -17.805 1.00 39.47 321 THR A CA 1
ATOM 2498 C C . THR A 1 321 ? -19.901 -26.483 -16.717 1.00 39.47 321 THR A C 1
ATOM 2500 O O . THR A 1 321 ? -20.559 -27.496 -16.974 1.00 39.47 321 THR A O 1
ATOM 2503 N N . GLN A 1 322 ? -20.043 -25.845 -15.548 1.00 41.25 322 GLN A N 1
ATOM 2504 C CA . GLN A 1 322 ? -21.047 -26.257 -14.551 1.00 41.25 322 GLN A CA 1
ATOM 2505 C C . GLN A 1 322 ? -22.490 -26.009 -15.021 1.00 41.25 322 GLN A C 1
ATOM 2507 O O . GLN A 1 322 ? -23.358 -26.861 -14.833 1.00 41.25 322 GLN A O 1
ATOM 2512 N N . SER A 1 323 ? -22.763 -24.890 -15.701 1.00 36.12 323 SER A N 1
ATOM 2513 C CA . SER A 1 323 ? -24.110 -24.619 -16.226 1.00 36.12 323 SER A CA 1
ATOM 2514 C C . SER A 1 323 ? -24.494 -25.582 -17.366 1.00 36.12 323 SER A C 1
ATOM 2516 O O . SER A 1 323 ? -25.605 -26.115 -17.386 1.00 36.12 323 SER A O 1
ATOM 2518 N N . ALA A 1 324 ? -23.551 -25.910 -18.259 1.00 37.53 324 ALA A N 1
ATOM 2519 C CA . ALA A 1 324 ? -23.764 -26.886 -19.333 1.00 37.53 324 ALA A CA 1
ATOM 2520 C C . ALA A 1 324 ? -23.989 -28.326 -18.819 1.00 37.53 324 ALA A C 1
ATOM 2522 O O . ALA A 1 324 ? -24.824 -29.061 -19.358 1.00 37.53 324 ALA A O 1
ATOM 2523 N N . THR A 1 325 ? -23.294 -28.736 -17.752 1.00 40.97 325 THR A N 1
ATOM 2524 C CA . THR A 1 325 ? -23.490 -30.068 -17.152 1.00 40.97 325 THR A CA 1
ATOM 2525 C C . THR A 1 325 ? -24.832 -30.186 -16.427 1.00 40.97 325 THR A C 1
ATOM 2527 O O . THR A 1 325 ? -25.486 -31.221 -16.552 1.00 40.97 325 THR A O 1
ATOM 2530 N N . HIS A 1 326 ? -25.322 -29.124 -15.779 1.00 34.25 326 HIS A N 1
ATOM 2531 C CA . HIS A 1 326 ? -26.642 -29.148 -15.131 1.00 34.25 326 HIS A CA 1
ATOM 2532 C C . HIS A 1 326 ? -27.821 -29.240 -16.119 1.00 34.25 326 HIS A C 1
ATOM 2534 O O . HIS A 1 326 ? -28.845 -29.844 -15.799 1.00 34.25 326 HIS A O 1
ATOM 2540 N N . ILE A 1 327 ? -27.678 -28.689 -17.331 1.00 36.44 327 ILE A N 1
ATOM 2541 C CA . ILE A 1 327 ? -28.706 -28.756 -18.388 1.00 36.44 327 ILE A CA 1
ATOM 2542 C C . ILE A 1 327 ? -28.719 -30.129 -19.087 1.00 36.44 327 ILE A C 1
ATOM 2544 O O . ILE A 1 327 ? -29.776 -30.601 -19.505 1.00 36.44 327 ILE A O 1
ATOM 2548 N N . THR A 1 328 ? -27.574 -30.814 -19.168 1.00 32.78 328 THR A N 1
ATOM 2549 C CA . THR A 1 328 ? -27.450 -32.085 -19.911 1.00 32.78 328 THR A CA 1
ATOM 2550 C C . THR A 1 328 ? -27.942 -33.310 -19.118 1.00 32.78 328 THR A C 1
ATOM 2552 O O . THR A 1 328 ? -28.298 -34.326 -19.709 1.00 32.78 328 THR A O 1
ATOM 2555 N N . VAL A 1 329 ? -28.034 -33.228 -17.784 1.00 34.66 329 VAL A N 1
ATOM 2556 C CA . VAL A 1 329 ? -28.474 -34.351 -16.923 1.00 34.66 329 VAL A CA 1
ATOM 2557 C C . VAL A 1 329 ? -30.009 -34.487 -16.832 1.00 34.66 329 VAL A C 1
ATOM 2559 O O . VAL A 1 329 ? -30.509 -35.549 -16.477 1.00 34.66 329 VAL A O 1
ATOM 2562 N N . MET A 1 330 ? -30.780 -33.467 -17.231 1.00 34.72 330 MET A N 1
ATOM 2563 C CA . MET A 1 330 ? -32.256 -33.447 -17.139 1.00 34.72 330 MET A CA 1
ATOM 2564 C C . MET A 1 330 ? -33.004 -33.961 -18.391 1.00 34.72 330 MET A C 1
ATOM 2566 O O . MET A 1 330 ? -34.210 -33.752 -18.523 1.00 34.72 330 MET A O 1
ATOM 2570 N N . ARG A 1 331 ? -32.330 -34.652 -19.323 1.00 36.09 331 ARG A N 1
ATOM 2571 C CA . ARG A 1 331 ? -32.988 -35.355 -20.445 1.00 36.09 331 ARG A CA 1
ATOM 2572 C C . ARG A 1 331 ? -32.352 -36.713 -20.743 1.00 36.09 331 ARG A C 1
ATOM 2574 O O . ARG A 1 331 ? -31.537 -36.852 -21.652 1.00 36.09 331 ARG A O 1
ATOM 2581 N N . ARG A 1 332 ? -32.824 -37.749 -20.049 1.00 30.19 332 ARG A N 1
ATOM 2582 C CA . ARG A 1 332 ? -32.751 -39.130 -20.542 1.00 30.19 332 ARG A CA 1
ATOM 2583 C C . ARG A 1 332 ? -34.084 -39.822 -20.270 1.00 30.19 332 ARG A C 1
ATOM 2585 O O . ARG A 1 332 ? -34.468 -39.959 -19.116 1.00 30.19 332 ARG A O 1
ATOM 2592 N N . ASN A 1 333 ? -34.796 -40.186 -21.338 1.00 28.91 333 ASN A N 1
ATOM 2593 C CA . ASN A 1 333 ? -36.089 -40.865 -21.249 1.00 28.91 333 ASN A CA 1
ATOM 2594 C C . ASN A 1 333 ? -35.956 -42.197 -20.503 1.00 28.91 333 ASN A C 1
ATOM 2596 O O . ASN A 1 333 ? -35.094 -43.011 -20.838 1.00 28.91 333 ASN A O 1
ATOM 2600 N N . GLU A 1 334 ? -36.883 -42.456 -19.589 1.00 33.56 334 GLU A N 1
ATOM 2601 C CA . GLU A 1 334 ? -37.229 -43.815 -19.185 1.00 33.56 334 GLU A CA 1
ATOM 2602 C C . GLU A 1 334 ? -38.026 -44.479 -20.318 1.00 33.56 334 GLU A C 1
ATOM 2604 O O . GLU A 1 334 ? -39.057 -43.941 -20.721 1.00 33.56 334 GLU A O 1
ATOM 2609 N N . ASN A 1 335 ? -37.556 -45.621 -20.843 1.00 29.34 335 ASN A N 1
ATOM 2610 C CA . ASN A 1 335 ? -38.408 -46.735 -21.295 1.00 29.34 335 ASN A CA 1
ATOM 2611 C C . ASN A 1 335 ? -37.605 -47.956 -21.811 1.00 29.34 335 ASN A C 1
ATOM 2613 O O . ASN A 1 335 ? -36.883 -47.853 -22.798 1.00 29.34 335 ASN A O 1
ATOM 2617 N N . GLN A 1 336 ? -37.874 -49.123 -21.201 1.00 31.05 336 GLN A N 1
ATOM 2618 C CA . GLN A 1 336 ? -37.611 -50.505 -21.680 1.00 31.05 336 GLN A CA 1
ATOM 2619 C C . GLN A 1 336 ? -36.129 -51.004 -21.763 1.00 31.05 336 GLN A C 1
ATOM 2621 O O . GLN A 1 336 ? -35.204 -50.223 -21.559 1.00 31.05 336 GLN A O 1
ATOM 2626 N N . PRO A 1 337 ? -35.865 -52.334 -21.876 1.00 33.91 337 PRO A N 1
ATOM 2627 C CA . PRO A 1 337 ? -35.950 -53.260 -20.734 1.00 33.91 337 PRO A CA 1
ATOM 2628 C C . PRO A 1 337 ? -34.697 -54.164 -20.533 1.00 33.91 337 PRO A C 1
ATOM 2630 O O . PRO A 1 337 ? -33.796 -54.228 -21.365 1.00 33.91 337 PRO A O 1
ATOM 2633 N N . ARG A 1 338 ? -34.647 -54.902 -19.409 1.00 34.25 338 ARG A N 1
ATOM 2634 C CA . ARG A 1 338 ? -33.583 -55.883 -19.067 1.00 34.25 338 ARG A CA 1
ATOM 2635 C C . ARG A 1 338 ? -33.606 -57.156 -19.934 1.00 34.25 338 ARG A C 1
ATOM 2637 O O . ARG A 1 338 ? -34.686 -57.628 -20.276 1.00 34.25 338 ARG A O 1
ATOM 2644 N N . PRO A 1 339 ? -32.451 -57.840 -20.033 1.00 32.56 339 PRO A N 1
ATOM 2645 C CA . PRO A 1 339 ? -32.370 -59.298 -19.879 1.00 32.56 339 PRO A CA 1
ATOM 2646 C C . PRO A 1 339 ? -31.577 -59.726 -18.617 1.00 32.56 339 PRO A C 1
ATOM 2648 O O . PRO A 1 339 ? -31.033 -58.896 -17.888 1.00 32.56 339 PRO A O 1
ATOM 2651 N N . THR A 1 340 ? -31.578 -61.026 -18.296 1.00 29.95 340 THR A N 1
ATOM 2652 C CA . THR A 1 340 ? -31.194 -61.598 -16.982 1.00 29.95 340 THR A CA 1
ATOM 2653 C C . THR A 1 340 ? -30.302 -62.840 -17.119 1.00 29.95 340 THR A C 1
ATOM 2655 O O . THR A 1 340 ? -30.555 -63.628 -18.020 1.00 29.95 340 THR A O 1
ATOM 2658 N N . ALA A 1 341 ? -29.335 -63.013 -16.196 1.00 31.47 341 ALA A N 1
ATOM 2659 C CA . ALA A 1 341 ? -28.702 -64.257 -15.678 1.00 31.47 341 ALA A CA 1
ATOM 2660 C C . ALA A 1 341 ? -27.206 -64.009 -15.336 1.00 31.47 341 ALA A C 1
ATOM 2662 O O . ALA A 1 341 ? -26.540 -63.286 -16.065 1.00 31.47 341 ALA A O 1
ATOM 2663 N N . GLY A 1 342 ? -26.614 -64.551 -14.259 1.00 27.02 342 GLY A N 1
ATOM 2664 C CA . GLY A 1 342 ? -27.186 -65.393 -13.199 1.00 27.02 342 GLY A CA 1
ATOM 2665 C C . GLY A 1 342 ? -26.273 -65.576 -11.962 1.00 27.02 342 GLY A C 1
ATOM 2666 O O . GLY A 1 342 ? -25.140 -65.110 -11.940 1.00 27.02 342 GLY A O 1
ATOM 2667 N N . CYS A 1 343 ? -26.852 -66.227 -10.944 1.00 32.25 343 CYS A N 1
ATOM 2668 C CA . CYS A 1 343 ? -26.330 -66.940 -9.754 1.00 32.25 343 CYS A CA 1
ATOM 2669 C C . CYS A 1 343 ? -24.824 -67.305 -9.664 1.00 32.25 343 CYS A C 1
ATOM 2671 O O . CYS A 1 343 ? -24.207 -67.543 -10.691 1.00 32.25 343 CYS A O 1
ATOM 2673 N N . LEU A 1 344 ? -24.173 -67.546 -8.506 1.00 29.59 344 LEU A N 1
ATOM 2674 C CA . LEU A 1 344 ? -24.429 -67.516 -7.034 1.00 29.59 344 LEU A CA 1
ATOM 2675 C C . LEU A 1 344 ? -23.012 -67.568 -6.364 1.00 29.59 344 LEU A C 1
ATOM 2677 O O . LEU A 1 344 ? -22.068 -68.002 -7.015 1.00 29.59 344 LEU A O 1
ATOM 2681 N N . SER A 1 345 ? -22.717 -67.162 -5.118 1.00 28.45 345 SER A N 1
ATOM 2682 C CA . SER A 1 345 ? -23.097 -67.800 -3.836 1.00 28.45 345 SER A CA 1
ATOM 2683 C C . SER A 1 345 ? -22.535 -66.996 -2.636 1.00 28.45 345 SER A C 1
ATOM 2685 O O . SER A 1 345 ? -21.518 -66.324 -2.780 1.00 28.45 345 SER A O 1
ATOM 2687 N N . VAL A 1 346 ? -23.124 -67.126 -1.437 1.00 35.16 346 VAL A N 1
ATOM 2688 C CA . VAL A 1 346 ? -22.615 -66.589 -0.143 1.00 35.16 346 VAL A CA 1
ATOM 2689 C C . VAL A 1 346 ? -22.638 -67.725 0.902 1.00 35.16 346 VAL A C 1
ATOM 2691 O O . VAL A 1 346 ? -23.462 -68.628 0.748 1.00 35.16 346 VAL A O 1
ATOM 2694 N N . PRO A 1 347 ? -21.764 -67.737 1.932 1.00 37.97 347 PRO A N 1
ATOM 2695 C CA . PRO A 1 347 ? -22.217 -67.379 3.296 1.00 37.97 347 PRO A CA 1
ATOM 2696 C C . PRO A 1 347 ? -21.153 -66.587 4.105 1.00 37.97 347 PRO A C 1
ATOM 2698 O O . PRO A 1 347 ? -19.972 -66.904 4.092 1.00 37.97 347 PRO A O 1
ATOM 2701 N N . LEU A 1 348 ? -21.493 -65.440 4.707 1.00 32.38 348 LEU A N 1
ATOM 2702 C CA . LEU A 1 348 ? -21.940 -65.296 6.108 1.00 32.38 348 LEU A CA 1
ATOM 2703 C C . LEU A 1 348 ? -20.981 -65.869 7.173 1.00 32.38 348 LEU A C 1
ATOM 2705 O O . LEU A 1 348 ? -20.943 -67.079 7.352 1.00 32.38 348 LEU A O 1
ATOM 2709 N N . PHE A 1 349 ? -20.409 -65.000 8.026 1.00 27.95 349 PHE A N 1
ATOM 2710 C CA . PHE A 1 349 ? -20.701 -65.067 9.469 1.00 27.95 349 PHE A CA 1
ATOM 2711 C C . PHE A 1 349 ? -20.501 -63.730 10.220 1.00 27.95 349 PHE A C 1
ATOM 2713 O O . PHE A 1 349 ? -19.736 -62.856 9.826 1.00 27.95 349 PHE A O 1
ATOM 2720 N N . ASN A 1 350 ? -21.272 -63.590 11.299 1.00 30.41 350 ASN A N 1
ATOM 2721 C CA . ASN A 1 350 ? -21.372 -62.474 12.259 1.00 30.41 350 ASN A CA 1
ATOM 2722 C C . ASN A 1 350 ? -20.335 -62.681 13.417 1.00 30.41 350 ASN A C 1
ATOM 2724 O O . ASN A 1 350 ? -19.759 -63.757 13.483 1.00 30.41 350 ASN A O 1
ATOM 2728 N N . GLN A 1 351 ? -20.027 -61.813 14.404 1.00 33.88 351 GLN A N 1
ATOM 2729 C CA . GLN A 1 351 ? -20.765 -60.726 15.081 1.00 33.88 351 GLN A CA 1
ATOM 2730 C C . GLN A 1 351 ? -19.860 -59.954 16.106 1.00 33.88 351 GLN A C 1
ATOM 2732 O O . GLN A 1 351 ? -18.846 -60.480 16.544 1.00 33.88 351 GLN A O 1
ATOM 2737 N N . LYS A 1 352 ? -20.365 -58.817 16.639 1.00 30.64 352 LYS A N 1
ATOM 2738 C CA . LYS A 1 352 ? -20.194 -58.262 18.029 1.00 30.64 352 LYS A CA 1
ATOM 2739 C C . LYS A 1 352 ? -18.936 -57.470 18.505 1.00 30.64 352 LYS A C 1
ATOM 2741 O O . LYS A 1 352 ? -17.974 -58.003 19.034 1.00 30.64 352 LYS A O 1
ATOM 2746 N N . LYS A 1 353 ? -19.140 -56.139 18.548 1.00 34.41 353 LYS A N 1
ATOM 2747 C CA . LYS A 1 353 ? -18.865 -55.125 19.614 1.00 34.41 353 LYS A CA 1
ATOM 2748 C C . LYS A 1 353 ? -18.240 -55.541 20.978 1.00 34.41 353 LYS A C 1
ATOM 2750 O O . LYS A 1 353 ? -18.873 -56.307 21.702 1.00 34.41 353 LYS A O 1
ATOM 2755 N N . ARG A 1 354 ? -17.226 -54.769 21.437 1.00 32.25 354 ARG A N 1
ATOM 2756 C CA . ARG A 1 354 ? -17.105 -53.939 22.695 1.00 32.25 354 ARG A CA 1
ATOM 2757 C C . ARG A 1 354 ? -15.631 -53.455 22.869 1.00 32.25 354 ARG A C 1
ATOM 2759 O O . ARG A 1 354 ? -14.782 -53.966 22.159 1.00 32.25 354 ARG A O 1
ATOM 2766 N N . SER A 1 355 ? -15.219 -52.587 23.812 1.00 29.91 355 SER A N 1
ATOM 2767 C CA . SER A 1 355 ? -15.601 -51.180 24.114 1.00 29.91 355 SER A CA 1
ATOM 2768 C C . SER A 1 355 ? -14.721 -50.590 25.254 1.00 29.91 355 SER A C 1
ATOM 2770 O O . SER A 1 355 ? -14.675 -51.237 26.295 1.00 29.91 355 SER A O 1
ATOM 2772 N N . ARG A 1 356 ? -14.218 -49.333 25.136 1.00 36.12 356 ARG A N 1
ATOM 2773 C CA . ARG A 1 356 ? -13.542 -48.496 26.193 1.00 36.12 356 ARG A CA 1
ATOM 2774 C C . ARG A 1 356 ? -12.143 -48.987 26.657 1.00 36.12 356 ARG A C 1
ATOM 2776 O O . ARG A 1 356 ? -11.893 -50.174 26.541 1.00 36.12 356 ARG A O 1
ATOM 2783 N N . LEU A 1 357 ? -11.201 -48.202 27.221 1.00 32.12 357 LEU A N 1
ATOM 2784 C CA . LEU A 1 357 ? -10.863 -46.747 27.337 1.00 32.12 357 LEU A CA 1
ATOM 2785 C C . LEU A 1 357 ? -9.336 -46.661 27.737 1.00 32.12 357 LEU A C 1
ATOM 2787 O O . LEU A 1 357 ? -8.729 -47.726 27.846 1.00 32.12 357 LEU A O 1
ATOM 2791 N N . PRO A 1 358 ? -8.663 -45.489 27.883 1.00 43.50 358 PRO A N 1
ATOM 2792 C CA . PRO A 1 358 ? -7.191 -45.389 27.800 1.00 43.50 358 PRO A CA 1
ATOM 2793 C C . PRO A 1 358 ? -6.436 -45.530 29.136 1.00 43.50 358 PRO A C 1
ATOM 2795 O O . PRO A 1 358 ? -7.030 -45.436 30.208 1.00 43.50 358 PRO A O 1
ATOM 2798 N N . LEU A 1 359 ? -5.103 -45.640 29.051 1.00 29.08 359 LEU A N 1
ATOM 2799 C CA . LEU A 1 359 ? -4.170 -45.453 30.169 1.00 29.08 359 LEU A CA 1
ATOM 2800 C C . LEU A 1 359 ? -3.035 -44.479 29.811 1.00 29.08 359 LEU A C 1
ATOM 2802 O O . LEU A 1 359 ? -2.628 -44.358 28.658 1.00 29.08 359 LEU A O 1
ATOM 2806 N N . THR A 1 360 ? -2.573 -43.773 30.839 1.00 33.84 360 THR A N 1
ATOM 2807 C CA . THR A 1 360 ? -1.622 -42.651 30.833 1.00 33.84 360 THR A CA 1
ATOM 2808 C C . THR A 1 360 ? -0.268 -43.049 31.420 1.00 33.84 360 THR A C 1
ATOM 2810 O O . THR A 1 360 ? -0.247 -43.876 32.328 1.00 33.84 360 THR A O 1
ATOM 2813 N N . SER A 1 361 ? 0.810 -42.332 31.083 1.00 30.62 361 SER A N 1
ATOM 2814 C CA . SER A 1 361 ? 1.940 -42.139 32.014 1.00 30.62 361 SER A CA 1
ATOM 2815 C C . SER A 1 361 ? 2.831 -40.951 31.624 1.00 30.62 361 SER A C 1
ATOM 2817 O O . SER A 1 361 ? 3.437 -40.961 30.555 1.00 30.62 361 SER A O 1
ATOM 2819 N N . ASN A 1 362 ? 2.934 -39.970 32.524 1.00 32.28 362 ASN A N 1
ATOM 2820 C CA . ASN A 1 362 ? 4.060 -39.025 32.613 1.00 32.28 362 ASN A CA 1
ATOM 2821 C C . ASN A 1 362 ? 5.242 -39.716 33.336 1.00 32.28 362 ASN A C 1
ATOM 2823 O O . ASN A 1 362 ? 5.025 -40.765 33.953 1.00 32.28 362 ASN A O 1
ATOM 2827 N N . PRO A 1 363 ? 6.461 -39.145 33.310 1.00 35.88 363 PRO A N 1
ATOM 2828 C CA . PRO A 1 363 ? 6.954 -38.542 34.563 1.00 35.88 363 PRO A CA 1
ATOM 2829 C C . PRO A 1 363 ? 7.802 -37.255 34.403 1.00 35.88 363 PRO A C 1
ATOM 2831 O O . PRO A 1 363 ? 8.384 -36.996 33.352 1.00 35.88 363 PRO A O 1
ATOM 2834 N N . SER A 1 364 ? 7.878 -36.473 35.487 1.00 27.88 364 SER A N 1
ATOM 2835 C CA . SER A 1 364 ? 8.900 -35.447 35.796 1.00 27.88 364 SER A CA 1
ATOM 2836 C C . SER A 1 364 ? 10.077 -36.099 36.586 1.00 27.88 364 SER A C 1
ATOM 2838 O O . SER A 1 364 ? 10.009 -37.301 36.833 1.00 27.88 364 SER A O 1
ATOM 2840 N N . GLU A 1 365 ? 11.200 -35.477 36.993 1.00 33.28 365 GLU A N 1
ATOM 2841 C CA . GLU A 1 365 ? 11.597 -34.065 37.206 1.00 33.28 365 GLU A CA 1
ATOM 2842 C C . GLU A 1 365 ? 13.150 -33.942 37.377 1.00 33.28 365 GLU A C 1
ATOM 2844 O O . GLU A 1 365 ? 13.768 -34.950 37.700 1.00 33.28 365 GLU A O 1
ATOM 2849 N N . SER A 1 366 ? 13.743 -32.728 37.244 1.00 28.89 366 SER A N 1
ATOM 2850 C CA . SER A 1 366 ? 15.067 -32.235 37.783 1.00 28.89 366 SER A CA 1
ATOM 2851 C C . SER A 1 366 ? 16.394 -33.012 37.485 1.00 28.89 366 SER A C 1
ATOM 2853 O O . SER A 1 366 ? 16.432 -34.222 37.621 1.00 28.89 366 SER A O 1
ATOM 2855 N N . GLU A 1 367 ? 17.553 -32.443 37.084 1.00 25.88 367 GLU A N 1
ATOM 2856 C CA . GLU A 1 367 ? 18.372 -31.352 37.679 1.00 25.88 367 GLU A CA 1
ATOM 2857 C C . GLU A 1 367 ? 19.465 -30.755 36.721 1.00 25.88 367 GLU A C 1
ATOM 2859 O O . GLU A 1 367 ? 20.033 -31.463 35.899 1.00 25.88 367 GLU A O 1
ATOM 2864 N N . VAL A 1 368 ? 19.748 -29.448 36.896 1.00 25.64 368 VAL A N 1
ATOM 2865 C CA . VAL A 1 368 ? 21.006 -28.627 36.814 1.00 25.64 368 VAL A CA 1
ATOM 2866 C C . VAL A 1 368 ? 22.141 -28.836 35.747 1.00 25.64 368 VAL A C 1
ATOM 2868 O O . VAL A 1 368 ? 22.624 -29.927 35.485 1.00 25.64 368 VAL A O 1
ATOM 2871 N N . PHE A 1 369 ? 22.615 -27.686 35.216 1.00 27.58 369 PHE A N 1
ATOM 2872 C CA . PHE A 1 369 ? 23.786 -27.330 34.353 1.00 27.58 369 PHE A CA 1
ATOM 2873 C C . PHE A 1 369 ? 25.199 -27.794 34.857 1.00 27.58 369 PHE A C 1
ATOM 2875 O O . PHE A 1 369 ? 25.244 -28.220 36.011 1.00 27.58 369 PHE A O 1
ATOM 2882 N N . PRO A 1 370 ? 26.362 -27.654 34.129 1.00 38.78 370 PRO A N 1
ATOM 2883 C CA . PRO A 1 370 ? 26.668 -26.714 33.015 1.00 38.78 370 PRO A CA 1
ATOM 2884 C C . PRO A 1 370 ? 27.623 -27.145 31.843 1.00 38.78 370 PRO A C 1
ATOM 2886 O O . PRO A 1 370 ? 28.381 -28.097 31.942 1.00 38.78 370 PRO A O 1
ATOM 2889 N N . GLU A 1 371 ? 27.580 -26.344 30.760 1.00 25.16 371 GLU A N 1
ATOM 2890 C CA . GLU A 1 371 ? 28.667 -25.768 29.906 1.00 25.16 371 GLU A CA 1
ATOM 2891 C C . GLU A 1 371 ? 29.871 -26.573 29.304 1.00 25.16 371 GLU A C 1
ATOM 2893 O O . GLU A 1 371 ? 30.411 -27.510 29.875 1.00 25.16 371 GLU A O 1
ATOM 2898 N N . TYR A 1 372 ? 30.353 -26.043 28.161 1.00 28.81 372 TYR A N 1
ATOM 2899 C CA . TYR A 1 372 ? 31.642 -26.230 27.446 1.00 28.81 372 TYR A CA 1
ATOM 2900 C C . TYR A 1 372 ? 31.888 -27.343 26.383 1.00 28.81 372 TYR A C 1
ATOM 2902 O O . TYR A 1 372 ? 32.155 -28.504 26.663 1.00 28.81 372 TYR A O 1
ATOM 2910 N N . GLU A 1 373 ? 31.992 -26.833 25.143 1.00 26.14 373 GLU A N 1
ATOM 2911 C CA . GLU A 1 373 ? 33.038 -27.044 24.116 1.00 26.14 373 GLU A CA 1
ATOM 2912 C C . GLU A 1 373 ? 33.134 -28.264 23.170 1.00 26.14 373 GLU A C 1
ATOM 2914 O O . GLU A 1 373 ? 32.967 -29.434 23.495 1.00 26.14 373 GLU A O 1
ATOM 2919 N N . ASN A 1 374 ? 33.495 -27.907 21.929 1.00 29.88 374 ASN A N 1
ATOM 2920 C CA . ASN A 1 374 ? 33.788 -28.760 20.781 1.00 29.88 374 ASN A CA 1
ATOM 2921 C C . ASN A 1 374 ? 35.004 -29.678 20.989 1.00 29.88 374 ASN A C 1
ATOM 2923 O O . ASN A 1 374 ? 36.078 -29.182 21.336 1.00 29.88 374 ASN A O 1
ATOM 2927 N N . ARG A 1 375 ? 34.929 -30.918 20.473 1.00 25.98 375 ARG A N 1
ATOM 2928 C CA . ARG A 1 375 ? 35.946 -31.389 19.507 1.00 25.98 375 ARG A CA 1
ATOM 2929 C C . ARG A 1 375 ? 35.527 -32.606 18.675 1.00 25.98 375 ARG A C 1
ATOM 2931 O O . ARG A 1 375 ? 35.094 -33.616 19.216 1.00 25.98 375 ARG A O 1
ATOM 2938 N N . ASP A 1 376 ? 35.775 -32.530 17.368 1.00 29.95 376 ASP A N 1
ATOM 2939 C CA . ASP A 1 376 ? 35.773 -33.674 16.449 1.00 29.95 376 ASP A CA 1
ATOM 2940 C C . ASP A 1 376 ? 36.948 -34.635 16.694 1.00 29.95 376 ASP A C 1
ATOM 2942 O O . ASP A 1 376 ? 38.067 -34.187 16.964 1.00 29.95 376 ASP A O 1
ATOM 2946 N N . MET A 1 377 ? 36.738 -35.933 16.426 1.00 25.98 377 MET A N 1
ATOM 2947 C CA . MET A 1 377 ? 37.768 -36.800 15.824 1.00 25.98 377 MET A CA 1
ATOM 2948 C C . MET A 1 377 ? 37.215 -38.141 15.294 1.00 25.98 377 MET A C 1
ATOM 2950 O O . MET A 1 377 ? 36.906 -39.015 16.090 1.00 25.98 377 MET A O 1
ATOM 2954 N N . LEU A 1 378 ? 37.201 -38.275 13.952 1.00 32.38 378 LEU A N 1
ATOM 2955 C CA . LEU A 1 378 ? 37.546 -39.442 13.093 1.00 32.38 378 LEU A CA 1
ATOM 2956 C C . LEU A 1 378 ? 36.916 -40.842 13.386 1.00 32.38 378 LEU A C 1
ATOM 2958 O O . LEU A 1 378 ? 36.473 -41.141 14.478 1.00 32.38 378 LEU A O 1
ATOM 2962 N N . SER A 1 379 ? 36.840 -41.819 12.470 1.00 27.69 379 SER A N 1
ATOM 2963 C CA . SER A 1 379 ? 37.393 -42.036 11.116 1.00 27.69 379 SER A CA 1
ATOM 2964 C C . SER A 1 379 ? 36.527 -43.073 10.364 1.00 27.69 379 SER A C 1
ATOM 2966 O O . SER A 1 379 ? 35.722 -43.735 11.010 1.00 27.69 379 SER A O 1
ATOM 2968 N N . PHE A 1 380 ? 36.731 -43.284 9.051 1.00 26.73 380 PHE A N 1
ATOM 2969 C CA . PHE A 1 380 ? 37.226 -44.572 8.500 1.00 26.73 380 PHE A CA 1
ATOM 2970 C C . PHE A 1 380 ? 37.254 -44.619 6.948 1.00 26.73 380 PHE A C 1
ATOM 2972 O O . PHE A 1 380 ? 36.219 -44.789 6.314 1.00 26.73 380 PHE A O 1
ATOM 2979 N N . THR A 1 381 ? 38.477 -44.639 6.378 1.00 28.16 381 THR A N 1
ATOM 2980 C CA . THR A 1 381 ? 38.916 -45.357 5.134 1.00 28.16 381 THR A CA 1
ATOM 2981 C C . THR A 1 381 ? 38.312 -44.978 3.749 1.00 28.16 381 THR A C 1
ATOM 2983 O O . THR A 1 381 ? 37.163 -44.581 3.652 1.00 28.16 381 THR A O 1
ATOM 2986 N N . SER A 1 382 ? 39.014 -45.065 2.598 1.00 29.92 382 SER A N 1
ATOM 2987 C CA . SER A 1 382 ? 40.329 -45.687 2.290 1.00 29.92 382 SER A CA 1
ATOM 2988 C C . SER A 1 382 ? 41.044 -45.116 1.032 1.00 29.92 382 SER A C 1
ATOM 2990 O O . SER A 1 382 ? 40.421 -44.953 -0.008 1.00 29.92 382 SER A O 1
ATOM 2992 N N . THR A 1 383 ? 42.373 -44.951 1.142 1.00 30.12 383 THR A N 1
ATOM 2993 C CA . THR A 1 383 ? 43.455 -45.387 0.210 1.00 30.12 383 THR A CA 1
ATOM 2994 C C . THR A 1 383 ? 43.505 -44.952 -1.277 1.00 30.12 383 THR A C 1
ATOM 2996 O O . THR A 1 383 ? 42.739 -45.448 -2.093 1.00 30.12 383 THR A O 1
ATOM 2999 N N . ILE A 1 384 ? 44.556 -44.196 -1.664 1.00 31.70 384 ILE A N 1
ATOM 3000 C CA . ILE A 1 384 ? 45.709 -44.624 -2.517 1.00 31.70 384 ILE A CA 1
ATOM 3001 C C . ILE A 1 384 ? 46.830 -43.540 -2.489 1.00 31.70 384 ILE A C 1
ATOM 3003 O O . ILE A 1 384 ? 46.570 -42.366 -2.251 1.00 31.70 384 ILE A O 1
ATOM 3007 N N . HIS A 1 385 ? 48.087 -43.972 -2.654 1.00 32.78 385 HIS A N 1
ATOM 3008 C CA . HIS A 1 385 ? 49.382 -43.281 -2.427 1.00 32.78 385 HIS A CA 1
ATOM 3009 C C . HIS A 1 385 ? 50.179 -43.119 -3.764 1.00 32.78 385 HIS A C 1
ATOM 3011 O O . HIS A 1 385 ? 49.658 -43.595 -4.774 1.00 32.78 385 HIS A O 1
ATOM 3017 N N . PRO A 1 386 ? 51.454 -42.627 -3.832 1.00 50.69 386 PRO A N 1
ATOM 3018 C CA . PRO A 1 386 ? 52.295 -41.866 -2.873 1.00 50.69 386 PRO A CA 1
ATOM 3019 C C . PRO A 1 386 ? 53.128 -40.684 -3.482 1.00 50.69 386 PRO A C 1
ATOM 3021 O O . PRO A 1 386 ? 53.089 -40.421 -4.680 1.00 50.69 386 PRO A O 1
ATOM 3024 N N . SER A 1 387 ? 54.006 -40.106 -2.633 1.00 29.12 387 SER A N 1
ATOM 3025 C CA . SER A 1 387 ? 55.298 -39.403 -2.892 1.00 29.12 387 SER A CA 1
ATOM 3026 C C . SER A 1 387 ? 55.300 -37.872 -2.663 1.00 29.12 387 SER A C 1
ATOM 3028 O O . SER A 1 387 ? 54.373 -37.194 -3.082 1.00 29.12 387 SER A O 1
ATOM 3030 N N . ASN A 1 388 ? 56.288 -37.256 -1.987 1.00 29.92 388 ASN A N 1
ATOM 3031 C CA . ASN A 1 388 ? 57.369 -37.790 -1.132 1.00 29.92 388 ASN A CA 1
ATOM 3032 C C . ASN A 1 388 ? 57.879 -36.707 -0.140 1.00 29.92 388 ASN A C 1
ATOM 3034 O O . ASN A 1 388 ? 57.889 -35.546 -0.518 1.00 29.92 388 ASN A O 1
ATOM 3038 N N . ILE A 1 389 ? 58.343 -37.121 1.056 1.00 32.00 389 ILE A N 1
ATOM 3039 C CA . ILE A 1 389 ? 59.407 -36.540 1.936 1.00 32.00 389 ILE A CA 1
ATOM 3040 C C . ILE A 1 389 ? 59.480 -34.993 2.117 1.00 32.00 389 ILE A C 1
ATOM 3042 O O . ILE A 1 389 ? 59.643 -34.255 1.158 1.00 32.00 389 ILE A O 1
ATOM 3046 N N . GLY A 1 390 ? 59.542 -34.425 3.333 1.00 28.11 390 GLY A N 1
ATOM 3047 C CA . GLY A 1 390 ? 59.577 -35.008 4.686 1.00 28.11 390 GLY A CA 1
ATOM 3048 C C . GLY A 1 390 ? 59.979 -33.975 5.766 1.00 28.11 390 GLY A C 1
ATOM 3049 O O . GLY A 1 390 ? 60.170 -32.816 5.433 1.00 28.11 390 GLY A O 1
ATOM 3050 N N . ASN A 1 391 ? 60.088 -34.436 7.026 1.00 30.48 391 ASN A N 1
ATOM 3051 C CA . ASN A 1 391 ? 60.858 -33.951 8.206 1.00 30.48 391 ASN A CA 1
ATOM 3052 C C . ASN A 1 391 ? 61.123 -32.422 8.401 1.00 30.48 391 ASN A C 1
ATOM 3054 O O . ASN A 1 391 ? 61.578 -31.741 7.497 1.00 30.48 391 ASN A O 1
ATOM 3058 N N . ALA A 1 392 ? 61.016 -31.814 9.594 1.00 31.73 392 ALA A N 1
ATOM 3059 C CA . ALA A 1 392 ? 61.067 -32.361 10.956 1.00 31.73 392 ALA A CA 1
ATOM 3060 C C . ALA A 1 392 ? 60.333 -31.485 12.005 1.00 31.73 392 ALA A C 1
ATOM 3062 O O . ALA A 1 392 ? 60.119 -30.291 11.821 1.00 31.73 392 ALA A O 1
ATOM 3063 N N . GLN A 1 393 ? 60.025 -32.103 13.147 1.00 28.28 393 GLN A N 1
ATOM 3064 C CA . GLN A 1 393 ? 59.805 -31.475 14.464 1.00 28.28 393 GLN A CA 1
ATOM 3065 C C . GLN A 1 393 ? 61.140 -31.440 15.261 1.00 28.28 393 GLN A C 1
ATOM 3067 O O . GLN A 1 393 ? 62.125 -31.963 14.738 1.00 28.28 393 GLN A O 1
ATOM 3072 N N . PRO A 1 394 ? 61.210 -30.985 16.539 1.00 45.88 394 PRO A N 1
ATOM 3073 C CA . PRO A 1 394 ? 60.260 -30.210 17.364 1.00 45.88 394 PRO A CA 1
ATOM 3074 C C . PRO A 1 394 ? 60.926 -28.972 18.040 1.00 45.88 394 PRO A C 1
ATOM 3076 O O . PRO A 1 394 ? 62.110 -28.733 17.859 1.00 45.88 394 PRO A O 1
ATOM 3079 N N . SER A 1 395 ? 60.192 -28.225 18.888 1.00 29.55 395 SER A N 1
ATOM 3080 C CA . SER A 1 395 ? 60.407 -28.218 20.363 1.00 29.55 395 SER A CA 1
ATOM 3081 C C . SER A 1 395 ? 60.058 -26.902 21.095 1.00 29.55 395 SER A C 1
ATOM 3083 O O . SER A 1 395 ? 60.760 -25.903 20.993 1.00 29.55 395 SER A O 1
ATOM 3085 N N . THR A 1 396 ? 59.037 -27.001 21.955 1.00 28.89 396 THR A N 1
ATOM 3086 C CA . THR A 1 396 ? 58.986 -26.505 23.351 1.00 28.89 396 THR A CA 1
ATOM 3087 C C . THR A 1 396 ? 59.143 -25.015 23.724 1.00 28.89 396 THR A C 1
ATOM 3089 O O . THR A 1 396 ? 60.229 -24.452 23.695 1.00 28.89 396 THR A O 1
ATOM 3092 N N . ASN A 1 397 ? 58.090 -24.559 24.420 1.00 29.86 397 ASN A N 1
ATOM 3093 C CA . ASN A 1 397 ? 58.100 -23.914 25.748 1.00 29.86 397 ASN A CA 1
ATOM 3094 C C . ASN A 1 397 ? 58.092 -22.376 25.924 1.00 29.86 397 ASN A C 1
ATOM 3096 O O . ASN A 1 397 ? 59.102 -21.696 25.818 1.00 29.86 397 ASN A O 1
ATOM 3100 N N . ARG A 1 398 ? 56.961 -21.971 26.531 1.00 28.50 398 ARG A N 1
ATOM 3101 C CA . ARG A 1 398 ? 56.762 -20.983 27.614 1.00 28.50 398 ARG A CA 1
ATOM 3102 C C . ARG A 1 398 ? 56.771 -19.479 27.290 1.00 28.50 398 ARG A C 1
ATOM 3104 O O . ARG A 1 398 ? 57.737 -18.898 26.824 1.00 28.50 398 ARG A O 1
ATOM 3111 N N . ALA A 1 399 ? 55.652 -18.868 27.676 1.00 27.23 399 ALA A N 1
ATOM 3112 C CA . ALA A 1 399 ? 55.408 -17.435 27.856 1.00 27.23 399 ALA A CA 1
ATOM 3113 C C . ALA A 1 399 ? 55.939 -16.968 29.250 1.00 27.23 399 ALA A C 1
ATOM 3115 O O . ALA A 1 399 ? 56.551 -17.801 29.929 1.00 27.23 399 ALA A O 1
ATOM 3116 N N . PRO A 1 400 ? 55.641 -15.749 29.773 1.00 52.34 400 PRO A N 1
ATOM 3117 C CA . PRO A 1 400 ? 54.899 -14.614 29.191 1.00 52.34 400 PRO A CA 1
ATOM 3118 C C . PRO A 1 400 ? 55.525 -13.210 29.459 1.00 52.34 400 PRO A C 1
ATOM 3120 O O . PRO A 1 400 ? 56.611 -13.097 30.016 1.00 52.34 400 PRO A O 1
ATOM 3123 N N . LEU A 1 401 ? 54.723 -12.166 29.175 1.00 29.25 401 LEU A N 1
ATOM 3124 C CA . LEU A 1 401 ? 54.537 -10.911 29.944 1.00 29.25 401 LEU A CA 1
ATOM 3125 C C . LEU A 1 401 ? 55.087 -9.571 29.386 1.00 29.25 401 LEU A C 1
ATOM 3127 O O . LEU A 1 401 ? 56.237 -9.462 28.984 1.00 29.25 401 LEU A O 1
ATOM 3131 N N . THR A 1 402 ? 54.234 -8.535 29.523 1.00 29.44 402 THR A N 1
ATOM 3132 C CA . THR A 1 402 ? 54.489 -7.066 29.563 1.00 29.44 402 THR A CA 1
ATOM 3133 C C . THR A 1 402 ? 55.157 -6.390 28.344 1.00 29.44 402 THR A C 1
ATOM 3135 O O . THR A 1 402 ? 56.279 -6.704 27.984 1.00 29.44 402 THR A O 1
ATOM 3138 N N . GLN A 1 403 ? 54.480 -5.509 27.587 1.00 27.30 403 GLN A N 1
ATOM 3139 C CA . GLN A 1 403 ? 53.995 -4.144 27.922 1.00 27.30 403 GLN A CA 1
ATOM 3140 C C . GLN A 1 403 ? 55.111 -3.076 27.898 1.00 27.30 403 GLN A C 1
ATOM 3142 O O . GLN A 1 403 ? 55.853 -2.973 28.865 1.00 27.30 403 GLN A O 1
ATOM 3147 N N . TRP A 1 404 ? 55.158 -2.218 26.863 1.00 23.91 404 TRP A N 1
ATOM 3148 C CA . TRP A 1 404 ? 54.821 -0.776 26.953 1.00 23.91 404 TRP A CA 1
ATOM 3149 C C . TRP A 1 404 ? 54.867 -0.080 25.571 1.00 23.91 404 TRP A C 1
ATOM 3151 O O . TRP A 1 404 ? 55.421 -0.595 24.606 1.00 23.91 404 TRP A O 1
ATOM 3161 N N . ASN A 1 405 ? 54.253 1.102 25.494 1.00 28.20 405 ASN A N 1
ATOM 3162 C CA . ASN A 1 405 ? 54.202 2.010 24.338 1.00 28.20 405 ASN A CA 1
ATOM 3163 C C . ASN A 1 405 ? 55.581 2.578 23.935 1.00 28.20 405 ASN A C 1
ATOM 3165 O O . ASN A 1 405 ? 56.357 2.896 24.832 1.00 28.20 405 ASN A O 1
ATOM 3169 N N . GLN A 1 406 ? 55.770 2.966 22.661 1.00 31.59 406 GLN A N 1
ATOM 3170 C CA . GLN A 1 406 ? 55.723 4.399 22.300 1.00 31.59 406 GLN A CA 1
ATOM 3171 C C . GLN A 1 406 ? 55.670 4.711 20.791 1.00 31.59 406 GLN A C 1
ATOM 3173 O O . GLN A 1 406 ? 55.994 3.903 19.930 1.00 31.59 406 GLN A O 1
ATOM 3178 N N . GLN A 1 407 ? 55.157 5.915 20.541 1.00 30.17 407 GLN A N 1
ATOM 3179 C CA . GLN A 1 407 ? 54.800 6.571 19.284 1.00 30.17 407 GLN A CA 1
ATOM 3180 C C . GLN A 1 407 ? 56.000 7.056 18.437 1.00 30.17 407 GLN A C 1
ATOM 3182 O O . GLN A 1 407 ? 57.142 7.015 18.874 1.00 30.17 407 GLN A O 1
ATOM 3187 N N . GLN A 1 408 ? 55.642 7.693 17.310 1.00 30.12 408 GLN A N 1
ATOM 3188 C CA . GLN A 1 408 ? 56.426 8.571 16.419 1.00 30.12 408 GLN A CA 1
ATOM 3189 C C . GLN A 1 408 ? 57.286 7.817 15.385 1.00 30.12 408 GLN A C 1
ATOM 3191 O O . GLN A 1 408 ? 58.231 7.128 15.728 1.00 30.12 408 GLN A O 1
ATOM 3196 N N . SER A 1 409 ? 56.912 7.739 14.101 1.00 28.36 409 SER A N 1
ATOM 3197 C CA . SER A 1 409 ? 56.663 8.784 13.081 1.00 28.36 409 SER A CA 1
ATOM 3198 C C . SER A 1 409 ? 57.934 9.442 12.533 1.00 28.36 409 SER A C 1
ATOM 3200 O O . SER A 1 409 ? 58.500 10.295 13.210 1.00 28.36 409 SER A O 1
ATOM 3202 N N . THR A 1 410 ? 58.298 9.156 11.273 1.00 26.34 410 THR A N 1
ATOM 3203 C CA . THR A 1 410 ? 58.642 10.175 10.246 1.00 26.34 410 THR A CA 1
ATOM 3204 C C . THR A 1 410 ? 58.951 9.571 8.859 1.00 26.34 410 THR A C 1
ATOM 3206 O O . THR A 1 410 ? 59.719 8.629 8.749 1.00 26.34 410 THR A O 1
ATOM 3209 N N . THR A 1 411 ? 58.352 10.181 7.823 1.00 25.22 411 THR A N 1
ATOM 3210 C CA . THR A 1 411 ? 58.806 10.377 6.415 1.00 25.22 411 THR A CA 1
ATOM 3211 C C . THR A 1 411 ? 59.344 9.251 5.502 1.00 25.22 411 THR A C 1
ATOM 3213 O O . THR A 1 411 ? 60.044 8.328 5.888 1.00 25.22 411 THR A O 1
ATOM 3216 N N . TRP A 1 412 ? 59.023 9.429 4.212 1.00 28.75 412 TRP A N 1
ATOM 3217 C CA . TRP A 1 412 ? 59.405 8.635 3.032 1.00 28.75 412 TRP A CA 1
ATOM 3218 C C . TRP A 1 412 ? 60.833 8.964 2.532 1.00 28.75 412 TRP A C 1
ATOM 3220 O O . TRP A 1 412 ? 61.401 9.971 2.961 1.00 28.75 412 TRP A O 1
ATOM 3230 N N . PRO A 1 413 ? 61.391 8.193 1.570 1.00 36.16 413 PRO A N 1
ATOM 3231 C CA . PRO A 1 413 ? 61.350 8.677 0.175 1.00 36.16 413 PRO A CA 1
ATOM 3232 C C . PRO A 1 413 ? 61.129 7.597 -0.918 1.00 36.16 413 PRO A C 1
ATOM 3234 O O . PRO A 1 413 ? 61.107 6.397 -0.660 1.00 36.16 413 PRO A O 1
ATOM 3237 N N . SER A 1 414 ? 60.954 8.064 -2.161 1.00 28.39 414 SER A N 1
ATOM 3238 C CA . SER A 1 414 ? 60.550 7.309 -3.367 1.00 28.39 414 SER A CA 1
ATOM 3239 C C . SER A 1 414 ? 61.706 6.995 -4.339 1.00 28.39 414 SER A C 1
ATOM 3241 O O . SER A 1 414 ? 62.669 7.753 -4.359 1.00 28.39 414 SER A O 1
ATOM 3243 N N . ALA A 1 415 ? 61.535 5.973 -5.205 1.00 29.00 415 ALA A N 1
ATOM 3244 C CA . ALA A 1 415 ? 62.069 5.780 -6.588 1.00 29.00 415 ALA A CA 1
ATOM 3245 C C . ALA A 1 415 ? 62.211 4.259 -6.879 1.00 29.00 415 ALA A C 1
ATOM 3247 O O . ALA A 1 415 ? 62.947 3.585 -6.171 1.00 29.00 415 ALA A O 1
ATOM 3248 N N . SER A 1 416 ? 61.423 3.574 -7.723 1.00 28.12 416 SER A N 1
ATOM 3249 C CA . SER A 1 416 ? 61.099 3.701 -9.165 1.00 28.12 416 SER A CA 1
ATOM 3250 C C . SER A 1 416 ? 61.999 2.865 -10.104 1.00 28.12 416 SER A C 1
ATOM 3252 O O . SER A 1 416 ? 63.192 3.104 -10.248 1.00 28.12 416 SER A O 1
ATOM 3254 N N . SER A 1 417 ? 61.398 1.889 -10.801 1.00 26.94 417 SER A N 1
ATOM 3255 C CA . SER A 1 417 ? 61.931 1.220 -12.006 1.00 26.94 417 SER A CA 1
ATOM 3256 C C . SER A 1 417 ? 60.782 0.544 -12.778 1.00 26.94 417 SER A C 1
ATOM 3258 O O . SER A 1 417 ? 60.017 -0.220 -12.198 1.00 26.94 417 SER A O 1
ATOM 3260 N N . ALA A 1 418 ? 60.651 0.843 -14.072 1.00 31.25 418 ALA A N 1
ATOM 3261 C CA . ALA A 1 418 ? 59.733 0.215 -15.048 1.00 31.25 418 ALA A CA 1
ATOM 3262 C C . ALA A 1 418 ? 60.602 -0.567 -16.094 1.00 31.25 418 ALA A C 1
ATOM 3264 O O . ALA A 1 418 ? 61.787 -0.713 -15.781 1.00 31.25 418 ALA A O 1
ATOM 3265 N N . PRO A 1 419 ? 60.179 -1.029 -17.313 1.00 49.34 419 PRO A N 1
ATOM 3266 C CA . PRO A 1 419 ? 58.952 -0.739 -18.089 1.00 49.34 419 PRO A CA 1
ATOM 3267 C C . PRO A 1 419 ? 58.389 -1.898 -18.989 1.00 49.34 419 PRO A C 1
ATOM 3269 O O . PRO A 1 419 ? 58.754 -3.059 -18.850 1.00 49.34 419 PRO A O 1
ATOM 3272 N N . THR A 1 420 ? 57.567 -1.517 -19.992 1.00 29.67 420 THR A N 1
ATOM 3273 C CA . THR A 1 420 ? 57.058 -2.247 -21.197 1.00 29.67 420 THR A CA 1
ATOM 3274 C C . THR A 1 420 ? 55.739 -3.046 -21.067 1.00 29.67 420 THR A C 1
ATOM 3276 O O . THR A 1 420 ? 55.580 -3.817 -20.135 1.00 29.67 420 THR A O 1
ATOM 3279 N N . GLY A 1 421 ? 54.741 -2.923 -21.970 1.00 28.50 421 GLY A N 1
ATOM 3280 C CA . GLY A 1 421 ? 54.503 -1.894 -23.008 1.00 28.50 421 GLY A CA 1
ATOM 3281 C C . GLY A 1 421 ? 53.330 -2.174 -23.991 1.00 28.50 421 GLY A C 1
ATOM 3282 O O . GLY A 1 421 ? 53.131 -3.318 -24.372 1.00 28.50 421 GLY A O 1
ATOM 3283 N N . ARG A 1 422 ? 52.670 -1.096 -24.484 1.00 28.86 422 ARG A N 1
ATOM 3284 C CA . ARG A 1 422 ? 51.693 -0.986 -25.624 1.00 28.86 422 ARG A CA 1
ATOM 3285 C C . ARG A 1 422 ? 50.305 -1.669 -25.466 1.00 28.86 422 ARG A C 1
ATOM 3287 O O . ARG A 1 422 ? 50.239 -2.813 -25.055 1.00 28.86 422 ARG A O 1
ATOM 3294 N N . GLY A 1 423 ? 49.146 -1.093 -25.836 1.00 24.98 423 GLY A N 1
ATOM 3295 C CA . GLY A 1 423 ? 48.762 0.296 -26.179 1.00 24.98 423 GLY A CA 1
ATOM 3296 C C . GLY A 1 423 ? 48.143 0.507 -27.582 1.00 24.98 423 GLY A C 1
ATOM 3297 O O . GLY A 1 423 ? 48.822 0.218 -28.562 1.00 24.98 423 GLY A O 1
ATOM 3298 N N . CYS A 1 424 ? 46.922 1.078 -27.673 1.00 27.19 424 CYS A N 1
ATOM 3299 C CA . CYS A 1 424 ? 46.418 1.954 -28.766 1.00 27.19 424 CYS A CA 1
ATOM 3300 C C . CYS A 1 424 ? 45.065 2.642 -28.420 1.00 27.19 424 CYS A C 1
ATOM 3302 O O . CYS A 1 424 ? 44.418 2.284 -27.439 1.00 27.19 424 CYS A O 1
ATOM 3304 N N . THR A 1 425 ? 44.691 3.676 -29.189 1.00 29.89 425 THR A N 1
ATOM 3305 C CA . THR A 1 425 ? 43.849 4.843 -28.804 1.00 29.89 425 THR A CA 1
ATOM 3306 C C . THR A 1 425 ? 42.459 4.955 -29.475 1.00 29.89 425 THR A C 1
ATOM 3308 O O . THR A 1 425 ? 42.265 4.378 -30.543 1.00 29.89 425 THR A O 1
ATOM 3311 N N . PRO A 1 426 ? 41.532 5.796 -28.954 1.00 30.55 426 PRO A N 1
ATOM 3312 C CA . PRO A 1 426 ? 40.312 6.239 -29.652 1.00 30.55 426 PRO A CA 1
ATOM 3313 C C . PRO A 1 426 ? 40.505 7.516 -30.516 1.00 30.55 426 PRO A C 1
ATOM 3315 O O . PRO A 1 426 ? 41.457 8.268 -30.322 1.00 30.55 426 PRO A O 1
ATOM 3318 N N . ILE A 1 427 ? 39.575 7.769 -31.453 1.00 31.44 427 ILE A N 1
ATOM 3319 C CA . ILE A 1 427 ? 39.562 8.859 -32.467 1.00 31.44 427 ILE A CA 1
ATOM 3320 C C . ILE A 1 427 ? 38.243 9.690 -32.340 1.00 31.44 427 ILE A C 1
ATOM 3322 O O . ILE A 1 427 ? 37.271 9.145 -31.814 1.00 31.44 427 ILE A O 1
ATOM 3326 N N . PRO A 1 428 ? 38.178 10.995 -32.722 1.00 35.09 428 PRO A N 1
ATOM 3327 C CA . PRO A 1 428 ? 37.219 11.956 -32.135 1.00 35.09 428 PRO A CA 1
ATOM 3328 C C . PRO A 1 428 ? 35.954 12.321 -32.964 1.00 35.09 428 PRO A C 1
ATOM 3330 O O . PRO A 1 428 ? 35.766 11.893 -34.098 1.00 35.09 428 PRO A O 1
ATOM 3333 N N . HIS A 1 429 ? 35.093 13.152 -32.349 1.00 32.38 429 HIS A N 1
ATOM 3334 C CA . HIS A 1 429 ? 33.778 13.651 -32.809 1.00 32.38 429 HIS A CA 1
ATOM 3335 C C . HIS A 1 429 ? 33.739 14.435 -34.138 1.00 32.38 429 HIS A C 1
ATOM 3337 O O . HIS A 1 429 ? 34.684 15.136 -34.499 1.00 32.38 429 HIS A O 1
ATOM 3343 N N . PRO A 1 430 ? 32.557 14.452 -34.781 1.00 44.03 430 PRO A N 1
ATOM 3344 C CA . PRO A 1 430 ? 31.714 15.671 -34.868 1.00 44.03 430 PRO A CA 1
ATOM 3345 C C . PRO A 1 430 ? 30.259 15.405 -34.370 1.00 44.03 430 PRO A C 1
ATOM 3347 O O . PRO A 1 430 ? 29.904 14.248 -34.176 1.00 44.03 430 PRO A O 1
ATOM 3350 N N . GLN A 1 431 ? 29.327 16.349 -34.129 1.00 30.98 431 GLN A N 1
ATOM 3351 C CA . GLN A 1 431 ? 29.309 17.827 -33.985 1.00 30.98 431 GLN A CA 1
ATOM 3352 C C . GLN A 1 431 ? 28.006 18.267 -33.236 1.00 30.98 431 GLN A C 1
ATOM 3354 O O . GLN A 1 431 ? 27.183 17.425 -32.884 1.00 30.98 431 GLN A O 1
ATOM 3359 N N . LYS A 1 432 ? 27.767 19.580 -33.038 1.00 27.11 432 LYS A N 1
ATOM 3360 C CA . LYS A 1 432 ? 26.451 20.189 -32.700 1.00 27.11 432 LYS A CA 1
ATOM 3361 C C . LYS A 1 432 ? 26.097 21.280 -33.726 1.00 27.11 432 LYS A C 1
ATOM 3363 O O . LYS A 1 432 ? 26.996 21.991 -34.166 1.00 27.11 432 LYS A O 1
ATOM 3368 N N . ARG A 1 433 ? 24.808 21.474 -34.051 1.00 25.00 433 ARG A N 1
ATOM 3369 C CA . ARG A 1 433 ? 24.338 22.676 -34.779 1.00 25.00 433 ARG A CA 1
ATOM 3370 C C . ARG A 1 433 ? 24.107 23.849 -33.822 1.00 25.00 433 ARG A C 1
ATOM 3372 O O . ARG A 1 433 ? 23.612 23.665 -32.715 1.00 25.00 433 ARG A O 1
ATOM 3379 N N . ILE A 1 434 ? 24.423 25.046 -34.309 1.00 25.06 434 ILE A N 1
ATOM 3380 C CA . ILE A 1 434 ? 24.144 26.348 -33.693 1.00 25.06 434 ILE A CA 1
ATOM 3381 C C . ILE A 1 434 ? 23.071 27.044 -34.540 1.00 25.06 434 ILE A C 1
ATOM 3383 O O . ILE A 1 434 ? 23.127 26.971 -35.765 1.00 25.06 434 ILE A O 1
ATOM 3387 N N . TYR A 1 435 ? 22.157 27.769 -33.896 1.00 25.50 435 TYR A N 1
ATOM 3388 C CA . TYR A 1 435 ? 21.546 28.976 -34.462 1.00 25.50 435 TYR A CA 1
ATOM 3389 C C . TYR A 1 435 ? 21.666 30.102 -33.430 1.00 25.50 435 TYR A C 1
ATOM 3391 O O . TYR A 1 435 ? 21.678 29.845 -32.227 1.00 25.50 435 TYR A O 1
ATOM 3399 N N . ALA A 1 436 ? 21.832 31.332 -33.911 1.00 25.30 436 ALA A N 1
ATOM 3400 C CA . ALA A 1 436 ? 22.162 32.512 -33.114 1.00 25.30 436 ALA A CA 1
ATOM 3401 C C . ALA A 1 436 ? 21.302 33.721 -33.532 1.00 25.30 436 ALA A C 1
ATOM 3403 O O . ALA A 1 436 ? 20.572 33.636 -34.519 1.00 25.30 436 ALA A O 1
ATOM 3404 N N . TRP A 1 437 ? 21.500 34.848 -32.829 1.00 23.19 437 TRP A N 1
ATOM 3405 C CA . TRP A 1 437 ? 20.861 36.170 -33.010 1.00 23.19 437 TRP A CA 1
ATOM 3406 C C . TRP A 1 437 ? 19.451 36.306 -32.381 1.00 23.19 437 TRP A C 1
ATOM 3408 O O . TRP A 1 437 ? 18.671 35.365 -32.415 1.00 23.19 437 TRP A O 1
ATOM 3418 N N . SER A 1 438 ? 19.058 37.416 -31.732 1.00 26.83 438 SER A N 1
ATOM 3419 C CA . SER A 1 438 ? 19.667 38.765 -31.624 1.00 26.83 438 SER A CA 1
ATOM 3420 C C . SER A 1 438 ? 19.474 39.364 -30.219 1.00 26.83 438 SER A C 1
ATOM 3422 O O . SER A 1 438 ? 18.472 39.076 -29.570 1.00 26.83 438 SER A O 1
ATOM 3424 N N . GLN A 1 439 ? 20.353 40.281 -29.798 1.00 28.73 439 GLN A N 1
ATOM 3425 C CA . GLN A 1 439 ? 20.041 41.270 -28.753 1.00 28.73 439 GLN A CA 1
ATOM 3426 C C . GLN A 1 439 ? 19.666 42.621 -29.376 1.00 28.73 439 GLN A C 1
ATOM 3428 O O . GLN A 1 439 ? 20.276 43.035 -30.359 1.00 28.73 439 GLN A O 1
ATOM 3433 N N . THR A 1 440 ? 18.793 43.364 -28.697 1.00 27.62 440 THR A N 1
ATOM 3434 C CA . THR A 1 440 ? 18.782 44.837 -28.686 1.00 27.62 440 THR A CA 1
ATOM 3435 C C . THR A 1 440 ? 18.632 45.309 -27.237 1.00 27.62 440 THR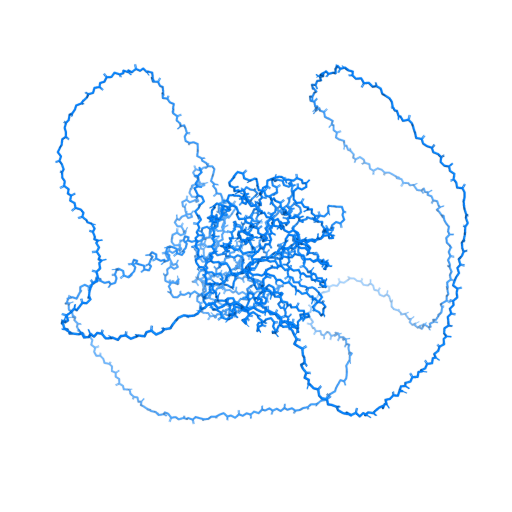 A C 1
ATOM 3437 O O . THR A 1 440 ? 17.794 44.775 -26.512 1.00 27.62 440 THR A O 1
ATOM 3440 N N . GLY A 1 441 ? 19.455 46.277 -26.804 1.00 24.89 441 GLY A N 1
ATOM 3441 C CA . GLY A 1 441 ? 19.335 46.943 -25.490 1.00 24.89 441 GLY A CA 1
ATOM 3442 C C . GLY A 1 441 ? 18.057 47.794 -25.382 1.00 24.89 441 GLY A C 1
ATOM 3443 O O . GLY A 1 441 ? 17.297 47.880 -26.339 1.00 24.89 441 GLY A O 1
ATOM 3444 N N . SER A 1 442 ? 17.745 48.476 -24.277 1.00 28.06 442 SER A N 1
ATOM 3445 C CA . SER A 1 442 ? 18.562 49.039 -23.181 1.00 28.06 442 SER A CA 1
ATOM 3446 C C . SER A 1 442 ? 17.670 49.105 -21.908 1.00 28.06 442 SER A C 1
ATOM 3448 O O . SER A 1 442 ? 16.454 49.100 -22.057 1.00 28.06 442 SER A O 1
ATOM 3450 N N . GLN A 1 443 ? 18.109 49.108 -20.641 1.00 25.62 443 GLN A N 1
ATOM 3451 C CA . GLN A 1 443 ? 19.076 49.985 -19.956 1.00 25.62 443 GLN A CA 1
ATOM 3452 C C . GLN A 1 443 ? 19.703 49.310 -18.706 1.00 25.62 443 GLN A C 1
ATOM 3454 O O . GLN A 1 443 ? 19.228 48.290 -18.212 1.00 25.62 443 GLN A O 1
ATOM 3459 N N . ARG A 1 444 ? 20.771 49.926 -18.184 1.00 25.81 444 ARG A N 1
ATOM 3460 C CA . ARG A 1 444 ? 21.572 49.608 -16.970 1.00 25.81 444 ARG A CA 1
ATOM 3461 C C . ARG A 1 444 ? 21.650 50.903 -16.107 1.00 25.81 444 ARG A C 1
ATOM 3463 O O . ARG A 1 444 ? 21.128 51.913 -16.572 1.00 25.81 444 ARG A O 1
ATOM 3470 N N . PRO A 1 445 ? 22.475 51.022 -15.040 1.00 50.34 445 PRO A N 1
ATOM 3471 C CA . PRO A 1 445 ? 22.816 50.180 -13.868 1.00 50.34 445 PRO A CA 1
ATOM 3472 C C . PRO A 1 445 ? 22.546 51.046 -12.581 1.00 50.34 445 PRO A C 1
ATOM 3474 O O . PRO A 1 445 ? 21.579 51.803 -12.639 1.00 50.34 445 PRO A O 1
ATOM 3477 N N . PRO A 1 446 ? 23.349 51.111 -11.479 1.00 43.56 446 PRO A N 1
ATOM 3478 C CA . PRO A 1 446 ? 24.351 50.222 -10.841 1.00 43.56 446 PRO A CA 1
ATOM 3479 C C . PRO A 1 446 ? 23.992 49.873 -9.361 1.00 43.56 446 PRO A C 1
ATOM 3481 O O . PRO A 1 446 ? 22.961 50.297 -8.862 1.00 43.56 446 PRO A O 1
ATOM 3484 N N . GLY A 1 447 ? 24.763 49.102 -8.580 1.00 25.69 447 GLY A N 1
ATOM 3485 C CA . GLY A 1 447 ? 26.047 48.428 -8.819 1.00 25.69 447 GLY A CA 1
ATOM 3486 C C . GLY A 1 447 ? 26.491 47.554 -7.627 1.00 25.69 447 GLY A C 1
ATOM 3487 O O . GLY A 1 447 ? 25.798 47.457 -6.620 1.00 25.69 447 GLY A O 1
ATOM 3488 N N . ARG A 1 448 ? 27.663 46.922 -7.765 1.00 31.14 448 ARG A N 1
ATOM 3489 C CA . ARG A 1 448 ? 28.408 46.145 -6.744 1.00 31.14 448 ARG A CA 1
ATOM 3490 C C . ARG A 1 448 ? 29.662 46.953 -6.336 1.00 31.14 448 ARG A C 1
ATOM 3492 O O . ARG A 1 448 ? 30.055 47.806 -7.137 1.00 31.14 448 ARG A O 1
ATOM 3499 N N . PRO A 1 449 ? 30.311 46.718 -5.174 1.00 41.09 449 PRO A N 1
ATOM 3500 C CA . PRO A 1 449 ? 31.288 45.617 -5.091 1.00 41.09 449 PRO A CA 1
ATOM 3501 C C . PRO A 1 449 ? 31.431 44.941 -3.704 1.00 41.09 449 PRO A C 1
ATOM 3503 O O . PRO A 1 449 ? 30.771 45.300 -2.735 1.00 41.09 449 PRO A O 1
ATOM 3506 N N . ASP A 1 450 ? 32.307 43.934 -3.645 1.00 33.03 450 ASP A N 1
ATOM 3507 C CA . ASP A 1 450 ? 32.571 43.050 -2.501 1.00 33.03 450 ASP A CA 1
ATOM 3508 C C . ASP A 1 450 ? 33.779 43.488 -1.619 1.00 33.03 450 ASP A C 1
ATOM 3510 O O . ASP A 1 450 ? 34.703 44.125 -2.122 1.00 33.03 450 ASP A O 1
ATOM 3514 N N . SER A 1 451 ? 33.847 42.962 -0.377 1.00 32.12 451 SER A N 1
ATOM 3515 C CA . SER A 1 451 ? 35.065 42.548 0.390 1.00 32.12 451 SER A CA 1
ATOM 3516 C C . SER A 1 451 ? 35.587 43.333 1.629 1.00 32.12 451 SER A C 1
ATOM 3518 O O . SER A 1 451 ? 35.796 44.538 1.600 1.00 32.12 451 SER A O 1
ATOM 3520 N N . MET A 1 452 ? 36.000 42.521 2.629 1.00 28.31 452 MET A N 1
ATOM 3521 C CA . MET A 1 452 ? 37.114 42.656 3.612 1.00 28.31 452 MET A CA 1
ATOM 3522 C C . MET A 1 452 ? 36.932 43.195 5.068 1.00 28.31 452 MET A C 1
ATOM 3524 O O . MET A 1 452 ? 37.065 44.375 5.352 1.00 28.31 452 MET A O 1
ATOM 3528 N N . ALA A 1 453 ? 36.777 42.232 5.999 1.00 33.16 453 ALA A N 1
ATOM 3529 C CA . ALA A 1 453 ? 37.571 41.942 7.224 1.00 33.16 453 ALA A CA 1
ATOM 3530 C C . ALA A 1 453 ? 37.952 43.005 8.300 1.00 33.16 453 ALA A C 1
ATOM 3532 O O . ALA A 1 453 ? 38.776 43.879 8.052 1.00 33.16 453 ALA A O 1
ATOM 3533 N N . THR A 1 454 ? 37.614 42.727 9.580 1.00 28.06 454 THR A N 1
ATOM 3534 C CA . THR A 1 454 ? 38.589 42.649 10.715 1.00 28.06 454 THR A CA 1
ATOM 3535 C C . THR A 1 454 ? 38.040 41.869 11.939 1.00 28.06 454 THR A C 1
ATOM 3537 O O . THR A 1 454 ? 36.835 41.846 12.165 1.00 28.06 454 THR A O 1
ATOM 3540 N N . ALA A 1 455 ? 38.926 41.246 12.735 1.00 31.06 455 ALA A N 1
ATOM 3541 C CA . ALA A 1 455 ? 38.699 40.741 14.116 1.00 31.06 455 ALA A CA 1
ATOM 3542 C C . ALA A 1 455 ? 39.343 41.739 15.137 1.00 31.06 455 ALA A C 1
ATOM 3544 O O . ALA A 1 455 ? 39.889 42.722 14.626 1.00 31.06 455 ALA A O 1
ATOM 3545 N N . PRO A 1 456 ? 39.339 41.606 16.500 1.00 40.25 456 PRO A N 1
ATOM 3546 C CA . PRO A 1 456 ? 39.556 40.417 17.378 1.00 40.25 456 PRO A CA 1
ATOM 3547 C C . PRO A 1 456 ? 38.534 40.315 18.562 1.00 40.25 456 PRO A C 1
ATOM 3549 O O . PRO A 1 456 ? 37.604 41.106 18.612 1.00 40.25 456 PRO A O 1
ATOM 3552 N N . GLY A 1 457 ? 38.583 39.427 19.577 1.00 27.50 457 GLY A N 1
ATOM 3553 C CA . GLY A 1 457 ? 39.393 38.237 19.920 1.00 27.50 457 GLY A CA 1
ATOM 3554 C C . GLY A 1 457 ? 39.272 37.869 21.431 1.00 27.50 457 GLY A C 1
ATOM 3555 O O . GLY A 1 457 ? 38.861 38.716 22.212 1.00 27.50 457 GLY A O 1
ATOM 3556 N N . PHE A 1 458 ? 39.713 36.656 21.834 1.00 27.09 458 PHE A N 1
ATOM 3557 C CA . PHE A 1 458 ? 39.858 36.123 23.228 1.00 27.09 458 PHE A CA 1
ATOM 3558 C C . PHE A 1 458 ? 38.580 35.770 24.042 1.00 27.09 458 PHE A C 1
ATOM 3560 O O . PHE A 1 458 ? 37.565 36.431 23.892 1.00 27.09 458 PHE A O 1
ATOM 3567 N N . LYS A 1 459 ? 38.556 34.802 24.991 1.00 29.39 459 LYS A N 1
ATOM 3568 C CA . LYS A 1 459 ? 39.239 33.484 25.217 1.00 29.39 459 LYS A CA 1
ATOM 3569 C C . LYS A 1 459 ? 38.535 32.751 26.405 1.00 29.39 459 LYS A C 1
ATOM 3571 O O . LYS A 1 459 ? 37.920 33.432 27.205 1.00 29.39 459 LYS A O 1
ATOM 3576 N N . GLN A 1 460 ? 38.677 31.410 26.492 1.00 30.69 460 GLN A N 1
ATOM 3577 C CA . GLN A 1 460 ? 38.690 30.473 27.668 1.00 30.69 460 GLN A CA 1
ATOM 3578 C C . GLN A 1 460 ? 38.029 30.885 29.021 1.00 30.69 460 GLN A C 1
ATOM 3580 O O . GLN A 1 460 ? 38.213 32.000 29.476 1.00 30.69 460 GLN A O 1
ATOM 3585 N N . GLY A 1 461 ? 37.388 30.024 29.829 1.00 26.95 461 GLY A N 1
ATOM 3586 C CA . GLY A 1 461 ? 37.228 28.555 29.859 1.00 26.95 461 GLY A CA 1
ATOM 3587 C C . GLY A 1 461 ? 37.210 28.040 31.326 1.00 26.95 461 GLY A C 1
ATOM 3588 O O . GLY A 1 461 ? 37.650 28.768 32.208 1.00 26.95 461 GLY A O 1
ATOM 3589 N N . GLY A 1 462 ? 36.762 26.800 31.595 1.00 25.61 462 GLY A N 1
ATOM 3590 C CA . GLY A 1 462 ? 36.985 26.105 32.888 1.00 25.61 462 GLY A CA 1
ATOM 3591 C C . GLY A 1 462 ? 35.739 25.628 33.663 1.00 25.61 462 GLY A C 1
ATOM 3592 O O . GLY A 1 462 ? 34.823 26.401 33.921 1.00 25.61 462 GLY A O 1
ATOM 3593 N N . PHE A 1 463 ? 35.746 24.350 34.066 1.00 30.44 463 PHE A N 1
ATOM 3594 C CA . PHE A 1 463 ? 34.860 23.759 35.090 1.00 30.44 463 PHE A CA 1
ATOM 3595 C C . PHE A 1 463 ? 35.358 24.099 36.513 1.00 30.44 463 PHE A C 1
ATOM 3597 O O . PHE A 1 463 ? 36.503 24.528 36.672 1.00 30.44 463 PHE A O 1
ATOM 3604 N N . PRO A 1 464 ? 34.547 23.839 37.556 1.00 39.47 464 PRO A N 1
ATOM 3605 C CA . PRO A 1 464 ? 34.943 22.745 38.458 1.00 39.47 464 PRO A CA 1
ATOM 3606 C C . PRO A 1 464 ? 33.795 21.786 38.835 1.00 39.47 464 PRO A C 1
ATOM 3608 O O . PRO A 1 464 ? 32.646 21.964 38.429 1.00 39.47 464 PRO A O 1
ATOM 3611 N N . SER A 1 465 ? 34.147 20.736 39.578 1.00 29.95 465 SER A N 1
ATOM 3612 C CA . SER A 1 465 ? 33.336 19.562 39.912 1.00 29.95 465 SER A CA 1
ATOM 3613 C C . SER A 1 465 ? 32.922 19.480 41.397 1.00 29.95 465 SER A C 1
ATOM 3615 O O . SER A 1 465 ? 33.340 20.281 42.227 1.00 29.95 465 SER A O 1
ATOM 3617 N N . ASP A 1 466 ? 32.144 18.430 41.682 1.00 29.45 466 ASP A N 1
ATOM 3618 C CA . ASP A 1 466 ? 32.066 17.665 42.939 1.00 29.45 466 ASP A CA 1
ATOM 3619 C C . ASP A 1 466 ? 31.102 18.058 44.085 1.00 29.45 466 ASP A C 1
ATOM 3621 O O . ASP A 1 466 ? 31.314 18.963 44.883 1.00 29.45 466 ASP A O 1
ATOM 3625 N N . SER A 1 467 ? 30.086 17.189 44.205 1.00 27.55 467 SER A N 1
ATOM 3626 C CA . SER A 1 467 ? 29.611 16.494 45.418 1.00 27.55 467 SER A CA 1
ATOM 3627 C C . SER A 1 467 ? 29.215 17.269 46.687 1.00 27.55 467 SER A C 1
ATOM 3629 O O . SER A 1 467 ? 30.066 17.809 47.385 1.00 27.55 467 SER A O 1
ATOM 3631 N N . ALA A 1 468 ? 27.970 17.054 47.138 1.00 25.58 468 ALA A N 1
ATOM 3632 C CA . ALA A 1 468 ? 27.711 16.371 48.419 1.00 25.58 468 ALA A CA 1
ATOM 3633 C C . ALA A 1 468 ? 26.240 15.926 48.571 1.00 25.58 468 ALA A C 1
ATOM 3635 O O . ALA A 1 468 ? 25.306 16.587 48.122 1.00 25.58 468 ALA A O 1
ATOM 3636 N N . THR A 1 469 ? 26.058 14.791 49.241 1.00 28.92 469 THR A N 1
ATOM 3637 C CA . THR A 1 469 ? 24.784 14.129 49.559 1.00 28.92 469 THR A CA 1
ATOM 3638 C C . THR A 1 469 ? 24.178 14.655 50.863 1.00 28.92 469 THR A C 1
ATOM 3640 O O . THR A 1 469 ? 24.879 14.614 51.869 1.00 28.92 469 THR A O 1
ATOM 3643 N N . THR A 1 470 ? 22.863 14.923 50.921 1.00 28.20 470 THR A N 1
ATOM 3644 C CA . THR A 1 470 ? 22.074 14.572 52.127 1.00 28.20 470 THR A CA 1
ATOM 3645 C C . THR A 1 470 ? 20.593 14.318 51.838 1.00 28.20 470 THR A C 1
ATOM 3647 O O . THR A 1 470 ? 19.969 14.956 50.996 1.00 28.20 470 THR A O 1
ATOM 3650 N N . GLN A 1 471 ? 20.032 13.369 52.585 1.00 27.27 471 GLN A N 1
ATOM 3651 C CA . GLN A 1 471 ? 18.602 13.071 52.689 1.00 27.27 471 GLN A CA 1
ATOM 3652 C C . GLN A 1 471 ? 17.854 14.183 53.453 1.00 27.27 471 GLN A C 1
ATOM 3654 O O . GLN A 1 471 ? 18.472 14.901 54.234 1.00 27.27 471 GLN A O 1
ATOM 3659 N N . ILE A 1 472 ? 16.517 14.210 53.370 1.00 30.25 472 ILE A N 1
ATOM 3660 C CA . ILE A 1 472 ? 15.652 13.940 54.540 1.00 30.25 472 ILE A CA 1
ATOM 3661 C C . ILE A 1 472 ? 14.200 13.691 54.107 1.00 30.25 472 ILE A C 1
ATOM 3663 O O . ILE A 1 472 ? 13.692 14.243 53.135 1.00 30.25 472 ILE A O 1
ATOM 3667 N N . GLN A 1 473 ? 13.558 12.795 54.849 1.00 26.83 473 GLN A N 1
ATOM 3668 C CA . GLN A 1 473 ? 12.225 12.247 54.632 1.00 26.83 473 GLN A CA 1
ATOM 3669 C C . GLN A 1 473 ? 11.235 12.824 55.667 1.00 26.83 473 GLN A C 1
ATOM 3671 O O . GLN A 1 473 ? 11.642 13.199 56.762 1.00 26.83 473 GLN A O 1
ATOM 3676 N N . ASN A 1 474 ? 9.933 12.730 55.372 1.00 26.80 474 ASN A N 1
ATOM 3677 C CA . ASN A 1 474 ? 8.816 12.695 56.335 1.00 26.80 474 ASN A CA 1
ATOM 3678 C C . ASN A 1 474 ? 8.506 13.946 57.195 1.00 26.80 474 ASN A C 1
ATOM 3680 O O . ASN A 1 474 ? 9.217 14.262 58.146 1.00 26.80 474 ASN A O 1
ATOM 3684 N N . LYS A 1 475 ? 7.255 14.428 57.092 1.00 26.69 475 LYS A N 1
ATOM 3685 C CA . LYS A 1 475 ? 6.259 14.077 58.129 1.00 26.69 47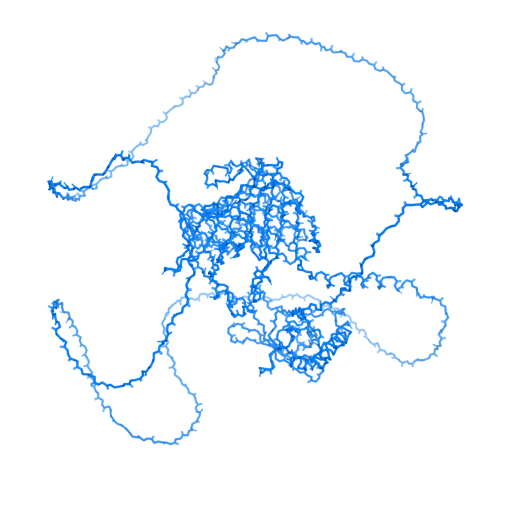5 LYS A CA 1
ATOM 3686 C C . LYS A 1 475 ? 4.799 14.277 57.712 1.00 26.69 475 LYS A C 1
ATOM 3688 O O . LYS A 1 475 ? 4.416 15.293 57.146 1.00 26.69 475 LYS A O 1
ATOM 3693 N N . THR A 1 476 ? 3.989 13.290 58.078 1.00 28.53 476 THR A N 1
ATOM 3694 C CA . THR A 1 476 ? 2.526 13.250 57.964 1.00 28.53 476 THR A CA 1
ATOM 3695 C C . THR A 1 476 ? 1.889 13.566 59.321 1.00 28.53 476 THR A C 1
ATOM 3697 O O . THR A 1 476 ? 2.411 13.107 60.332 1.00 28.53 476 THR A O 1
ATOM 3700 N N . MET A 1 477 ? 0.766 14.298 59.334 1.00 24.92 477 MET A N 1
ATOM 3701 C CA . MET A 1 477 ? -0.390 14.252 60.268 1.00 24.92 477 MET A CA 1
ATOM 3702 C C . MET A 1 477 ? -1.176 15.578 60.139 1.00 24.92 477 MET A C 1
ATOM 3704 O O . MET A 1 477 ? -0.575 16.611 59.880 1.00 24.92 477 MET A O 1
ATOM 3708 N N . GLY A 1 478 ? -2.498 15.657 60.309 1.00 25.78 478 GLY A N 1
ATOM 3709 C CA . GLY A 1 478 ? -3.487 14.603 60.549 1.00 25.78 478 GLY A CA 1
ATOM 3710 C C . GLY A 1 478 ? -4.800 15.173 61.118 1.00 25.78 478 GLY A C 1
ATOM 3711 O O . GLY A 1 478 ? -4.789 15.798 62.169 1.00 25.78 478 GLY A O 1
ATOM 3712 N N . THR A 1 479 ? -5.932 14.888 60.459 1.00 28.89 479 THR A N 1
ATOM 3713 C CA . THR A 1 479 ? -7.332 14.979 60.961 1.00 28.89 479 THR A CA 1
ATOM 3714 C C . THR A 1 479 ? -7.897 16.316 61.493 1.00 28.89 479 THR A C 1
ATOM 3716 O O . THR A 1 479 ? -7.514 16.781 62.562 1.00 28.89 479 THR A O 1
ATOM 3719 N N . LYS A 1 480 ? -8.998 16.794 60.881 1.00 31.52 480 LYS A N 1
ATOM 3720 C CA . LYS A 1 480 ? -10.388 16.687 61.409 1.00 31.52 480 LYS A CA 1
ATOM 3721 C C . LYS A 1 480 ? -11.427 17.218 60.390 1.00 31.52 480 LYS A C 1
ATOM 3723 O O . LYS A 1 480 ? -11.123 18.096 59.595 1.00 31.52 480 LYS A O 1
ATOM 3728 N N . GLN A 1 481 ? -12.625 16.622 60.387 1.00 26.20 481 GLN A N 1
ATOM 3729 C CA . GLN A 1 481 ? -13.800 16.966 59.546 1.00 26.20 481 GLN A CA 1
ATOM 3730 C C . GLN A 1 481 ? -14.689 18.035 60.261 1.00 26.20 481 GLN A C 1
ATOM 3732 O O . GLN A 1 481 ? -14.246 18.497 61.316 1.00 26.20 481 GLN A O 1
ATOM 3737 N N . PRO A 1 482 ? -15.957 18.358 59.865 1.00 41.81 482 PRO A N 1
ATOM 3738 C CA . PRO A 1 482 ? -16.737 18.057 58.639 1.00 41.81 482 PRO A CA 1
ATOM 3739 C C . PRO A 1 482 ? -17.549 19.263 58.052 1.00 41.81 482 PRO A C 1
ATOM 3741 O O . PRO A 1 482 ? -17.501 20.377 58.559 1.00 41.81 482 PRO A O 1
ATOM 3744 N N . MET A 1 483 ? -18.428 18.954 57.076 1.00 24.66 483 MET A N 1
ATOM 3745 C CA . MET A 1 483 ? -19.800 19.495 56.868 1.00 24.66 483 MET A CA 1
ATOM 3746 C C . MET A 1 483 ? -20.124 20.567 55.786 1.00 24.66 483 MET A C 1
ATOM 3748 O O . MET A 1 483 ? -19.499 21.612 55.682 1.00 24.66 483 MET A O 1
ATOM 3752 N N . LYS A 1 484 ? -21.279 20.310 55.134 1.00 28.77 484 LYS A N 1
ATOM 3753 C CA . LYS A 1 484 ? -22.289 21.219 54.525 1.00 28.77 484 LYS A CA 1
ATOM 3754 C C . LYS A 1 484 ? -22.113 21.816 53.110 1.00 28.77 484 LYS A C 1
ATOM 3756 O O . LYS A 1 484 ? -21.711 22.949 52.894 1.00 28.77 484 LYS A O 1
ATOM 3761 N N . GLN A 1 485 ? -22.677 21.055 52.175 1.00 26.50 485 GLN A N 1
ATOM 3762 C CA . GLN A 1 485 ? -23.485 21.464 51.014 1.00 26.50 485 GLN A CA 1
ATOM 3763 C C . GLN A 1 485 ? -24.586 22.510 51.352 1.00 26.50 485 GLN A C 1
ATOM 3765 O O . GLN A 1 485 ? -25.372 22.229 52.253 1.00 26.50 485 GLN A O 1
ATOM 3770 N N . GLN A 1 486 ? -24.696 23.634 50.605 1.00 26.50 486 GLN A N 1
ATOM 3771 C CA . GLN A 1 486 ? -25.946 24.178 49.988 1.00 26.50 486 GLN A CA 1
ATOM 3772 C C . GLN A 1 486 ? -25.839 25.615 49.384 1.00 26.50 486 GLN A C 1
ATOM 3774 O O . GLN A 1 486 ? -25.437 26.551 50.060 1.00 26.50 486 GLN A O 1
ATOM 3779 N N . SER A 1 487 ? -26.276 25.743 48.115 1.00 25.77 487 SER A N 1
ATOM 3780 C CA . SER A 1 487 ? -27.035 26.831 47.422 1.00 25.77 487 SER A CA 1
ATOM 3781 C C . SER A 1 487 ? -26.893 28.342 47.735 1.00 25.77 487 SER A C 1
ATOM 3783 O O . SER A 1 487 ? -27.042 28.728 48.881 1.00 25.77 487 SER A O 1
ATOM 3785 N N . PHE A 1 488 ? -26.880 29.184 46.676 1.00 24.62 488 PHE A N 1
ATOM 3786 C CA . PHE A 1 488 ? -27.770 30.358 46.394 1.00 24.62 488 PHE A CA 1
ATOM 3787 C C . PHE A 1 488 ? -27.416 30.922 44.981 1.00 24.62 488 PHE A C 1
ATOM 3789 O O . PHE A 1 488 ? -26.272 31.285 44.751 1.00 24.62 488 PHE A O 1
ATOM 3796 N N . ILE A 1 489 ? -28.220 30.766 43.913 1.00 26.56 489 ILE A N 1
ATOM 3797 C CA . ILE A 1 489 ? -29.410 31.530 43.437 1.00 26.56 489 ILE A CA 1
ATOM 3798 C C . ILE A 1 489 ? -29.170 32.993 42.982 1.00 26.56 489 ILE A C 1
ATOM 3800 O O . ILE A 1 489 ? -28.956 33.875 43.808 1.00 26.56 489 ILE A O 1
ATOM 3804 N N . ARG A 1 490 ? -29.412 33.246 41.678 1.00 27.02 490 ARG A N 1
ATOM 3805 C CA . ARG A 1 490 ? -30.181 34.368 41.057 1.00 27.02 490 ARG A CA 1
ATOM 3806 C C . ARG A 1 490 ? -30.407 34.009 39.567 1.00 27.02 490 ARG A C 1
ATOM 3808 O O . ARG A 1 490 ? -29.438 33.796 38.857 1.00 27.02 490 ARG A O 1
ATOM 3815 N N . ASN A 1 491 ? -31.620 33.633 39.135 1.00 26.06 491 ASN A N 1
ATOM 3816 C CA . ASN A 1 491 ? -32.689 34.482 38.552 1.00 26.06 491 ASN A CA 1
ATOM 3817 C C . ASN A 1 491 ? -32.198 35.379 37.387 1.00 26.06 491 ASN A C 1
ATOM 3819 O O . ASN A 1 491 ? -31.242 36.121 37.569 1.00 26.06 491 ASN A O 1
ATOM 3823 N N . ILE A 1 492 ? -32.834 35.392 36.200 1.00 29.47 492 ILE A N 1
ATOM 3824 C CA . ILE A 1 492 ? -34.159 36.017 35.960 1.00 29.47 492 ILE A CA 1
ATOM 3825 C C . ILE A 1 492 ? -34.885 35.502 34.670 1.00 29.47 492 ILE A C 1
ATOM 3827 O O . ILE A 1 492 ? -34.299 35.490 33.598 1.00 29.47 492 ILE A O 1
ATOM 3831 N N . LYS A 1 493 ? -36.196 35.202 34.819 1.00 26.73 493 LYS A N 1
ATOM 3832 C CA . LYS A 1 493 ? -37.370 35.262 33.886 1.00 26.73 493 LYS A CA 1
ATOM 3833 C C . LYS A 1 493 ? -37.484 34.455 32.560 1.00 26.73 493 LYS A C 1
ATOM 3835 O O . LYS A 1 493 ? -36.805 34.717 31.578 1.00 26.73 493 LYS A O 1
ATOM 3840 N N . GLN A 1 494 ? -38.555 33.641 32.511 1.00 27.55 494 GLN A N 1
ATOM 3841 C CA . GLN A 1 494 ? -39.431 33.381 31.340 1.00 27.55 494 GLN A CA 1
ATOM 3842 C C . GLN A 1 494 ? -40.558 34.451 31.235 1.00 27.55 494 GLN A C 1
ATOM 3844 O O . GLN A 1 494 ? -40.661 35.291 32.137 1.00 27.55 494 GLN A O 1
ATOM 3849 N N . PRO A 1 495 ? -41.399 34.443 30.176 1.00 36.56 495 PRO A N 1
ATOM 3850 C CA . PRO A 1 495 ? -42.698 33.710 30.166 1.00 36.56 495 PRO A CA 1
ATOM 3851 C C . PRO A 1 495 ? -42.777 32.689 28.994 1.00 36.56 495 PRO A C 1
ATOM 3853 O O . PRO A 1 495 ? -42.016 32.822 28.043 1.00 36.56 495 PRO A O 1
ATOM 3856 N N . LYS A 1 496 ? -43.484 31.541 29.051 1.00 28.08 496 LYS A N 1
ATOM 3857 C CA . LYS A 1 496 ? -44.950 31.289 29.158 1.00 28.08 496 LYS A CA 1
ATOM 3858 C C . LYS A 1 496 ? -45.734 31.894 27.970 1.00 28.08 496 LYS A C 1
ATOM 3860 O O . LYS A 1 496 ? -45.438 33.010 27.576 1.00 28.08 496 LYS A O 1
ATOM 3865 N N . ASP A 1 497 ? -46.642 31.185 27.291 1.00 25.03 497 ASP A N 1
ATOM 3866 C CA . ASP A 1 497 ? -47.743 30.372 27.841 1.00 25.03 497 ASP A CA 1
ATOM 3867 C C . ASP A 1 497 ? -47.966 28.968 27.235 1.00 25.03 497 ASP A C 1
ATOM 3869 O O . ASP A 1 497 ? -47.364 28.558 26.246 1.00 25.03 497 ASP A O 1
ATOM 3873 N N . SER A 1 498 ? -48.872 28.234 27.885 1.00 26.41 498 SER A N 1
ATOM 3874 C CA . SER A 1 498 ? -49.330 26.872 27.595 1.00 26.41 498 SER A CA 1
ATOM 3875 C C . SER A 1 498 ? -50.836 26.830 27.324 1.00 26.41 498 SER A C 1
ATOM 3877 O O . SER A 1 498 ? -51.578 27.504 28.033 1.00 26.41 498 SER A O 1
ATOM 3879 N N . PHE A 1 499 ? -51.302 25.923 26.461 1.00 25.55 499 PHE A N 1
ATOM 3880 C CA . PHE A 1 499 ? -52.676 25.403 26.513 1.00 25.55 499 PHE A CA 1
ATOM 3881 C C . PHE A 1 499 ? -52.696 23.876 26.364 1.00 25.55 499 PHE A C 1
ATOM 3883 O O . PHE A 1 499 ? -51.795 23.282 25.776 1.00 25.55 499 PHE A O 1
ATOM 3890 N N . THR A 1 500 ? -53.697 23.242 26.974 1.00 24.92 500 THR A N 1
ATOM 3891 C CA . THR A 1 500 ? -53.838 21.783 27.149 1.00 24.92 500 THR A CA 1
ATOM 3892 C C . THR A 1 500 ? -55.271 21.335 26.838 1.00 24.92 500 THR A C 1
ATOM 3894 O O . THR A 1 500 ? -56.155 22.182 26.730 1.00 24.92 500 THR A O 1
ATOM 3897 N N . THR A 1 501 ? -55.492 20.009 26.806 1.00 25.94 501 THR A N 1
ATOM 3898 C CA . THR A 1 501 ? -56.792 19.284 26.782 1.00 25.94 501 THR A CA 1
ATOM 3899 C C . THR A 1 501 ? -57.582 19.292 25.461 1.00 25.94 501 THR A C 1
ATOM 3901 O O . THR A 1 501 ? -57.475 20.248 24.703 1.00 25.94 501 THR A O 1
ATOM 3904 N N . SER A 1 502 ? -58.427 18.306 25.115 1.00 27.39 502 SER A N 1
ATOM 3905 C CA . SER A 1 502 ? -58.543 16.855 25.431 1.00 27.39 502 SER A CA 1
ATOM 3906 C C . SER A 1 502 ? -59.695 16.268 24.580 1.00 27.39 502 SER A C 1
ATOM 3908 O O . SER A 1 502 ? -60.697 16.959 24.456 1.00 27.39 502 SER A O 1
ATOM 3910 N N . ASP A 1 503 ? -59.609 14.995 24.139 1.00 24.81 503 ASP A N 1
ATOM 3911 C CA . ASP A 1 503 ? -60.756 14.055 23.947 1.00 24.81 503 ASP A CA 1
ATOM 3912 C C . ASP A 1 503 ? -61.896 14.426 22.920 1.00 24.81 503 ASP A C 1
ATOM 3914 O O . ASP A 1 503 ? -62.000 15.563 22.485 1.00 24.81 503 ASP A O 1
ATOM 3918 N N . VAL A 1 504 ? -62.792 13.563 22.379 1.00 25.95 504 VAL A N 1
ATOM 3919 C CA . VAL A 1 504 ? -63.118 12.121 22.558 1.00 25.95 504 VAL A CA 1
ATOM 3920 C C . VAL A 1 504 ? -63.940 11.543 21.353 1.00 25.95 504 VAL A C 1
ATOM 3922 O O . VAL A 1 504 ? -64.926 12.147 20.953 1.00 25.95 504 VAL A O 1
ATOM 3925 N N . THR A 1 505 ? -63.632 10.321 20.859 1.00 25.59 505 THR A N 1
ATOM 3926 C CA . THR A 1 505 ? -64.512 9.337 20.113 1.00 25.59 505 THR A CA 1
ATOM 3927 C C . THR A 1 505 ? -65.236 9.752 18.782 1.00 25.59 505 THR A C 1
ATOM 3929 O O . THR A 1 505 ? -65.245 10.917 18.431 1.00 25.59 505 THR A O 1
ATOM 3932 N N . ALA A 1 506 ? -65.840 8.888 17.925 1.00 25.94 506 ALA A N 1
ATOM 3933 C CA . ALA A 1 506 ? -66.318 7.492 18.053 1.00 25.94 506 ALA A CA 1
ATOM 3934 C C . ALA A 1 506 ? -66.486 6.676 16.721 1.00 25.94 506 ALA A C 1
ATOM 3936 O O . ALA A 1 506 ? -66.779 7.235 15.673 1.00 25.94 506 ALA A O 1
ATOM 3937 N N . ARG A 1 507 ? -66.453 5.330 16.854 1.00 23.80 507 ARG A N 1
ATOM 3938 C CA . ARG A 1 507 ? -67.197 4.237 16.138 1.00 23.80 507 ARG A CA 1
ATOM 3939 C C . ARG A 1 507 ? -67.110 3.950 14.601 1.00 23.80 507 ARG A C 1
ATOM 3941 O O . ARG A 1 507 ? -67.812 4.551 13.804 1.00 23.80 507 ARG A O 1
ATOM 3948 N N . SER A 1 508 ? -66.348 2.893 14.250 1.00 22.77 508 SER A N 1
ATOM 3949 C CA . SER A 1 508 ? -66.725 1.545 13.686 1.00 22.77 508 SER A CA 1
ATOM 3950 C C . SER A 1 508 ? -68.084 1.256 12.962 1.00 22.77 508 SER A C 1
ATOM 3952 O O . SER A 1 508 ? -69.053 1.944 13.271 1.00 22.77 508 SER A O 1
ATOM 3954 N N . PRO A 1 509 ? -68.277 0.111 12.210 1.00 41.94 509 PRO A N 1
ATOM 3955 C CA . PRO A 1 509 ? -67.332 -0.892 11.607 1.00 41.94 509 PRO A CA 1
ATOM 3956 C C . PRO A 1 509 ? -67.721 -1.601 10.240 1.00 41.94 509 PRO A C 1
ATOM 3958 O O . PRO A 1 509 ? -68.848 -1.503 9.769 1.00 41.94 509 PRO A O 1
ATOM 3961 N N . LYS A 1 510 ? -66.830 -2.518 9.766 1.00 25.11 510 LYS A N 1
ATOM 3962 C CA . LYS A 1 510 ? -66.979 -3.645 8.768 1.00 25.11 510 LYS A CA 1
ATOM 3963 C C . LYS A 1 510 ? -66.938 -3.261 7.258 1.00 25.11 510 LYS A C 1
ATOM 3965 O O . LYS A 1 510 ? -67.403 -2.192 6.908 1.00 25.11 510 LYS A O 1
ATOM 3970 N N . THR A 1 511 ? -66.393 -4.046 6.302 1.00 24.39 511 THR A N 1
ATOM 3971 C CA . THR A 1 511 ? -66.013 -5.492 6.252 1.00 24.39 511 THR A CA 1
ATOM 3972 C C . THR A 1 511 ? -64.774 -5.762 5.344 1.00 24.39 511 THR A C 1
ATOM 3974 O O . THR A 1 511 ? -64.357 -4.892 4.593 1.00 24.39 511 THR A O 1
ATOM 3977 N N . ALA A 1 512 ? -64.189 -6.966 5.433 1.00 24.33 512 ALA A N 1
ATOM 3978 C CA . ALA A 1 512 ? -62.928 -7.467 4.843 1.00 24.33 512 ALA A CA 1
ATOM 3979 C C . ALA A 1 512 ? -62.716 -7.404 3.303 1.00 24.33 512 ALA A C 1
ATOM 3981 O O . ALA A 1 512 ? -63.671 -7.602 2.560 1.00 24.33 512 ALA A O 1
ATOM 3982 N N . ALA A 1 513 ? -61.445 -7.335 2.842 1.00 25.27 513 ALA A N 1
ATOM 3983 C CA . ALA A 1 513 ? -60.712 -8.469 2.216 1.00 25.27 513 ALA A CA 1
ATOM 3984 C C . ALA A 1 513 ? -59.349 -8.102 1.548 1.00 25.27 513 ALA A C 1
ATOM 3986 O O . ALA A 1 513 ? -59.224 -7.079 0.894 1.00 25.27 513 ALA A O 1
ATOM 3987 N N . GLN A 1 514 ? -58.378 -9.020 1.686 1.00 25.69 514 GLN A N 1
ATOM 3988 C CA . GLN A 1 514 ? -57.222 -9.363 0.818 1.00 25.69 514 GLN A CA 1
ATOM 3989 C C . GLN A 1 514 ? -56.248 -8.310 0.221 1.00 25.69 514 GLN A C 1
ATOM 3991 O O . GLN A 1 514 ? -56.580 -7.405 -0.532 1.00 25.69 514 GLN A O 1
ATOM 3996 N N . THR A 1 515 ? -54.962 -8.588 0.463 1.00 27.41 515 THR A N 1
ATOM 3997 C CA . THR A 1 515 ? -53.751 -7.966 -0.100 1.00 27.41 515 THR A CA 1
ATOM 3998 C C . THR A 1 515 ? -53.393 -8.535 -1.482 1.00 27.41 515 THR A C 1
ATOM 4000 O O . THR A 1 515 ? -53.285 -9.754 -1.577 1.00 27.41 515 THR A O 1
ATOM 4003 N N . GLN A 1 516 ? -53.068 -7.708 -2.493 1.00 26.08 516 GLN A N 1
ATOM 4004 C CA . GLN A 1 516 ? -52.132 -8.065 -3.586 1.00 26.08 516 GLN A CA 1
ATOM 4005 C C . GLN A 1 516 ? -51.537 -6.847 -4.333 1.00 26.08 516 GLN A C 1
ATOM 4007 O O . GLN A 1 516 ? -52.257 -5.978 -4.804 1.00 26.08 516 GLN A O 1
ATOM 4012 N N . ASN A 1 517 ? -50.204 -6.870 -4.464 1.00 23.98 517 ASN A N 1
ATOM 4013 C CA . ASN A 1 517 ? -49.404 -6.746 -5.696 1.00 23.98 517 ASN A CA 1
ATOM 4014 C C . ASN A 1 517 ? -49.729 -5.673 -6.769 1.00 23.98 517 ASN A C 1
ATOM 4016 O O . ASN A 1 517 ? -50.787 -5.687 -7.389 1.00 23.98 517 ASN A O 1
ATOM 4020 N N . SER A 1 518 ? -48.712 -4.893 -7.159 1.00 26.06 518 SER A N 1
ATOM 4021 C CA . SER A 1 518 ? -48.683 -4.130 -8.417 1.00 26.06 518 SER A CA 1
ATOM 4022 C C . SER A 1 518 ? -47.434 -4.471 -9.247 1.00 26.06 518 SER A C 1
ATOM 4024 O O . SER A 1 518 ? -46.337 -3.962 -9.039 1.00 26.06 518 SER A O 1
ATOM 4026 N N . GLN A 1 519 ? -47.625 -5.355 -10.230 1.00 21.09 519 GLN A N 1
ATOM 4027 C CA . GLN A 1 519 ? -46.657 -5.699 -11.274 1.00 21.09 519 GLN A CA 1
ATOM 4028 C C . GLN A 1 519 ? -47.202 -5.206 -12.617 1.00 21.09 519 GLN A C 1
ATOM 4030 O O . GLN A 1 519 ? -48.336 -5.533 -12.954 1.00 21.09 519 GLN A O 1
ATOM 4035 N N . TRP A 1 520 ? -46.379 -4.540 -13.431 1.00 25.02 520 TRP A N 1
ATOM 4036 C CA . TRP A 1 520 ? -46.701 -4.293 -14.841 1.00 25.02 520 TRP A CA 1
ATOM 4037 C C . TRP A 1 520 ? -45.582 -4.792 -15.760 1.00 25.02 520 TRP A C 1
ATOM 4039 O O . TRP A 1 520 ? -44.398 -4.569 -15.519 1.00 25.02 520 TRP A O 1
ATOM 4049 N N . LYS A 1 521 ? -45.984 -5.536 -16.794 1.00 23.41 521 LYS A N 1
ATOM 4050 C CA . LYS A 1 521 ? -45.130 -6.163 -17.814 1.00 23.41 521 LYS A CA 1
ATOM 4051 C C . LYS A 1 521 ? -45.396 -5.501 -19.164 1.00 23.41 521 LYS A C 1
ATOM 4053 O O . LYS A 1 521 ? -46.520 -5.085 -19.417 1.00 23.41 521 LYS A O 1
ATOM 4058 N N . PHE A 1 522 ? -44.425 -5.556 -20.073 1.00 23.92 522 PHE A N 1
ATOM 4059 C CA . PHE A 1 522 ? -44.657 -5.344 -21.505 1.00 23.92 522 PHE A CA 1
ATOM 4060 C C . PHE A 1 522 ? -44.042 -6.477 -22.333 1.00 23.92 522 PHE A C 1
ATOM 4062 O O . PHE A 1 522 ? -42.904 -6.880 -22.087 1.00 23.92 522 PHE A O 1
ATOM 4069 N N . ARG A 1 523 ? -44.781 -6.972 -23.337 1.00 21.64 523 ARG A N 1
ATOM 4070 C CA . ARG A 1 523 ? -44.248 -7.794 -24.437 1.00 21.64 523 ARG A CA 1
ATOM 4071 C C . ARG A 1 523 ? -45.080 -7.657 -25.722 1.00 21.64 523 ARG A C 1
ATOM 4073 O O . ARG A 1 523 ? -46.267 -7.941 -25.713 1.00 21.64 523 ARG A O 1
ATOM 4080 N N . SER A 1 524 ? -44.367 -7.318 -26.802 1.00 26.12 524 SER A N 1
ATOM 4081 C CA . SER A 1 524 ? -44.530 -7.736 -28.212 1.00 26.12 524 SER A CA 1
ATOM 4082 C C . SER A 1 524 ? -45.880 -7.632 -28.949 1.00 26.12 524 SER A C 1
ATOM 4084 O O . SER A 1 524 ? -46.834 -8.331 -28.625 1.00 26.12 524 SER A O 1
ATOM 4086 N N . GLY A 1 525 ? -45.839 -6.954 -30.102 1.00 22.22 525 GLY A N 1
ATOM 4087 C CA . GLY A 1 525 ? -46.732 -7.116 -31.260 1.00 22.22 525 GLY A CA 1
ATOM 4088 C C . GLY A 1 525 ? -46.004 -6.670 -32.544 1.00 22.22 525 GLY A C 1
ATOM 4089 O O . GLY A 1 525 ? -45.094 -5.849 -32.462 1.00 22.22 525 GLY A O 1
ATOM 4090 N N . SER A 1 526 ? -46.333 -7.234 -33.711 1.00 23.48 526 SER A N 1
ATOM 4091 C CA . SER A 1 526 ? -45.612 -7.038 -34.988 1.00 23.48 526 SER A CA 1
ATOM 4092 C C . SER A 1 526 ? -46.590 -6.853 -36.156 1.00 23.48 526 SER A C 1
ATOM 4094 O O . SER A 1 526 ? -47.624 -7.513 -36.125 1.00 23.48 526 SER A O 1
ATOM 4096 N N . LEU A 1 527 ? -46.249 -6.030 -37.172 1.00 24.81 527 LEU A N 1
ATOM 4097 C CA . LEU A 1 527 ? -46.291 -6.343 -38.628 1.00 24.81 527 LEU A CA 1
ATOM 4098 C C . LEU A 1 527 ? -46.384 -5.107 -39.571 1.00 24.81 527 LEU A C 1
ATOM 4100 O O . LEU A 1 527 ? -47.279 -4.286 -39.448 1.00 24.81 527 LEU A O 1
ATOM 4104 N N . ARG A 1 528 ? -45.464 -5.082 -40.555 1.00 24.42 528 ARG A N 1
ATOM 4105 C CA . ARG A 1 528 ? -45.535 -4.671 -41.991 1.00 24.42 528 ARG A CA 1
ATOM 4106 C C . ARG A 1 528 ? -46.452 -3.530 -42.504 1.00 24.42 528 ARG A C 1
ATOM 4108 O O . ARG A 1 528 ? -47.665 -3.609 -42.378 1.00 24.42 528 ARG A O 1
ATOM 4115 N N . GLY A 1 529 ? -45.879 -2.685 -43.385 1.00 22.91 529 GLY A N 1
ATOM 4116 C CA . GLY A 1 529 ? -46.615 -2.053 -44.503 1.00 22.91 529 GLY A CA 1
ATOM 4117 C C . GLY A 1 529 ? -45.999 -0.804 -45.178 1.00 22.91 529 GLY A C 1
ATOM 4118 O O . GLY A 1 529 ? -46.468 0.288 -44.902 1.00 22.91 529 GLY A O 1
ATOM 4119 N N . GLY A 1 530 ? -45.042 -0.977 -46.111 1.00 22.16 530 GLY A N 1
ATOM 4120 C CA . GLY A 1 530 ? -44.727 -0.048 -47.237 1.00 22.16 530 GLY A CA 1
ATOM 4121 C C . GLY A 1 530 ? -44.173 1.373 -46.955 1.00 22.16 530 GLY A C 1
ATOM 4122 O O . GLY A 1 530 ? -43.823 1.664 -45.819 1.00 22.16 530 GLY A O 1
ATOM 4123 N N . THR A 1 531 ? -44.031 2.300 -47.932 1.00 22.72 531 THR A N 1
ATOM 4124 C CA . THR A 1 531 ? -43.762 2.193 -49.406 1.00 22.72 531 THR A CA 1
ATOM 4125 C C . THR A 1 531 ? -43.520 3.584 -50.061 1.00 22.72 531 THR A C 1
ATOM 4127 O O . THR A 1 531 ? -44.437 4.392 -49.998 1.00 22.72 531 THR A O 1
ATOM 4130 N N . TRP A 1 532 ? -42.405 3.782 -50.807 1.00 22.97 532 TRP A N 1
ATOM 4131 C CA . TRP A 1 532 ? -42.105 4.913 -51.751 1.00 22.97 532 TRP A CA 1
ATOM 4132 C C . TRP A 1 532 ? -42.038 6.339 -51.091 1.00 22.97 532 TRP A C 1
ATOM 4134 O O . TRP A 1 532 ? -42.607 6.537 -50.028 1.00 22.97 532 TRP A O 1
ATOM 4144 N N . VAL A 1 533 ? -41.327 7.383 -51.567 1.00 25.00 533 VAL A N 1
ATOM 4145 C CA . VAL A 1 533 ? -40.462 7.572 -52.752 1.00 25.00 533 VAL A CA 1
ATOM 4146 C C . VAL A 1 533 ? -39.288 8.556 -52.518 1.00 25.00 533 VAL A C 1
ATOM 4148 O O . VAL A 1 533 ? -39.299 9.390 -51.619 1.00 25.00 533 VAL A O 1
ATOM 4151 N N . GLU A 1 534 ? -38.304 8.397 -53.396 1.00 24.84 534 GLU A N 1
ATOM 4152 C CA . GLU A 1 534 ? -37.152 9.207 -53.828 1.00 24.84 534 GLU A CA 1
ATOM 4153 C C . GLU A 1 534 ? -37.226 10.757 -53.786 1.00 24.84 534 GLU A C 1
ATOM 4155 O O . GLU A 1 534 ? -38.258 11.365 -54.061 1.00 24.84 534 GLU A O 1
ATOM 4160 N N . ASN A 1 535 ? -36.064 11.400 -53.582 1.00 25.84 535 ASN A N 1
ATOM 4161 C CA . ASN A 1 535 ? -35.638 12.541 -54.408 1.00 25.84 535 ASN A CA 1
ATOM 4162 C C . ASN A 1 535 ? -34.108 12.737 -54.354 1.00 25.84 535 ASN A C 1
ATOM 4164 O O . ASN A 1 535 ? -33.489 12.657 -53.293 1.00 25.84 535 ASN A O 1
ATOM 4168 N N . THR A 1 536 ? -33.499 12.987 -55.513 1.00 26.89 536 THR A N 1
ATOM 4169 C CA . THR A 1 536 ? -32.042 13.045 -55.743 1.00 26.89 536 THR A CA 1
ATOM 4170 C C . THR A 1 536 ? -31.614 14.446 -56.170 1.00 26.89 536 THR A C 1
ATOM 4172 O O . THR A 1 536 ? -32.321 15.037 -56.967 1.00 26.89 536 THR A O 1
ATOM 4175 N N . PHE A 1 537 ? -30.457 14.937 -55.702 1.00 23.88 537 PHE A N 1
ATOM 4176 C CA . PHE A 1 537 ? -29.488 15.837 -56.379 1.00 23.88 537 PHE A CA 1
ATOM 4177 C C . PHE A 1 537 ? -28.393 16.204 -55.346 1.00 23.88 537 PHE A C 1
ATOM 4179 O O . PHE A 1 537 ? -28.725 16.524 -54.212 1.00 23.88 537 PHE A O 1
ATOM 4186 N N . GLY A 1 538 ? -27.084 16.179 -55.618 1.00 25.72 538 GLY A N 1
ATOM 4187 C CA . GLY A 1 538 ? -26.332 15.752 -56.804 1.00 25.72 538 GLY A CA 1
ATOM 4188 C C . GLY A 1 538 ? -24.889 15.365 -56.416 1.00 25.72 538 GLY A C 1
ATOM 4189 O O . GLY A 1 538 ? -24.493 15.521 -55.263 1.00 25.72 538 GLY A O 1
ATOM 4190 N N . ALA A 1 539 ? -24.112 14.819 -57.355 1.00 26.50 539 ALA A N 1
ATOM 4191 C CA . ALA A 1 539 ? -22.827 14.161 -57.077 1.00 26.50 539 ALA A CA 1
ATOM 4192 C C . ALA A 1 539 ? -21.590 14.976 -57.496 1.00 26.50 539 ALA A C 1
ATOM 4194 O O . ALA A 1 539 ? -21.639 15.675 -58.506 1.00 26.50 539 ALA A O 1
ATOM 4195 N N . LEU A 1 540 ? -20.450 14.760 -56.818 1.00 24.94 540 LEU A N 1
ATOM 4196 C CA . LEU A 1 540 ? -19.119 14.805 -57.444 1.00 24.94 540 LEU A CA 1
ATOM 4197 C C . LEU A 1 540 ? -18.046 14.073 -56.608 1.00 24.94 540 LEU A C 1
ATOM 4199 O O . LEU A 1 540 ? -18.003 14.227 -55.393 1.00 24.94 540 LEU A O 1
ATOM 4203 N N . GLY A 1 541 ? -17.118 13.376 -57.279 1.00 26.64 541 GLY A N 1
ATOM 4204 C CA . GLY A 1 541 ? -15.741 13.194 -56.786 1.00 26.64 541 GLY A CA 1
ATOM 4205 C C . GLY A 1 541 ? -15.417 11.906 -56.018 1.00 26.64 541 GLY A C 1
ATOM 4206 O O . GLY A 1 541 ? -15.464 11.859 -54.795 1.00 26.64 541 GLY A O 1
ATOM 4207 N N . SER A 1 542 ? -14.971 10.877 -56.738 1.00 26.75 542 SER A N 1
ATOM 4208 C CA . SER A 1 542 ? -14.354 9.664 -56.183 1.00 26.75 542 SER A CA 1
ATOM 4209 C C . SER A 1 542 ? -12.901 9.870 -55.734 1.00 26.75 542 SER A C 1
ATOM 4211 O O . SER A 1 542 ? -12.143 10.494 -56.476 1.00 26.75 542 SER A O 1
ATOM 4213 N N . GLN A 1 543 ? -12.453 9.164 -54.688 1.00 27.78 543 GLN A N 1
ATOM 4214 C CA . GLN A 1 543 ? -11.176 8.432 -54.749 1.00 27.78 543 GLN A CA 1
ATOM 4215 C C . GLN A 1 543 ? -11.082 7.317 -53.695 1.00 27.78 543 GLN A C 1
ATOM 4217 O O . GLN A 1 543 ? -11.419 7.499 -52.530 1.00 27.78 543 GLN A O 1
ATOM 4222 N N . SER A 1 544 ? -10.618 6.146 -54.132 1.00 31.70 544 SER A N 1
ATOM 4223 C CA . SER A 1 544 ? -10.401 4.949 -53.317 1.00 31.70 544 SER A CA 1
ATOM 4224 C C . SER A 1 544 ? -8.922 4.791 -52.964 1.00 31.70 544 SER A C 1
ATOM 4226 O O . SER A 1 544 ? -8.089 4.778 -53.872 1.00 31.70 544 SER A O 1
ATOM 4228 N N . SER A 1 545 ? -8.594 4.569 -51.691 1.00 25.55 545 SER A N 1
ATOM 4229 C CA . SER A 1 545 ? -7.255 4.147 -51.262 1.00 25.55 545 SER A CA 1
ATOM 4230 C C . SER A 1 545 ? -7.309 2.794 -50.546 1.00 25.55 545 SER A C 1
ATOM 4232 O O . SER A 1 545 ? -8.032 2.596 -49.571 1.00 25.55 545 SER A O 1
ATOM 4234 N N . LEU A 1 546 ? -6.540 1.838 -51.067 1.00 31.66 546 LEU A N 1
ATOM 4235 C CA . LEU A 1 546 ? -6.349 0.516 -50.474 1.00 31.66 546 LEU A CA 1
ATOM 4236 C C . LEU A 1 546 ? -5.582 0.656 -49.152 1.00 31.66 546 LEU A C 1
ATOM 4238 O O . LEU A 1 546 ? -4.449 1.132 -49.150 1.00 31.66 546 LEU A O 1
ATOM 4242 N N . GLN A 1 547 ? -6.159 0.198 -48.039 1.00 29.78 547 GLN A N 1
ATOM 4243 C CA . GLN A 1 547 ? -5.406 0.024 -46.797 1.00 29.78 547 GLN A CA 1
ATOM 4244 C C . GLN A 1 547 ? -4.716 -1.343 -46.800 1.00 29.78 547 GLN A C 1
ATOM 4246 O O . GLN A 1 547 ? -5.368 -2.381 -46.686 1.00 29.78 547 GLN A O 1
ATOM 4251 N N . GLN A 1 548 ? -3.386 -1.343 -46.912 1.00 30.02 548 GLN A N 1
ATOM 4252 C CA . GLN A 1 548 ? -2.581 -2.515 -46.576 1.00 30.02 548 GLN A CA 1
ATOM 4253 C C . GLN A 1 548 ? -2.707 -2.797 -45.076 1.00 30.02 548 GLN A C 1
ATOM 4255 O O . GLN A 1 548 ? -2.451 -1.936 -44.237 1.00 30.02 548 GLN A O 1
ATOM 4260 N N . GLN A 1 549 ? -3.113 -4.020 -44.745 1.00 32.78 549 GLN A N 1
ATOM 4261 C CA . GLN A 1 549 ? -3.280 -4.467 -43.370 1.00 32.78 549 GLN A CA 1
ATOM 4262 C C . GLN A 1 549 ? -1.935 -4.970 -42.829 1.00 32.78 549 GLN A C 1
ATOM 4264 O O . GLN A 1 549 ? -1.604 -6.150 -42.948 1.00 32.78 549 GLN A O 1
ATOM 4269 N N . GLU A 1 550 ? -1.138 -4.066 -42.262 1.00 30.33 550 GLU A N 1
ATOM 4270 C CA . GLU A 1 550 ? 0.160 -4.419 -41.687 1.00 30.33 550 GLU A CA 1
ATOM 4271 C C . GLU A 1 550 ? -0.029 -5.266 -40.414 1.00 30.33 550 GLU A C 1
ATOM 4273 O O . GLU A 1 550 ? -0.686 -4.872 -39.445 1.00 30.33 550 GLU A O 1
ATOM 4278 N N . LY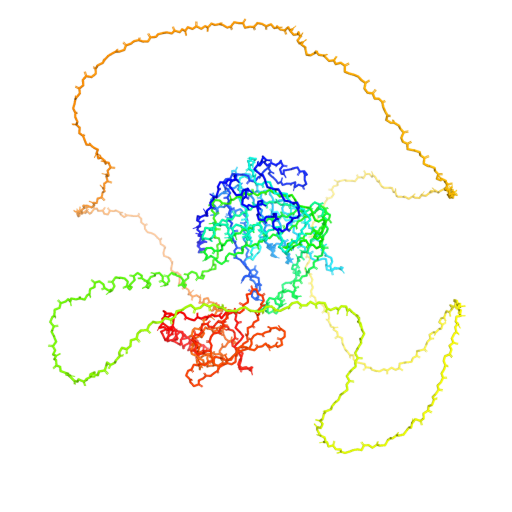S A 1 551 ? 0.491 -6.496 -40.445 1.00 32.88 551 LYS A N 1
ATOM 4279 C CA . LYS A 1 551 ? 0.246 -7.513 -39.418 1.00 32.88 551 LYS A CA 1
ATOM 4280 C C . LYS A 1 551 ? 1.135 -7.231 -38.204 1.00 32.88 551 LYS A C 1
ATOM 4282 O O . LYS A 1 551 ? 2.346 -7.417 -38.268 1.00 32.88 551 LYS A O 1
ATOM 4287 N N . ALA A 1 552 ? 0.529 -6.791 -37.100 1.00 31.25 552 ALA A N 1
ATOM 4288 C CA . ALA A 1 552 ? 1.250 -6.457 -35.871 1.00 31.25 552 ALA A CA 1
ATOM 4289 C C . ALA A 1 552 ? 2.161 -7.613 -35.390 1.00 31.25 552 ALA A C 1
ATOM 4291 O O . ALA A 1 552 ? 1.757 -8.780 -35.473 1.00 31.25 552 ALA A O 1
ATOM 4292 N N . PRO A 1 553 ? 3.362 -7.317 -34.851 1.00 34.06 553 PRO A N 1
ATOM 4293 C CA . PRO A 1 553 ? 4.319 -8.343 -34.448 1.00 34.06 553 PRO A CA 1
ATOM 4294 C C . PRO A 1 553 ? 3.750 -9.251 -33.342 1.00 34.06 553 PRO A C 1
ATOM 4296 O O . PRO A 1 553 ? 3.014 -8.778 -32.465 1.00 34.06 553 PRO A O 1
ATOM 4299 N N . PRO A 1 554 ? 4.082 -10.557 -33.345 1.00 44.44 554 PRO A N 1
ATOM 4300 C CA . PRO A 1 554 ? 3.494 -11.521 -32.424 1.00 44.44 554 PRO A CA 1
ATOM 4301 C C . PRO A 1 554 ? 3.860 -11.193 -30.971 1.00 44.44 554 PRO A C 1
ATOM 4303 O O . PRO A 1 554 ? 5.021 -11.256 -30.561 1.00 44.44 554 PRO A O 1
ATOM 4306 N N . LYS A 1 555 ? 2.842 -10.861 -30.168 1.00 46.25 555 LYS A N 1
ATOM 4307 C CA . LYS A 1 555 ? 2.989 -10.575 -28.736 1.00 46.25 555 LYS A CA 1
ATOM 4308 C C . LYS A 1 555 ? 3.476 -11.834 -28.008 1.00 46.25 555 LYS A C 1
ATOM 4310 O O . LYS A 1 555 ? 2.693 -12.759 -27.788 1.00 46.25 555 LYS A O 1
ATOM 4315 N N . LYS A 1 556 ? 4.747 -11.849 -27.589 1.00 56.00 556 LYS A N 1
ATOM 4316 C CA . LYS A 1 556 ? 5.362 -12.911 -26.767 1.00 56.00 556 LYS A CA 1
ATOM 4317 C C . LYS A 1 556 ? 4.787 -12.925 -25.342 1.00 56.00 556 LYS A C 1
ATOM 4319 O O . LYS A 1 556 ? 5.441 -12.509 -24.390 1.00 56.00 556 LYS A O 1
ATOM 4324 N N . SER A 1 557 ? 3.543 -13.376 -25.199 1.00 65.06 557 SER A N 1
ATOM 4325 C CA . SER A 1 557 ? 2.908 -13.587 -23.893 1.00 65.06 557 SER A CA 1
ATOM 4326 C C . SER A 1 557 ? 3.309 -14.946 -23.315 1.00 65.06 557 SER A C 1
ATOM 4328 O O . SER A 1 557 ? 3.371 -15.937 -24.044 1.00 65.06 557 SER A O 1
ATOM 4330 N N . LEU A 1 558 ? 3.570 -14.986 -22.006 1.00 68.75 558 LEU A N 1
ATOM 4331 C CA . LEU A 1 558 ? 3.935 -16.197 -21.270 1.00 68.75 558 LEU A CA 1
ATOM 4332 C C . LEU A 1 558 ? 2.746 -17.170 -21.242 1.00 68.75 558 LEU A C 1
ATOM 4334 O O . LEU A 1 558 ? 1.686 -16.832 -20.711 1.00 68.75 558 LEU A O 1
ATOM 4338 N N . ARG A 1 559 ? 2.914 -18.376 -21.792 1.00 82.62 559 ARG A N 1
ATOM 4339 C CA . ARG A 1 559 ? 1.865 -19.413 -21.806 1.00 82.62 559 ARG A CA 1
ATOM 4340 C C . ARG A 1 559 ? 2.039 -20.385 -20.638 1.00 82.62 559 ARG A C 1
ATOM 4342 O O . ARG A 1 559 ? 3.160 -20.751 -20.301 1.00 82.62 559 ARG A O 1
ATOM 4349 N N . ILE A 1 560 ? 0.938 -20.831 -20.036 1.00 90.38 560 ILE A N 1
ATOM 4350 C CA . ILE A 1 560 ? 0.932 -22.003 -19.148 1.00 90.38 560 ILE A CA 1
ATOM 4351 C C . ILE A 1 560 ? 0.315 -23.147 -19.948 1.00 90.38 560 ILE A C 1
ATOM 4353 O O . ILE A 1 560 ? -0.801 -23.006 -20.443 1.00 90.38 560 ILE A O 1
ATOM 4357 N N . LEU A 1 561 ? 1.059 -24.238 -20.109 1.00 93.69 561 LEU A N 1
ATOM 4358 C CA . LE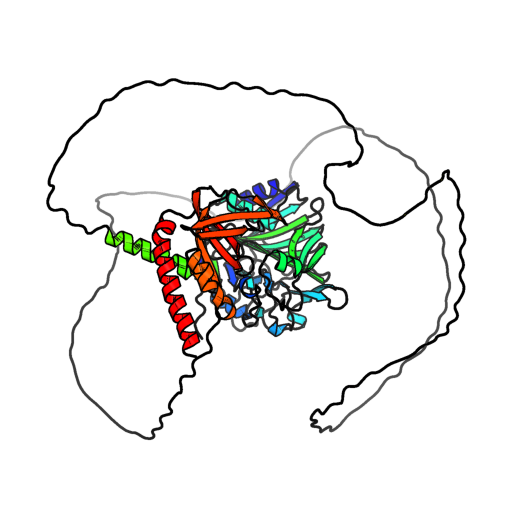U A 1 561 ? 0.663 -25.398 -20.902 1.00 93.69 561 LEU A CA 1
ATOM 4359 C C . LEU A 1 561 ? 0.343 -26.568 -19.977 1.00 93.69 561 LEU A C 1
ATOM 4361 O O . LEU A 1 561 ? 1.213 -26.999 -19.217 1.00 93.69 561 LEU A O 1
ATOM 4365 N N . THR A 1 562 ? -0.873 -27.105 -20.057 1.00 96.88 562 THR A N 1
ATOM 4366 C CA . THR A 1 562 ? -1.205 -28.358 -19.376 1.00 96.88 562 THR A CA 1
ATOM 4367 C C . THR A 1 562 ? -0.596 -29.513 -20.167 1.00 96.88 562 THR A C 1
ATOM 4369 O O . THR A 1 562 ? -0.901 -29.671 -21.347 1.00 96.88 562 THR A O 1
ATOM 4372 N N . ALA A 1 563 ? 0.271 -30.316 -19.555 1.00 96.88 563 ALA A N 1
ATOM 4373 C CA . ALA A 1 563 ? 0.995 -31.384 -20.245 1.00 96.88 563 ALA A CA 1
ATOM 4374 C C . ALA A 1 563 ? 1.127 -32.655 -19.388 1.00 96.88 563 ALA A C 1
ATOM 4376 O O . ALA A 1 563 ? 1.155 -32.601 -18.159 1.00 96.88 563 ALA A O 1
ATOM 4377 N N . VAL A 1 564 ? 1.263 -33.802 -20.057 1.00 97.38 564 VAL A N 1
ATOM 4378 C CA . VAL A 1 564 ? 1.885 -35.001 -19.466 1.00 97.38 564 VAL A CA 1
ATOM 4379 C C . VAL A 1 564 ? 3.397 -34.780 -19.336 1.00 97.38 564 VAL A C 1
ATOM 4381 O O . VAL A 1 564 ? 3.955 -33.916 -20.023 1.00 97.38 564 VAL A O 1
ATOM 4384 N N . ILE A 1 565 ? 4.091 -35.544 -18.485 1.00 97.88 565 ILE A N 1
ATOM 4385 C CA . ILE A 1 565 ? 5.537 -35.327 -18.240 1.00 97.88 565 ILE A CA 1
ATOM 4386 C C . ILE A 1 565 ? 6.364 -35.434 -19.539 1.00 97.88 565 ILE A C 1
ATOM 4388 O O . ILE A 1 565 ? 7.276 -34.633 -19.753 1.00 97.88 565 ILE A O 1
ATOM 4392 N N . GLU A 1 566 ? 6.023 -36.368 -20.429 1.00 96.81 566 GLU A N 1
ATOM 4393 C CA . GLU A 1 566 ? 6.642 -36.510 -21.756 1.00 96.81 566 GLU A CA 1
ATOM 4394 C C . GLU A 1 566 ? 6.435 -35.253 -22.626 1.00 96.81 566 GLU A C 1
ATOM 4396 O O . GLU A 1 566 ? 7.387 -34.699 -23.179 1.00 96.81 566 GLU A O 1
ATOM 4401 N N . GLY A 1 567 ? 5.202 -34.740 -22.683 1.00 95.94 567 GLY A N 1
ATOM 4402 C CA . GLY A 1 567 ? 4.839 -33.538 -23.436 1.00 95.94 567 GLY A CA 1
ATOM 4403 C C . GLY A 1 567 ? 5.532 -32.283 -22.904 1.00 95.94 567 GLY A C 1
ATOM 4404 O O . GLY A 1 567 ? 6.027 -31.474 -23.683 1.00 95.94 567 GLY A O 1
ATOM 4405 N N . MET A 1 568 ? 5.667 -32.151 -21.581 1.00 96.94 568 MET A N 1
ATOM 4406 C CA . MET A 1 568 ? 6.464 -31.091 -20.953 1.00 96.94 568 MET A CA 1
ATOM 4407 C C . MET A 1 568 ? 7.929 -31.145 -21.415 1.00 96.94 568 MET A C 1
ATOM 4409 O O . MET A 1 568 ? 8.483 -30.122 -21.825 1.00 96.94 568 MET A O 1
ATOM 4413 N N . LYS A 1 569 ? 8.550 -32.335 -21.395 1.00 95.88 569 LYS A N 1
ATOM 4414 C CA . LYS A 1 569 ? 9.922 -32.534 -21.894 1.00 95.88 569 LYS A CA 1
ATOM 4415 C C . LYS A 1 569 ? 10.026 -32.138 -23.370 1.00 95.88 569 LYS A C 1
ATOM 4417 O O . LYS A 1 569 ? 10.929 -31.376 -23.716 1.00 95.88 569 LYS A O 1
ATOM 4422 N N . HIS A 1 570 ? 9.083 -32.579 -24.205 1.00 95.00 570 HIS A N 1
ATOM 4423 C CA . HIS A 1 570 ? 9.036 -32.262 -25.634 1.00 95.00 570 HIS A CA 1
ATOM 4424 C C . HIS A 1 570 ? 8.884 -30.755 -25.905 1.00 95.00 570 HIS A C 1
ATOM 4426 O O . HIS A 1 570 ? 9.754 -30.154 -26.534 1.00 95.00 570 HIS A O 1
ATOM 4432 N N . TRP A 1 571 ? 7.823 -30.111 -25.406 1.00 94.75 571 TRP A N 1
ATOM 4433 C CA . TRP A 1 571 ? 7.532 -28.702 -25.702 1.00 94.75 571 TRP A CA 1
ATOM 4434 C C . TRP A 1 571 ? 8.577 -27.733 -25.140 1.00 94.75 571 TRP A C 1
ATOM 4436 O O . TRP A 1 571 ? 8.799 -26.672 -25.728 1.00 94.75 571 TRP A O 1
ATOM 4446 N N . SER A 1 572 ? 9.286 -28.109 -24.068 1.00 93.38 572 SER A N 1
ATOM 4447 C CA . SER A 1 572 ? 10.343 -27.281 -23.471 1.00 93.38 572 SER A CA 1
ATOM 4448 C C . SER A 1 572 ? 11.480 -26.901 -24.430 1.00 93.38 572 SER A C 1
ATOM 4450 O O . SER A 1 572 ? 12.168 -25.912 -24.184 1.00 93.38 572 SER A O 1
ATOM 4452 N N . GLN A 1 573 ? 11.659 -27.618 -25.547 1.00 91.94 573 GLN A N 1
ATOM 4453 C CA . GLN A 1 573 ? 12.644 -27.260 -26.575 1.00 91.94 573 GLN A CA 1
ATOM 4454 C C . GLN A 1 573 ? 12.315 -25.958 -27.329 1.00 91.94 573 GLN A C 1
ATOM 4456 O O . GLN A 1 573 ? 13.199 -25.379 -27.950 1.00 91.94 573 GLN A O 1
ATOM 4461 N N . PHE A 1 574 ? 11.066 -25.480 -27.274 1.00 90.06 574 PHE A N 1
ATOM 4462 C CA . PHE A 1 574 ? 10.628 -24.248 -27.943 1.00 90.06 574 PHE A CA 1
ATOM 4463 C C . PHE A 1 574 ? 10.604 -23.024 -27.017 1.00 90.06 574 PHE A C 1
ATOM 4465 O O . PHE A 1 574 ? 10.174 -21.949 -27.434 1.00 90.06 574 PHE A O 1
ATOM 4472 N N . LYS A 1 575 ? 11.066 -23.170 -25.770 1.00 84.44 575 LYS A N 1
ATOM 4473 C CA . LYS A 1 575 ? 10.977 -22.157 -24.707 1.00 84.44 575 LYS A CA 1
ATOM 4474 C C . LYS A 1 575 ? 11.671 -20.828 -25.042 1.00 84.44 575 LYS A C 1
ATOM 4476 O O . LYS A 1 575 ? 11.208 -19.776 -24.610 1.00 84.44 575 LYS A O 1
ATOM 4481 N N . ASP A 1 576 ? 12.715 -20.870 -25.871 1.00 83.62 576 ASP A N 1
ATOM 4482 C CA . ASP A 1 576 ? 13.437 -19.682 -26.356 1.00 83.62 576 ASP A CA 1
ATOM 4483 C C . ASP A 1 576 ? 12.634 -18.887 -27.408 1.00 83.62 576 ASP A C 1
ATOM 4485 O O . ASP A 1 576 ? 12.795 -17.672 -27.553 1.00 83.62 576 ASP A O 1
ATOM 4489 N N . LYS A 1 577 ? 11.733 -19.563 -28.140 1.00 84.50 577 LYS A N 1
ATOM 4490 C CA . LYS A 1 577 ? 10.822 -18.944 -29.119 1.00 84.50 577 LYS A CA 1
ATOM 4491 C C . LYS A 1 577 ? 9.511 -18.501 -28.461 1.00 84.50 577 LYS A C 1
ATOM 4493 O O . LYS A 1 577 ? 9.053 -17.382 -28.698 1.00 84.50 577 LYS A O 1
ATOM 4498 N N . VAL A 1 578 ? 8.942 -19.359 -27.612 1.00 83.44 578 VAL A N 1
ATOM 4499 C CA . VAL A 1 578 ? 7.681 -19.153 -26.885 1.00 83.44 578 VAL A CA 1
ATOM 4500 C C . VAL A 1 578 ? 7.940 -19.263 -25.382 1.00 83.44 578 VAL A C 1
ATOM 4502 O O . VAL A 1 578 ? 8.097 -20.378 -24.881 1.00 83.44 578 VAL A O 1
ATOM 4505 N N . PRO A 1 579 ? 7.931 -18.146 -24.632 1.00 83.75 579 PRO A N 1
ATOM 4506 C CA . PRO A 1 579 ? 8.008 -18.194 -23.179 1.00 83.75 579 PRO A CA 1
ATOM 4507 C C . PRO A 1 579 ? 6.861 -19.043 -22.615 1.00 83.75 579 PRO A C 1
ATOM 4509 O O . PRO A 1 579 ? 5.685 -18.737 -22.835 1.00 83.75 579 PRO A O 1
ATOM 4512 N N . MET A 1 580 ? 7.195 -20.109 -21.884 1.00 89.38 580 MET A N 1
ATOM 4513 C CA . MET A 1 580 ? 6.210 -21.060 -21.362 1.00 89.38 580 MET A CA 1
ATOM 4514 C C . MET A 1 580 ? 6.567 -21.622 -19.979 1.00 89.38 580 MET A C 1
ATOM 4516 O O . MET A 1 580 ? 7.738 -21.829 -19.654 1.00 89.38 580 MET A O 1
ATOM 4520 N N . MET A 1 581 ? 5.526 -21.911 -19.200 1.00 93.88 581 MET A N 1
ATOM 4521 C CA . MET A 1 581 ? 5.538 -22.737 -17.989 1.00 93.88 581 MET A CA 1
ATOM 4522 C C . MET A 1 581 ? 4.597 -23.932 -18.172 1.00 93.88 581 MET A C 1
ATOM 4524 O O . MET A 1 581 ? 3.749 -23.931 -19.066 1.00 93.88 581 MET A O 1
ATOM 4528 N N . PHE A 1 582 ? 4.712 -24.929 -17.298 1.00 97.12 582 PHE A N 1
ATOM 4529 C CA . PHE A 1 582 ? 3.938 -26.164 -17.385 1.00 97.12 582 PHE A CA 1
ATOM 4530 C C . PHE A 1 582 ? 3.034 -26.356 -16.174 1.00 97.12 582 PHE A C 1
ATOM 4532 O O . PHE A 1 582 ? 3.427 -26.092 -15.038 1.00 97.12 582 PHE A O 1
ATOM 4539 N N . GLU A 1 583 ? 1.829 -26.847 -16.434 1.00 97.75 583 GLU A N 1
ATOM 4540 C CA . GLU A 1 583 ? 0.931 -27.459 -15.463 1.00 97.75 583 GLU A CA 1
ATOM 4541 C C . GLU A 1 583 ? 0.923 -28.967 -15.732 1.00 97.75 583 GLU A C 1
ATOM 4543 O O . GLU A 1 583 ? 0.627 -29.395 -16.845 1.00 97.75 583 GLU A O 1
ATOM 4548 N N . ILE A 1 584 ? 1.241 -29.776 -14.724 1.00 97.81 584 ILE A N 1
ATOM 4549 C CA . ILE A 1 584 ? 1.207 -31.237 -14.827 1.00 97.81 584 ILE A CA 1
ATOM 4550 C C . ILE A 1 584 ? 0.325 -31.837 -13.730 1.00 97.81 584 ILE A C 1
ATOM 4552 O O . ILE A 1 584 ? 0.259 -31.328 -12.606 1.00 97.81 584 ILE A O 1
ATOM 4556 N N . PHE A 1 585 ? -0.340 -32.941 -14.067 1.00 97.44 585 PHE A N 1
ATOM 4557 C CA . PHE A 1 585 ? -1.140 -33.751 -13.151 1.00 97.44 585 PHE A CA 1
ATOM 4558 C C . PHE A 1 585 ? -0.476 -35.118 -13.019 1.00 97.44 585 PHE A C 1
ATOM 4560 O O . PHE A 1 585 ? -0.580 -35.943 -13.919 1.00 97.44 585 PHE A O 1
ATOM 4567 N N . ALA A 1 586 ? 0.241 -35.342 -11.920 1.00 97.62 586 ALA A N 1
ATOM 4568 C CA . ALA A 1 586 ? 1.123 -36.498 -11.777 1.00 97.62 586 ALA A CA 1
ATOM 4569 C C . ALA A 1 586 ? 1.083 -37.081 -10.358 1.00 97.62 586 ALA A C 1
ATOM 4571 O O . ALA A 1 586 ? 0.802 -36.383 -9.382 1.00 97.62 586 ALA A O 1
ATOM 4572 N N . VAL A 1 587 ? 1.354 -38.378 -10.238 1.00 98.06 587 VAL A N 1
ATOM 4573 C CA . VAL A 1 587 ? 1.373 -39.108 -8.966 1.00 98.06 587 VAL A CA 1
ATOM 4574 C C . VAL A 1 587 ? 2.642 -38.771 -8.187 1.00 98.06 587 VAL A C 1
ATOM 4576 O O . VAL A 1 587 ? 3.736 -38.806 -8.748 1.00 98.06 587 VAL A O 1
ATOM 4579 N N . LEU A 1 588 ? 2.522 -38.489 -6.887 1.00 97.75 588 LEU A N 1
ATOM 4580 C CA . LEU A 1 588 ? 3.689 -38.334 -6.015 1.00 97.75 588 LEU A CA 1
ATOM 4581 C C . LEU A 1 588 ? 4.373 -39.691 -5.798 1.00 97.75 588 LEU A C 1
ATOM 4583 O O . LEU A 1 588 ? 3.807 -40.581 -5.157 1.00 97.75 588 LEU A O 1
ATOM 4587 N N . ASP A 1 589 ? 5.590 -39.834 -6.317 1.00 96.62 589 ASP A N 1
ATOM 4588 C CA . ASP A 1 589 ? 6.313 -41.107 -6.401 1.00 96.62 589 ASP A CA 1
ATOM 4589 C C . ASP A 1 589 ? 7.351 -41.296 -5.286 1.00 96.62 589 ASP A C 1
ATOM 4591 O O . ASP A 1 589 ? 7.646 -42.431 -4.910 1.00 96.62 589 ASP A O 1
ATOM 4595 N N . SER A 1 590 ? 7.858 -40.210 -4.694 1.00 97.00 590 SER A N 1
ATOM 4596 C CA . SER A 1 590 ? 8.781 -40.233 -3.548 1.00 97.00 590 SER A CA 1
ATOM 4597 C C . SER A 1 590 ? 8.157 -39.647 -2.275 1.00 97.00 590 SER A C 1
ATOM 4599 O O . SER A 1 590 ? 7.080 -39.055 -2.296 1.00 97.00 590 SER A O 1
ATOM 4601 N N . ALA A 1 591 ? 8.859 -39.780 -1.148 1.00 94.00 591 ALA A N 1
ATOM 4602 C CA . ALA A 1 591 ? 8.667 -38.862 -0.027 1.00 94.00 591 ALA A CA 1
ATOM 4603 C C . ALA A 1 591 ? 9.190 -37.459 -0.398 1.00 94.00 591 ALA A C 1
ATOM 4605 O O . ALA A 1 591 ? 10.029 -37.329 -1.295 1.00 94.00 591 ALA A O 1
ATOM 4606 N N . VAL A 1 592 ? 8.717 -36.428 0.304 1.00 96.06 592 VAL A N 1
ATOM 4607 C CA . VAL A 1 592 ? 9.299 -35.082 0.231 1.00 96.06 592 VAL A CA 1
ATOM 4608 C C . VAL A 1 592 ? 10.548 -35.044 1.109 1.00 96.06 592 VAL A C 1
ATOM 4610 O O . VAL A 1 592 ? 10.480 -35.412 2.281 1.00 96.06 592 VAL A O 1
ATOM 4613 N N . THR A 1 593 ? 11.675 -34.600 0.560 1.00 95.69 593 THR A N 1
ATOM 4614 C CA . THR A 1 593 ? 12.940 -34.424 1.289 1.00 95.69 593 THR A CA 1
ATOM 4615 C C . THR A 1 593 ? 13.354 -32.956 1.316 1.00 95.69 593 THR A C 1
ATOM 4617 O O . THR A 1 593 ? 12.925 -32.164 0.478 1.00 95.69 593 THR A O 1
ATOM 4620 N N . ILE A 1 594 ? 14.172 -32.571 2.298 1.00 91.56 594 ILE A N 1
ATOM 4621 C CA . ILE A 1 594 ? 14.703 -31.207 2.397 1.00 91.56 594 ILE A CA 1
ATOM 4622 C C . ILE A 1 594 ? 15.990 -31.122 1.567 1.00 91.56 594 ILE A C 1
ATOM 4624 O O . ILE A 1 594 ? 16.898 -31.940 1.716 1.00 91.56 594 ILE A O 1
ATOM 4628 N N . GLY A 1 595 ? 16.040 -30.151 0.661 1.00 85.50 595 GLY A N 1
ATOM 4629 C CA . GLY A 1 595 ? 17.183 -29.814 -0.176 1.00 85.50 595 GLY A CA 1
ATOM 4630 C C . GLY A 1 595 ? 18.007 -28.652 0.381 1.00 85.50 595 GLY A C 1
ATOM 4631 O O . GLY A 1 595 ? 17.764 -28.138 1.472 1.00 85.50 595 GLY A O 1
ATOM 4632 N N . LYS A 1 596 ? 18.991 -28.209 -0.410 1.00 80.06 596 LYS A N 1
ATOM 4633 C CA . LYS A 1 596 ? 19.765 -26.997 -0.108 1.00 80.06 596 LYS A CA 1
ATOM 4634 C C . LYS A 1 596 ? 18.829 -25.784 -0.022 1.00 80.06 596 LYS A C 1
ATOM 4636 O O . LYS A 1 596 ? 17.849 -25.716 -0.761 1.00 80.06 596 LYS A O 1
ATOM 4641 N N . TYR A 1 597 ? 19.153 -24.836 0.858 1.00 79.50 597 TYR A N 1
ATOM 4642 C CA . TYR A 1 597 ? 18.397 -23.588 1.050 1.00 79.50 597 TYR A CA 1
ATOM 4643 C C . TYR A 1 597 ? 16.913 -23.805 1.425 1.00 79.50 597 TYR A C 1
ATOM 4645 O O . TYR A 1 597 ? 16.037 -23.068 0.993 1.00 79.50 597 TYR A O 1
ATOM 4653 N N . GLY A 1 598 ? 16.609 -24.856 2.200 1.00 80.25 598 GLY A N 1
ATOM 4654 C CA . GLY A 1 598 ? 15.255 -25.129 2.710 1.00 80.25 598 GLY A CA 1
ATOM 4655 C C . GLY A 1 598 ? 14.261 -25.698 1.688 1.00 80.25 598 GLY A C 1
ATOM 4656 O O . GLY A 1 598 ? 13.123 -26.012 2.055 1.00 80.25 598 GLY A O 1
ATOM 4657 N N . ALA A 1 599 ? 14.690 -25.881 0.434 1.00 89.94 599 ALA A N 1
ATOM 4658 C CA . ALA A 1 599 ? 13.872 -26.415 -0.648 1.00 89.94 599 ALA A CA 1
ATOM 4659 C C . ALA A 1 599 ? 13.243 -27.775 -0.300 1.00 89.94 599 ALA A C 1
ATOM 4661 O O . ALA A 1 599 ? 13.789 -28.564 0.471 1.00 89.94 599 ALA A O 1
ATOM 4662 N N . LYS A 1 600 ? 12.104 -28.079 -0.912 1.00 95.50 600 LYS A N 1
ATOM 4663 C CA . LYS A 1 600 ? 11.405 -29.359 -0.828 1.00 95.50 600 LYS A CA 1
ATOM 4664 C C . LYS A 1 600 ? 11.561 -30.101 -2.149 1.00 95.50 600 LYS A C 1
ATOM 4666 O O . LYS A 1 600 ? 11.048 -29.659 -3.176 1.00 95.50 600 LYS A O 1
ATOM 4671 N N . ASN A 1 601 ? 12.253 -31.232 -2.110 1.00 96.88 601 ASN A N 1
ATOM 4672 C CA . ASN A 1 601 ? 12.514 -32.082 -3.265 1.00 96.88 601 ASN A CA 1
ATOM 4673 C C . ASN A 1 601 ? 11.563 -33.282 -3.259 1.00 96.88 601 ASN A C 1
ATOM 4675 O O . ASN A 1 601 ? 11.355 -33.908 -2.219 1.00 96.88 601 ASN A O 1
ATOM 4679 N N . PHE A 1 602 ? 11.003 -33.631 -4.414 1.00 98.06 602 PHE A N 1
ATOM 4680 C CA . PHE A 1 602 ? 10.161 -34.819 -4.579 1.00 98.06 602 PHE A CA 1
ATOM 4681 C C . PHE A 1 602 ? 10.132 -35.276 -6.043 1.00 98.06 602 PHE A C 1
ATOM 4683 O O . PHE A 1 602 ? 10.436 -34.500 -6.942 1.00 98.06 602 PHE A O 1
ATOM 4690 N N . LEU A 1 603 ? 9.770 -36.532 -6.304 1.00 98.12 603 LEU A N 1
ATOM 4691 C CA . LEU A 1 603 ? 9.520 -37.035 -7.656 1.00 98.12 603 LEU A CA 1
ATOM 4692 C C . LEU A 1 603 ? 8.022 -37.107 -7.937 1.00 98.12 603 LEU A C 1
ATOM 4694 O O . LEU A 1 603 ? 7.242 -37.614 -7.125 1.00 98.12 603 LEU A O 1
ATOM 4698 N N . LEU A 1 604 ? 7.653 -36.673 -9.138 1.00 98.19 604 LEU A N 1
ATOM 4699 C CA . LEU A 1 604 ? 6.351 -36.926 -9.737 1.00 98.19 604 LEU A CA 1
ATOM 4700 C C . LEU A 1 604 ? 6.480 -37.969 -10.849 1.00 98.19 604 LEU A C 1
ATOM 4702 O O . LEU A 1 604 ? 7.480 -37.989 -11.573 1.00 98.19 604 LEU A O 1
ATOM 4706 N N . ARG A 1 605 ? 5.455 -38.811 -10.991 1.00 97.38 605 ARG A N 1
ATOM 4707 C CA . ARG A 1 605 ? 5.337 -39.867 -12.001 1.00 97.38 605 ARG A CA 1
ATOM 4708 C C . ARG A 1 605 ? 4.042 -39.729 -12.791 1.00 97.38 605 ARG A C 1
ATOM 4710 O O . ARG A 1 605 ? 2.973 -39.541 -12.216 1.00 97.38 605 ARG A O 1
ATOM 4717 N N . ASP A 1 606 ? 4.143 -39.916 -14.096 1.00 94.00 606 ASP A N 1
ATOM 4718 C CA . ASP A 1 606 ? 3.025 -40.000 -15.028 1.00 94.00 606 ASP A CA 1
ATOM 4719 C C . ASP A 1 606 ? 3.285 -41.181 -15.974 1.00 94.00 606 ASP A C 1
ATOM 4721 O O . ASP A 1 606 ? 4.207 -41.166 -16.790 1.00 94.00 606 ASP A O 1
ATOM 4725 N N . GLY A 1 607 ? 2.558 -42.281 -15.769 1.00 90.81 607 GLY A N 1
ATOM 4726 C CA . GLY A 1 607 ? 2.841 -43.559 -16.424 1.00 90.81 607 GLY A CA 1
ATOM 4727 C C . GLY A 1 607 ? 4.279 -44.046 -16.185 1.00 90.81 607 GLY A C 1
ATOM 4728 O O . GLY A 1 607 ? 4.673 -44.356 -15.055 1.00 90.81 607 GLY A O 1
ATOM 4729 N N . LYS A 1 608 ? 5.056 -44.152 -17.270 1.00 91.25 608 LYS A N 1
ATOM 4730 C CA . LYS A 1 608 ? 6.478 -44.542 -17.239 1.00 91.25 608 LYS A CA 1
ATOM 4731 C C . LYS A 1 608 ? 7.412 -43.363 -16.964 1.00 91.25 608 LYS A C 1
ATOM 4733 O O . LYS A 1 608 ? 8.533 -43.583 -16.510 1.00 91.25 608 LYS A O 1
ATOM 4738 N N . ASP A 1 609 ? 6.956 -42.142 -17.215 1.00 96.31 609 ASP A N 1
ATOM 4739 C CA . ASP A 1 609 ? 7.758 -40.940 -17.083 1.00 96.31 609 ASP A CA 1
ATOM 4740 C C . ASP A 1 609 ? 7.817 -40.444 -15.644 1.00 96.31 609 ASP A C 1
ATOM 4742 O O . ASP A 1 609 ? 6.846 -40.498 -14.889 1.00 96.31 609 ASP A O 1
ATOM 4746 N N . THR A 1 610 ? 8.976 -39.906 -15.276 1.00 97.31 610 THR A N 1
ATOM 4747 C CA . THR A 1 610 ? 9.180 -39.199 -14.013 1.00 97.31 610 THR A CA 1
ATOM 4748 C C . THR A 1 610 ? 9.844 -37.850 -14.245 1.00 97.31 610 THR A C 1
ATOM 4750 O O . THR A 1 610 ? 10.539 -37.637 -15.251 1.00 97.31 610 THR A O 1
ATOM 4753 N N . VAL A 1 611 ? 9.624 -36.935 -13.301 1.00 98.00 611 VAL A N 1
ATOM 4754 C CA . VAL A 1 611 ? 10.342 -35.663 -13.200 1.00 98.00 611 VAL A CA 1
ATOM 4755 C C . VAL A 1 611 ? 10.699 -35.363 -11.733 1.00 98.00 611 VAL A C 1
ATOM 4757 O O . VAL A 1 611 ? 9.830 -35.438 -10.860 1.00 98.00 611 VAL A O 1
ATOM 4760 N N . PRO A 1 612 ? 11.972 -35.041 -11.440 1.00 98.19 612 PRO A N 1
ATOM 4761 C CA . PRO A 1 612 ? 12.378 -34.373 -10.210 1.00 98.19 612 PRO A CA 1
ATOM 4762 C C . PRO A 1 612 ? 11.739 -32.986 -10.087 1.00 98.19 612 PRO A C 1
ATOM 4764 O O . PRO A 1 612 ? 11.826 -32.158 -10.996 1.00 98.19 612 PRO A O 1
ATOM 4767 N N . CYS A 1 613 ? 11.135 -32.717 -8.940 1.00 97.88 613 CYS A N 1
ATOM 4768 C CA . CYS A 1 613 ? 10.521 -31.447 -8.592 1.00 97.88 613 CYS A CA 1
ATOM 4769 C C . CYS A 1 613 ? 11.238 -30.806 -7.408 1.00 97.88 613 CYS A C 1
ATOM 4771 O O . CYS A 1 613 ? 11.636 -31.492 -6.464 1.00 97.88 613 CYS A O 1
ATOM 4773 N N . VAL A 1 614 ? 11.349 -29.481 -7.460 1.00 96.69 614 VAL A N 1
ATOM 4774 C CA . VAL A 1 614 ? 11.889 -28.644 -6.383 1.00 96.69 614 VAL A CA 1
ATOM 4775 C C . VAL A 1 614 ? 10.886 -27.532 -6.104 1.00 96.69 614 VAL A C 1
ATOM 4777 O O . VAL A 1 614 ? 10.459 -26.849 -7.032 1.00 96.69 614 VAL A O 1
ATOM 4780 N N . TYR A 1 615 ? 10.509 -27.346 -4.844 1.00 95.06 615 TYR A N 1
ATOM 4781 C CA . TYR A 1 615 ? 9.617 -26.279 -4.388 1.00 95.06 615 TYR A CA 1
ATOM 4782 C C . TYR A 1 615 ? 10.283 -25.498 -3.251 1.00 95.06 615 TYR A C 1
ATOM 4784 O O . TYR A 1 615 ? 10.857 -26.107 -2.352 1.00 95.06 615 TYR A O 1
ATOM 4792 N N . TYR A 1 616 ? 10.207 -24.169 -3.267 1.00 89.69 616 TYR A N 1
ATOM 4793 C CA . TYR A 1 616 ? 10.797 -23.314 -2.233 1.00 89.69 616 TYR A CA 1
ATOM 4794 C C . TYR A 1 616 ? 9.685 -22.716 -1.365 1.00 89.69 616 TYR A C 1
ATOM 4796 O O . TYR A 1 616 ? 8.778 -22.062 -1.876 1.00 89.69 616 TYR A O 1
ATOM 4804 N N . GLU A 1 617 ? 9.739 -22.964 -0.055 1.00 81.12 617 GLU A N 1
ATOM 4805 C CA . GLU A 1 617 ? 8.751 -22.476 0.918 1.00 81.12 617 GLU A CA 1
ATOM 4806 C C . GLU A 1 617 ? 9.023 -21.012 1.283 1.00 81.12 617 GLU A C 1
ATOM 4808 O O . GLU A 1 617 ? 9.479 -20.714 2.382 1.00 81.12 617 GLU A O 1
ATOM 4813 N N . ASN A 1 618 ? 8.771 -20.107 0.335 1.00 68.31 618 ASN A N 1
ATOM 4814 C CA . ASN A 1 618 ? 8.978 -18.671 0.526 1.00 68.31 618 ASN A CA 1
ATOM 4815 C C . ASN A 1 618 ? 7.764 -18.039 1.233 1.00 68.31 618 ASN A C 1
ATOM 4817 O O . ASN A 1 618 ? 7.811 -17.781 2.430 1.00 68.31 618 ASN A O 1
ATOM 4821 N N . ASP A 1 619 ? 6.651 -17.860 0.511 1.00 51.84 619 ASP A N 1
ATOM 4822 C CA . ASP A 1 619 ? 5.422 -17.248 1.056 1.00 51.84 619 ASP A CA 1
ATOM 4823 C C . ASP A 1 619 ? 4.362 -18.292 1.448 1.00 51.84 619 ASP A C 1
ATOM 4825 O O . ASP A 1 619 ? 3.388 -17.990 2.136 1.00 51.84 619 ASP A O 1
ATOM 4829 N N . GLN A 1 620 ? 4.514 -19.528 0.961 1.00 74.38 620 GLN A N 1
ATOM 4830 C CA . GLN A 1 620 ? 3.574 -20.625 1.174 1.00 74.38 620 GLN A CA 1
ATOM 4831 C C . GLN A 1 620 ? 4.331 -21.901 1.536 1.00 74.38 620 GLN A C 1
ATOM 4833 O O . GLN A 1 620 ? 5.112 -22.423 0.735 1.00 74.38 620 GLN A O 1
ATOM 4838 N N . VAL A 1 621 ? 4.046 -22.426 2.730 1.00 86.62 621 VAL A N 1
ATOM 4839 C CA . VAL A 1 621 ? 4.474 -23.761 3.170 1.00 86.62 621 VAL A CA 1
ATOM 4840 C C . VAL A 1 621 ? 3.923 -24.801 2.194 1.00 86.62 621 VAL A C 1
ATOM 4842 O O . VAL A 1 621 ? 2.758 -24.720 1.797 1.00 86.62 621 VAL A O 1
ATOM 4845 N N . LEU A 1 622 ? 4.739 -25.782 1.805 1.00 89.94 622 LEU A N 1
ATOM 4846 C CA . LEU A 1 622 ? 4.310 -26.844 0.904 1.00 89.94 622 LEU A CA 1
ATOM 4847 C C . LEU A 1 622 ? 3.195 -27.649 1.595 1.00 89.94 622 LEU A C 1
ATOM 4849 O O . LEU A 1 622 ? 3.436 -28.226 2.660 1.00 89.94 622 LEU A O 1
ATOM 4853 N N . PRO A 1 623 ? 1.979 -27.739 1.018 1.00 88.81 623 PRO A N 1
ATOM 4854 C CA . PRO A 1 623 ? 0.922 -28.553 1.602 1.00 88.81 623 PRO A CA 1
ATOM 4855 C C . PRO A 1 623 ? 1.387 -30.000 1.767 1.00 88.81 623 PRO A C 1
ATOM 4857 O O . PRO A 1 623 ? 2.152 -30.508 0.947 1.00 88.81 623 PRO A O 1
ATOM 4860 N N . ARG A 1 624 ? 0.911 -30.698 2.804 1.00 91.19 624 ARG A N 1
ATOM 4861 C CA . ARG A 1 624 ? 1.289 -32.097 3.050 1.00 91.19 624 ARG A CA 1
ATOM 4862 C C . ARG A 1 624 ? 0.935 -32.972 1.841 1.00 91.19 624 ARG A C 1
ATOM 4864 O O . ARG A 1 624 ? -0.226 -33.329 1.651 1.00 91.19 624 ARG A O 1
ATOM 4871 N N . LEU A 1 625 ? 1.947 -33.353 1.064 1.00 94.19 625 LEU A N 1
ATOM 4872 C CA . LEU A 1 625 ? 1.784 -34.215 -0.105 1.00 94.19 625 LEU A CA 1
ATOM 4873 C C . LEU A 1 625 ? 1.648 -35.682 0.328 1.00 94.19 625 LEU A C 1
ATOM 4875 O O . LEU A 1 625 ? 2.344 -36.141 1.239 1.00 94.19 625 LEU A O 1
ATOM 4879 N N . ILE A 1 626 ? 0.759 -36.432 -0.326 1.00 93.75 626 ILE A N 1
ATOM 4880 C CA . ILE A 1 626 ? 0.494 -37.844 -0.007 1.00 93.75 626 ILE A CA 1
ATOM 4881 C C . ILE A 1 626 ? 0.999 -38.733 -1.146 1.00 93.75 626 ILE A C 1
ATOM 4883 O O . ILE A 1 626 ? 0.510 -38.664 -2.274 1.00 93.75 626 ILE A O 1
ATOM 4887 N N . ARG A 1 627 ? 1.975 -39.599 -0.852 1.00 95.56 627 ARG A N 1
ATOM 4888 C CA . ARG A 1 627 ? 2.550 -40.529 -1.837 1.00 95.56 627 ARG A CA 1
ATOM 4889 C C . ARG A 1 627 ? 1.460 -41.419 -2.442 1.00 95.56 627 ARG A C 1
ATOM 4891 O O . ARG A 1 627 ? 0.590 -41.904 -1.723 1.00 95.56 627 ARG A O 1
ATOM 4898 N N . GLY A 1 628 ? 1.504 -41.620 -3.757 1.00 94.88 628 GLY A N 1
ATOM 4899 C CA . GLY A 1 628 ? 0.489 -42.369 -4.502 1.00 94.88 628 GLY A CA 1
ATOM 4900 C C . GLY A 1 628 ? -0.753 -41.564 -4.908 1.00 94.88 628 GLY A C 1
ATOM 4901 O O . GLY A 1 628 ? -1.563 -42.079 -5.673 1.00 94.88 628 GLY A O 1
ATOM 4902 N N . GLN A 1 629 ? -0.911 -40.308 -4.471 1.00 96.25 629 GLN A N 1
ATOM 4903 C CA . GLN A 1 629 ? -1.989 -39.430 -4.948 1.00 96.25 629 GLN A CA 1
ATOM 4904 C C . GLN A 1 629 ? -1.537 -38.537 -6.110 1.00 96.25 629 GLN A C 1
ATOM 4906 O O . GLN A 1 629 ? -0.374 -38.128 -6.186 1.00 96.25 629 GLN A O 1
ATOM 4911 N N . VAL A 1 630 ? -2.481 -38.199 -6.995 1.00 97.12 630 VAL A N 1
ATOM 4912 C CA . VAL A 1 630 ? -2.271 -37.238 -8.085 1.00 97.12 630 VAL A CA 1
ATOM 4913 C C . VAL A 1 630 ? -2.250 -35.816 -7.526 1.00 97.12 630 VAL A C 1
ATOM 4915 O O . VAL A 1 630 ? -3.188 -35.373 -6.859 1.00 97.12 630 VAL A O 1
ATOM 4918 N N . HIS A 1 631 ? -1.185 -35.091 -7.836 1.00 97.62 631 HIS A N 1
ATOM 4919 C CA . HIS A 1 631 ? -0.998 -33.691 -7.488 1.00 97.62 631 HIS A CA 1
ATOM 4920 C C . HIS A 1 631 ? -1.039 -32.833 -8.750 1.00 97.62 631 HIS A C 1
ATOM 4922 O O . HIS A 1 631 ? -0.598 -33.255 -9.820 1.00 97.62 631 HIS A O 1
ATOM 4928 N N . ARG A 1 632 ? -1.582 -31.624 -8.608 1.00 97.50 632 ARG A N 1
ATOM 4929 C CA . ARG A 1 632 ? -1.507 -30.564 -9.608 1.00 97.50 632 ARG A CA 1
ATOM 4930 C C . ARG A 1 632 ? -0.290 -29.712 -9.282 1.00 97.50 632 ARG A C 1
ATOM 4932 O O . ARG A 1 632 ? -0.255 -29.072 -8.227 1.00 97.50 632 ARG A O 1
ATOM 4939 N N . CYS A 1 633 ? 0.667 -29.685 -10.198 1.00 97.06 633 CYS A N 1
ATOM 4940 C CA . CYS A 1 633 ? 1.925 -28.971 -10.031 1.00 97.06 633 CYS A CA 1
ATOM 4941 C C . CYS A 1 633 ? 2.109 -27.996 -11.192 1.00 97.06 633 CYS A C 1
ATOM 4943 O O . CYS A 1 633 ? 2.051 -28.394 -12.353 1.00 97.06 633 CYS A O 1
ATOM 4945 N N . VAL A 1 634 ? 2.325 -26.719 -10.880 1.00 97.00 634 VAL A N 1
ATOM 4946 C CA . VAL A 1 634 ? 2.615 -25.671 -11.866 1.00 97.00 634 VAL A CA 1
ATOM 4947 C C . VAL A 1 634 ? 4.038 -25.190 -11.644 1.00 97.00 634 VAL A C 1
ATOM 4949 O O . VAL A 1 634 ? 4.410 -24.870 -10.513 1.00 97.00 634 VAL A O 1
ATOM 4952 N N . GLY A 1 635 ? 4.845 -25.141 -12.700 1.00 95.62 635 GLY A N 1
ATOM 4953 C CA . GLY A 1 635 ? 6.254 -24.801 -12.569 1.00 95.62 635 GLY A CA 1
ATOM 4954 C C . GLY A 1 635 ? 6.989 -24.535 -13.874 1.00 95.62 635 GLY A C 1
ATOM 4955 O O . GLY A 1 635 ? 6.468 -24.676 -14.982 1.00 95.62 635 GLY A O 1
ATOM 4956 N N . ASN A 1 636 ? 8.248 -24.157 -13.707 1.00 95.69 636 ASN A N 1
ATOM 4957 C CA . ASN A 1 636 ? 9.188 -23.891 -14.777 1.00 95.69 636 ASN A CA 1
ATOM 4958 C C . ASN A 1 636 ? 10.093 -25.117 -14.972 1.00 95.69 636 ASN A C 1
ATOM 4960 O O . ASN A 1 636 ? 10.884 -25.443 -14.088 1.00 95.69 636 ASN A O 1
ATOM 4964 N N . TYR A 1 637 ? 9.977 -25.810 -16.107 1.00 96.69 637 TYR A N 1
ATOM 4965 C CA . TYR A 1 637 ? 10.831 -26.966 -16.404 1.00 96.69 637 TYR A CA 1
ATOM 4966 C C . TYR A 1 637 ? 12.172 -26.519 -16.999 1.00 96.69 637 TYR A C 1
ATOM 4968 O O . TYR A 1 637 ? 12.213 -25.773 -17.985 1.00 96.69 637 TYR A O 1
ATOM 4976 N N . ASP A 1 638 ? 13.266 -26.973 -16.392 1.00 92.62 638 ASP A N 1
ATOM 4977 C CA . ASP A 1 638 ? 14.639 -26.830 -16.870 1.00 92.62 638 ASP A CA 1
ATOM 4978 C C . ASP A 1 638 ? 15.072 -28.150 -17.526 1.00 92.62 638 ASP A C 1
ATOM 4980 O O . ASP A 1 638 ? 15.238 -29.174 -16.858 1.00 92.62 638 ASP A O 1
ATOM 4984 N N . ARG A 1 639 ? 15.252 -28.114 -18.853 1.00 92.69 639 ARG A N 1
ATOM 4985 C CA . ARG A 1 639 ? 15.654 -29.271 -19.664 1.00 92.69 639 ARG A CA 1
ATOM 4986 C C . ARG A 1 639 ? 17.106 -29.690 -19.415 1.00 92.69 639 ARG A C 1
ATOM 4988 O O . ARG A 1 639 ? 17.399 -30.876 -19.520 1.00 92.69 639 ARG A O 1
ATOM 4995 N N . GLN A 1 640 ? 18.003 -28.760 -19.076 1.00 92.31 640 GLN A N 1
ATOM 4996 C CA . GLN A 1 640 ? 19.411 -29.081 -18.800 1.00 92.31 640 GLN A CA 1
ATOM 4997 C C . GLN A 1 640 ? 19.550 -29.799 -17.455 1.00 92.31 640 GLN A C 1
ATOM 4999 O O . GLN A 1 640 ? 20.308 -30.757 -17.337 1.00 92.31 640 GLN A O 1
ATOM 5004 N N . LYS A 1 641 ? 18.774 -29.370 -16.452 1.00 92.56 641 LYS A N 1
ATOM 5005 C CA . LYS A 1 641 ? 18.750 -29.986 -15.115 1.00 92.56 641 LYS A CA 1
ATOM 5006 C C . LYS A 1 641 ? 17.751 -31.142 -14.985 1.00 92.56 641 LYS A C 1
ATOM 5008 O O . LYS A 1 641 ? 17.670 -31.742 -13.917 1.00 92.56 641 LYS A O 1
ATOM 5013 N N . ASN A 1 642 ? 16.952 -31.418 -16.021 1.00 95.81 642 ASN A N 1
ATOM 5014 C CA . ASN A 1 642 ? 15.787 -32.312 -15.975 1.00 95.81 642 ASN A CA 1
ATOM 5015 C C . ASN A 1 642 ? 14.945 -32.107 -14.695 1.00 95.81 642 ASN A C 1
ATOM 5017 O O . ASN A 1 642 ? 14.642 -33.056 -13.980 1.00 95.81 642 ASN A O 1
ATOM 5021 N N . THR A 1 643 ? 14.636 -30.855 -14.354 1.00 96.75 643 THR A N 1
ATOM 5022 C CA . THR A 1 643 ? 14.012 -30.495 -13.070 1.00 96.75 643 THR A CA 1
ATOM 5023 C C . THR A 1 643 ? 12.855 -29.534 -13.291 1.00 96.75 643 THR A C 1
ATOM 5025 O O . THR A 1 643 ? 12.981 -28.559 -14.030 1.00 96.75 643 THR A O 1
ATOM 5028 N N . LEU A 1 644 ? 11.723 -29.792 -12.637 1.00 97.31 644 LEU A N 1
ATOM 5029 C CA . LEU A 1 644 ? 10.589 -28.877 -12.589 1.00 97.31 644 LEU A CA 1
ATOM 5030 C C . LEU A 1 644 ? 10.666 -28.041 -11.307 1.00 97.31 644 LEU A C 1
ATOM 5032 O O . LEU A 1 644 ? 10.355 -28.535 -10.222 1.00 97.31 644 LEU A O 1
ATOM 5036 N N . THR A 1 645 ? 11.048 -26.770 -11.428 1.00 96.50 645 THR A N 1
ATOM 5037 C CA . THR A 1 645 ? 10.950 -25.822 -10.312 1.00 96.50 645 THR A CA 1
ATOM 5038 C C . THR A 1 645 ? 9.486 -25.426 -10.154 1.00 96.50 645 THR A C 1
ATOM 5040 O O . THR A 1 645 ? 8.931 -24.700 -10.982 1.00 96.50 645 THR A O 1
ATOM 5043 N N . CYS A 1 646 ? 8.834 -25.958 -9.127 1.00 95.94 646 CYS A N 1
ATOM 5044 C CA . CYS A 1 646 ? 7.419 -25.761 -8.862 1.00 95.94 646 CYS A CA 1
ATOM 5045 C C . CYS A 1 646 ? 7.170 -24.408 -8.187 1.00 95.94 646 CYS A C 1
ATOM 5047 O O . CYS A 1 646 ? 7.785 -24.086 -7.176 1.00 95.94 646 CYS A O 1
ATOM 5049 N N . VAL A 1 647 ? 6.212 -23.657 -8.730 1.00 92.31 647 VAL A N 1
ATOM 5050 C CA . VAL A 1 647 ? 5.687 -22.399 -8.169 1.00 92.31 647 VAL A CA 1
ATOM 5051 C C . VAL A 1 647 ? 4.408 -22.660 -7.366 1.00 92.31 647 VAL A C 1
ATOM 5053 O O . VAL A 1 647 ? 4.096 -21.936 -6.431 1.00 92.31 647 VAL A O 1
ATOM 5056 N N . SER A 1 648 ? 3.654 -23.711 -7.706 1.00 93.62 648 SER A N 1
ATOM 5057 C CA . SER A 1 648 ? 2.462 -24.128 -6.962 1.00 93.62 648 SER A CA 1
ATOM 5058 C C . SER A 1 648 ? 2.318 -25.646 -6.992 1.00 93.62 648 SER A C 1
ATOM 5060 O O . SER A 1 648 ? 2.476 -26.265 -8.046 1.00 93.62 648 SER A O 1
ATOM 5062 N N . VAL A 1 649 ? 2.014 -26.240 -5.837 1.00 95.56 649 VAL A N 1
ATOM 5063 C CA . VAL A 1 649 ? 1.847 -27.686 -5.649 1.00 95.56 649 VAL A CA 1
ATOM 5064 C C . VAL A 1 649 ? 0.670 -27.922 -4.711 1.00 95.56 649 VAL A C 1
ATOM 5066 O O . VAL A 1 649 ? 0.646 -27.397 -3.600 1.00 95.56 649 VAL A O 1
ATOM 5069 N N . ARG A 1 650 ? -0.306 -28.732 -5.129 1.00 95.62 650 ARG A N 1
ATOM 5070 C CA . ARG A 1 650 ? -1.390 -29.208 -4.253 1.00 95.62 650 ARG A CA 1
ATOM 5071 C C . ARG A 1 650 ? -1.970 -30.530 -4.739 1.00 95.62 650 ARG A C 1
ATOM 5073 O O . ARG A 1 650 ? -1.756 -30.919 -5.885 1.00 95.62 650 ARG A O 1
ATOM 5080 N N . ALA A 1 651 ? -2.761 -31.197 -3.902 1.00 95.50 651 ALA A N 1
ATOM 5081 C CA . ALA A 1 651 ? -3.586 -32.318 -4.347 1.00 95.50 651 ALA A CA 1
ATOM 5082 C C . ALA A 1 651 ? -4.505 -31.891 -5.515 1.00 95.50 651 ALA A C 1
ATOM 5084 O O . ALA A 1 651 ? -5.065 -30.785 -5.517 1.00 95.50 651 ALA A O 1
ATOM 5085 N N . ALA A 1 652 ? -4.641 -32.757 -6.521 1.00 94.31 652 ALA A N 1
ATOM 5086 C CA . ALA A 1 652 ? -5.560 -32.545 -7.635 1.00 94.31 652 ALA A CA 1
ATOM 5087 C C . ALA A 1 652 ? -6.961 -33.045 -7.258 1.00 94.31 652 ALA A C 1
ATOM 5089 O O . ALA A 1 652 ? -7.115 -34.168 -6.776 1.00 94.31 652 ALA A O 1
ATOM 5090 N N . SER A 1 653 ? -7.996 -32.247 -7.508 1.00 92.56 653 SER A N 1
ATOM 5091 C CA . SER A 1 653 ? -9.383 -32.663 -7.276 1.00 92.56 653 SER A CA 1
ATOM 5092 C C . SER A 1 653 ? -9.829 -33.748 -8.266 1.00 92.56 653 SER A C 1
ATOM 5094 O O . SER A 1 653 ? -9.312 -33.859 -9.378 1.00 92.56 653 SER A O 1
ATOM 5096 N N . LEU A 1 654 ? -10.854 -34.525 -7.902 1.00 90.12 654 LEU A N 1
ATOM 5097 C CA . LEU A 1 654 ? -11.412 -35.566 -8.778 1.00 90.12 654 LEU A CA 1
ATOM 5098 C C . LEU A 1 654 ? -12.030 -35.012 -10.076 1.00 90.12 654 LEU A C 1
ATOM 5100 O O . LEU A 1 654 ? -12.231 -35.772 -11.020 1.00 90.12 654 LEU A O 1
ATOM 5104 N N . SER A 1 655 ? -12.388 -33.725 -10.142 1.00 88.94 655 SER A N 1
ATOM 5105 C CA . SER A 1 655 ? -12.795 -33.065 -11.394 1.00 88.94 655 SER A CA 1
ATOM 5106 C C . SER A 1 655 ? -11.589 -32.723 -12.265 1.00 88.94 655 SER A C 1
ATOM 5108 O O . SER A 1 655 ? -11.604 -33.002 -13.459 1.00 88.94 655 SER A O 1
ATOM 5110 N N . GLU A 1 656 ? -10.518 -32.190 -11.673 1.00 89.81 656 GLU A N 1
ATOM 5111 C CA . GLU A 1 656 ? -9.292 -31.857 -12.406 1.00 89.81 656 GLU A CA 1
ATOM 5112 C C . GLU A 1 656 ? -8.630 -33.107 -12.992 1.00 89.81 656 GLU A C 1
ATOM 5114 O O . GLU A 1 656 ? -8.294 -33.117 -14.170 1.00 89.81 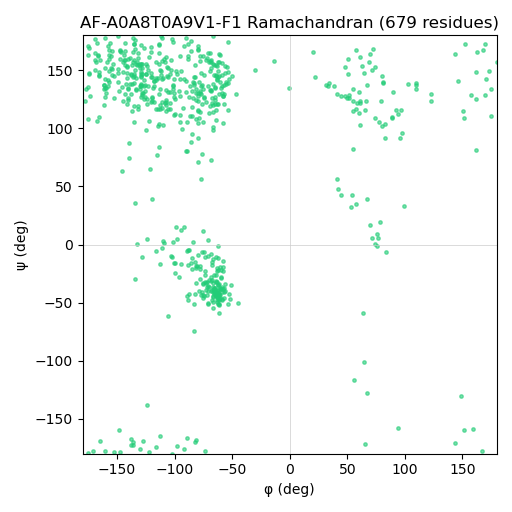656 GLU A O 1
ATOM 5119 N N . GLN A 1 657 ? -8.529 -34.191 -12.214 1.00 90.25 657 GLN A N 1
ATOM 5120 C CA . GLN A 1 657 ? -7.971 -35.467 -12.681 1.00 90.25 657 GLN A CA 1
ATOM 5121 C C . GLN A 1 657 ? -8.738 -36.046 -13.884 1.00 90.25 657 GLN A C 1
ATOM 5123 O O . GLN A 1 657 ? -8.122 -36.605 -14.788 1.00 90.25 657 GLN A O 1
ATOM 5128 N N . ARG A 1 658 ? -10.071 -35.889 -13.924 1.00 90.44 658 ARG A N 1
ATOM 5129 C CA . ARG A 1 658 ? -10.901 -36.321 -15.064 1.00 90.44 658 ARG A CA 1
ATOM 5130 C C . ARG A 1 658 ? -10.693 -35.444 -16.299 1.00 90.44 658 ARG A C 1
ATOM 5132 O O . ARG A 1 658 ? -10.611 -35.972 -17.403 1.00 90.44 658 ARG A O 1
ATOM 5139 N N . ASN A 1 659 ? -10.562 -34.133 -16.112 1.00 90.06 659 ASN A N 1
ATOM 5140 C CA . ASN A 1 659 ? -10.461 -33.172 -17.214 1.00 90.06 659 ASN A CA 1
ATOM 5141 C C . ASN A 1 659 ? -9.019 -32.996 -17.737 1.00 90.06 659 ASN A C 1
ATOM 5143 O O . ASN A 1 659 ? -8.825 -32.477 -18.836 1.00 90.06 659 ASN A O 1
ATOM 5147 N N . ALA A 1 660 ? -8.003 -33.436 -16.983 1.00 88.75 660 ALA A N 1
ATOM 5148 C CA . ALA A 1 660 ? -6.588 -33.253 -17.313 1.00 88.75 660 ALA A CA 1
ATOM 5149 C C . ALA A 1 660 ? -6.231 -33.749 -18.725 1.00 88.75 660 ALA A C 1
ATOM 5151 O O . ALA A 1 660 ? -5.556 -33.043 -19.467 1.00 88.75 660 ALA A O 1
ATOM 5152 N N . GLN A 1 661 ? -6.737 -34.914 -19.144 1.00 89.50 661 GLN A N 1
ATOM 5153 C CA . GLN A 1 661 ? -6.457 -35.458 -20.481 1.00 89.50 661 GLN A CA 1
ATOM 5154 C C . GLN A 1 661 ? -7.000 -34.584 -21.624 1.00 89.50 661 GLN A C 1
ATOM 5156 O O . GLN A 1 661 ? -6.407 -34.547 -22.702 1.00 89.50 661 GLN A O 1
ATOM 5161 N N . GLU A 1 662 ? -8.115 -33.880 -21.418 1.00 89.25 662 GLU A N 1
ATOM 5162 C CA . GLU A 1 662 ? -8.676 -32.959 -22.413 1.00 89.25 662 GLU A CA 1
ATOM 5163 C C . GLU A 1 662 ? -7.883 -31.649 -22.457 1.00 89.25 662 GLU A C 1
ATOM 5165 O O . GLU A 1 662 ? -7.562 -31.163 -23.542 1.00 89.25 662 GLU A O 1
ATOM 5170 N N . ALA A 1 663 ? -7.478 -31.132 -21.292 1.00 88.94 663 ALA A N 1
ATOM 5171 C CA . ALA A 1 663 ? -6.611 -29.959 -21.186 1.00 88.94 663 ALA A CA 1
ATOM 5172 C C . ALA A 1 663 ? -5.227 -30.188 -21.829 1.00 88.94 663 ALA A C 1
ATOM 5174 O O . ALA A 1 663 ? -4.727 -29.306 -22.534 1.00 88.94 663 ALA A O 1
ATOM 5175 N N . VAL A 1 664 ? -4.648 -31.387 -21.669 1.00 93.62 664 VAL A N 1
ATOM 5176 C CA . VAL A 1 664 ? -3.423 -31.800 -22.377 1.00 93.62 664 VAL A CA 1
ATOM 5177 C C . VAL A 1 664 ? -3.644 -31.807 -23.887 1.00 93.62 664 VAL A C 1
ATOM 5179 O O . VAL A 1 664 ? -2.903 -31.143 -24.602 1.00 93.62 664 VAL A O 1
ATOM 5182 N N . LYS A 1 665 ? -4.692 -32.479 -24.390 1.00 91.00 665 LYS A N 1
ATOM 5183 C CA . LYS A 1 665 ? -4.998 -32.522 -25.836 1.00 91.00 665 LYS A CA 1
ATOM 5184 C C . LYS A 1 665 ? -5.179 -31.127 -26.441 1.00 91.00 665 LYS A C 1
ATOM 5186 O O . LYS A 1 665 ? -4.695 -30.879 -27.544 1.00 91.00 665 LYS A O 1
ATOM 5191 N N . ALA A 1 666 ? -5.856 -30.223 -25.732 1.00 89.56 666 ALA A N 1
ATOM 5192 C CA . ALA A 1 666 ? -6.048 -28.842 -26.169 1.00 89.56 666 ALA A CA 1
ATOM 5193 C C . ALA A 1 666 ? -4.723 -28.055 -26.208 1.00 89.56 666 ALA A C 1
ATOM 5195 O O . ALA A 1 666 ? -4.443 -27.387 -27.203 1.00 89.56 666 ALA A O 1
ATOM 5196 N N . SER A 1 667 ? -3.893 -28.179 -25.166 1.00 92.69 667 SER A N 1
ATOM 5197 C CA . SER A 1 667 ? -2.575 -27.527 -25.087 1.00 92.69 667 SER A CA 1
ATOM 5198 C C . SER A 1 667 ? -1.626 -28.020 -26.184 1.00 92.69 667 SER A C 1
ATOM 5200 O O . SER A 1 667 ? -0.994 -27.214 -26.864 1.00 92.69 667 SER A O 1
ATOM 5202 N N . ASP A 1 668 ? -1.585 -29.334 -26.413 1.00 92.00 668 ASP A N 1
ATOM 5203 C CA . ASP A 1 668 ? -0.816 -29.979 -27.480 1.00 92.00 668 ASP A CA 1
ATOM 5204 C C . ASP A 1 668 ? -1.242 -29.507 -28.874 1.00 92.00 668 ASP A C 1
ATOM 5206 O O . ASP A 1 668 ? -0.399 -29.211 -29.722 1.00 92.00 668 ASP A O 1
ATOM 5210 N N . ALA A 1 669 ? -2.552 -29.449 -29.132 1.00 91.62 669 ALA A N 1
ATOM 5211 C CA . ALA A 1 669 ? -3.086 -29.024 -30.421 1.00 91.62 669 ALA A CA 1
ATOM 5212 C C . ALA A 1 669 ? -2.760 -27.553 -30.715 1.00 91.62 669 ALA A C 1
ATOM 5214 O O . ALA A 1 669 ? -2.462 -27.211 -31.857 1.00 91.62 669 ALA A O 1
ATOM 5215 N N . GLU A 1 670 ? -2.785 -26.691 -29.698 1.00 89.94 670 GLU A N 1
ATOM 5216 C CA . GLU A 1 670 ? -2.415 -25.284 -29.846 1.00 89.94 670 GLU A CA 1
ATOM 5217 C C . GLU A 1 670 ? -0.903 -25.108 -30.037 1.00 89.94 670 GLU A C 1
ATOM 5219 O O . GLU A 1 670 ? -0.479 -24.391 -30.943 1.00 89.94 670 GLU A O 1
ATOM 5224 N N . MET A 1 671 ? -0.077 -25.827 -29.269 1.00 89.75 671 MET A N 1
ATOM 5225 C CA . MET A 1 671 ? 1.379 -25.784 -29.433 1.00 89.75 671 MET A CA 1
ATOM 5226 C C . MET A 1 671 ? 1.843 -26.277 -30.803 1.00 89.75 671 MET A C 1
ATOM 5228 O O . MET A 1 671 ? 2.779 -25.705 -31.357 1.00 89.75 671 MET A O 1
ATOM 5232 N N . ARG A 1 672 ? 1.170 -27.269 -31.401 1.00 91.50 672 ARG A N 1
ATOM 5233 C CA . ARG A 1 672 ? 1.461 -27.698 -32.781 1.00 91.50 672 ARG A CA 1
ATOM 5234 C C . ARG A 1 672 ? 1.223 -26.580 -33.797 1.00 91.50 672 ARG A C 1
ATOM 5236 O O . ARG A 1 672 ? 2.075 -26.388 -34.657 1.00 91.50 672 ARG A O 1
ATOM 5243 N N . LYS A 1 673 ? 0.128 -25.817 -33.678 1.00 88.81 673 LYS A N 1
ATOM 5244 C CA . LYS A 1 673 ? -0.151 -24.675 -34.573 1.00 88.81 673 LYS A CA 1
ATOM 5245 C C . LYS A 1 673 ? 0.889 -23.568 -34.426 1.00 88.81 673 LYS A C 1
ATOM 5247 O O . LYS A 1 673 ? 1.352 -23.032 -35.424 1.00 88.81 673 LYS A O 1
ATOM 5252 N N . GLU A 1 674 ? 1.269 -23.239 -33.192 1.00 85.81 674 GLU A N 1
ATOM 5253 C CA . GLU A 1 674 ? 2.303 -22.233 -32.915 1.00 85.81 674 GLU A CA 1
ATOM 5254 C C . GLU A 1 674 ? 3.662 -22.660 -33.479 1.00 85.81 674 GLU A C 1
ATOM 5256 O O . GLU A 1 674 ? 4.333 -21.874 -34.140 1.00 85.81 674 GLU A O 1
ATOM 5261 N N . VAL A 1 675 ? 4.056 -23.922 -33.277 1.00 86.50 675 VAL A N 1
ATOM 5262 C CA . VAL A 1 675 ? 5.304 -24.463 -33.835 1.00 86.50 675 VAL A CA 1
ATOM 5263 C C . VAL A 1 675 ? 5.270 -24.485 -35.363 1.00 86.50 675 VAL A C 1
ATOM 5265 O O . VAL A 1 675 ? 6.260 -24.094 -35.979 1.00 86.50 675 VAL A O 1
ATOM 5268 N N . GLN A 1 676 ? 4.137 -24.848 -35.971 1.00 85.00 676 GLN A N 1
ATOM 5269 C CA . GLN A 1 676 ? 3.951 -24.799 -37.423 1.00 85.00 676 GLN A CA 1
ATOM 5270 C C . GLN A 1 676 ? 4.074 -23.365 -37.971 1.00 85.00 676 GLN A C 1
ATOM 5272 O O . GLN A 1 676 ? 4.764 -23.145 -38.966 1.00 85.00 676 GLN A O 1
ATOM 5277 N N . ALA A 1 677 ? 3.516 -22.368 -37.277 1.00 81.50 677 ALA A N 1
ATOM 5278 C CA . ALA A 1 677 ? 3.655 -20.960 -37.650 1.00 81.50 677 ALA A CA 1
ATOM 5279 C C . ALA A 1 677 ? 5.114 -20.449 -37.600 1.00 81.50 677 ALA A C 1
ATOM 5281 O O . ALA A 1 677 ? 5.439 -19.497 -38.304 1.00 81.50 677 ALA A O 1
ATOM 5282 N N . PHE A 1 678 ? 6.008 -21.084 -36.825 1.00 74.62 678 PHE A N 1
ATOM 5283 C CA . PHE A 1 678 ? 7.458 -20.807 -36.848 1.00 74.62 678 PHE A CA 1
ATOM 5284 C C . PHE A 1 678 ? 8.249 -21.608 -37.895 1.00 74.62 678 PHE A C 1
ATOM 5286 O O . PHE A 1 678 ? 9.462 -21.422 -37.979 1.00 74.62 678 PHE A O 1
ATOM 5293 N N . SER A 1 679 ? 7.615 -22.536 -38.616 1.00 65.38 679 SER A N 1
ATOM 5294 C CA . SER A 1 679 ? 8.209 -23.231 -39.772 1.00 65.38 679 SER A CA 1
ATOM 5295 C C . SER A 1 679 ? 7.711 -22.697 -41.119 1.00 65.38 679 SER A C 1
ATOM 5297 O O . SER A 1 679 ? 8.269 -23.048 -42.152 1.00 65.38 679 SER A O 1
ATOM 5299 N N . GLU A 1 680 ? 6.671 -21.860 -41.101 1.00 56.41 680 GLU A N 1
ATOM 5300 C CA . GLU A 1 680 ? 6.098 -21.171 -42.268 1.00 56.41 680 GLU A CA 1
ATOM 5301 C C . GLU A 1 680 ? 6.547 -19.691 -42.367 1.00 56.41 680 GLU A C 1
ATOM 5303 O O . GLU A 1 680 ? 6.120 -18.977 -43.276 1.00 56.41 680 GLU A O 1
ATOM 5308 N N . MET A 1 681 ? 7.414 -19.244 -41.444 1.00 48.97 681 MET A N 1
ATOM 5309 C CA . MET A 1 681 ? 8.172 -17.980 -41.459 1.00 48.97 681 MET A CA 1
ATOM 5310 C C . MET A 1 681 ? 9.669 -18.259 -41.595 1.00 48.97 681 MET A C 1
ATOM 5312 O O . MET A 1 681 ? 10.324 -17.479 -42.319 1.00 48.97 681 MET A O 1
#

Organism: Silurus meridionalis (NCBI:txid175797)

Foldseek 3Di:
DPDWPKDWDFADADDLQVLQVLLQVLLVVWFVDKHKDWDWAAQCCDPPRVAPFGGQDAQKEKEKEADPVCQALHHDLVAKDFVQVVCVLVVHRQKFKFFWAWANCVQVVFIWIKTWGWRPDDPNDHIDTQIKTWAADPPPRDIFMDGCVVRDDGRMGGRITIMMIRNRDIDIWIKIKGAQTPDDAASQRSSLQSCCVPVPLGKWKKWWKKWFAFAKFKFKIAHRDRDPGGQPDVVSVVVRIDIDIGTPRKMKTWIAISDDNPPPDPRTWIKIDGPVGHIHTTDHGPCNRGIIMIITMRINRMYMYTDDPPPVVVVVVVVVVVVVVVVVVPDDDDDDDDDDDDDDDDDDDDDDDDDDDDDDDDDDDDDDDDDDDDDDDDDDDDDDDDDDDDDDDDDDDDDDDDDDDDDDDDDDDDDDDDDDDDDDDDDDDDDDDDDDDDDDDDDDDDDDDDDDDDDDDDDDDDDDDDDDDDDDDDDDDDDDDDDDDDDDDDDDDDDDDDDDDDDDDDDDDDDDDDDDDDDDDDDDDDDDDDDDDDDDDDDDDDDDDDDDDDDDDDPQDEEEAQAELVVCLVLVVCCVVHPYKYKYWFFFAAAWDADPPRWTWTWTDDPPDIAIEIEDPDPHDAPDHDGGAIKIFIAHQDNVVSYGHTPDIDGDDPVCVVCSVVSHVVRVVVSVVVVVVVVVD